Protein AF-A0A966TA23-F1 (afdb_monomer_lite)

Foldseek 3Di:
DVLVLLLLVLLLQLLLLLCCLQPQADDDPQFHDPLNVLSLVVNLVSLVVNLVSLVVVLLVVLCVVVVDDSVVCPPPVNLVCQCPPPQLNVLSVLLSVLSVVLNVVSVVDTGSVSSVVNSVSSLSSVLRNLQVDPQALPDLQLLLSLLVSLLSVLSSQQLSNLVSLVSGDPVSSVVSVVVSLVSNLVSLVSNLVSLVSSVCNQQPPHPCCVPPLVVLSVVLNVLSVVLNVCSVPVVVPDDSVVNSVVSNVSSVVSVVSVVVSSVDRPDDPDPSDDQPLCVFQVHHFDDDDDPCCVVPVDRDRSNLVVCVVPVDDDDLVCLDQVNLLCLQLVVLCVCQVDCNVLVLRRGDSSVSVVSNSNSNSVCSNCCSQLNPDDRPDDDALVVSLVSLVVSLVSLLVSLVVQLPDPDQSNNCPVVVNPRPNPPPRSVVSNVVSVVSSVVSVVVSVVSNVSSVVVNVVVVVVVVVVVVVVVVVVVVVVVVVVVVVVVVVVVVVVD

Structure (mmCIF, N/CA/C/O backbone):
data_AF-A0A966TA23-F1
#
_entry.id   AF-A0A966TA23-F1
#
loop_
_atom_site.group_PDB
_atom_site.id
_atom_site.type_symbol
_atom_site.label_atom_id
_atom_site.label_alt_id
_atom_site.label_comp_id
_atom_site.label_asym_id
_atom_site.label_entity_id
_atom_site.label_seq_id
_atom_site.pdbx_PDB_ins_code
_atom_site.Cartn_x
_atom_site.Cartn_y
_atom_site.Cartn_z
_atom_site.occupancy
_atom_site.B_iso_or_equiv
_atom_site.auth_seq_id
_atom_site.auth_comp_id
_atom_site.auth_asym_id
_atom_site.auth_atom_id
_atom_site.pdbx_PDB_model_num
ATOM 1 N N . MET A 1 1 ? 12.117 22.650 -0.748 1.00 64.94 1 MET A N 1
ATOM 2 C CA . MET A 1 1 ? 12.126 22.339 0.723 1.00 64.94 1 MET A CA 1
ATOM 3 C C . MET A 1 1 ? 10.784 22.528 1.448 1.00 64.94 1 MET A C 1
ATOM 5 O O . MET A 1 1 ? 10.297 21.555 2.006 1.00 64.94 1 MET A O 1
ATOM 9 N N . LEU A 1 2 ? 10.211 23.742 1.538 1.00 83.38 2 LEU A N 1
ATOM 10 C CA . LEU A 1 2 ? 9.033 23.996 2.397 1.00 83.38 2 LEU A CA 1
ATOM 11 C C . LEU A 1 2 ? 7.815 23.143 1.999 1.00 83.38 2 LEU A C 1
ATOM 13 O O . LEU A 1 2 ? 7.192 22.524 2.857 1.00 83.38 2 LEU A O 1
ATOM 17 N N . PHE A 1 3 ? 7.506 23.094 0.699 1.00 88.19 3 PHE A N 1
ATOM 18 C CA . PHE A 1 3 ? 6.351 22.356 0.187 1.00 88.19 3 PHE A CA 1
ATOM 19 C C . PHE A 1 3 ? 6.468 20.843 0.374 1.00 88.19 3 PHE A C 1
ATOM 21 O O . PHE A 1 3 ? 5.468 20.216 0.686 1.00 88.19 3 PHE A O 1
ATOM 28 N N . ASP A 1 4 ? 7.664 20.268 0.255 1.00 84.00 4 ASP A N 1
ATOM 29 C CA . ASP A 1 4 ? 7.902 18.835 0.472 1.00 84.00 4 ASP A CA 1
ATOM 30 C C . ASP A 1 4 ? 7.595 18.414 1.922 1.00 84.00 4 ASP A C 1
ATOM 32 O O . ASP A 1 4 ? 6.754 17.546 2.186 1.00 84.00 4 ASP A O 1
ATOM 36 N N . LEU A 1 5 ? 8.194 19.120 2.889 1.00 83.81 5 LEU A N 1
ATOM 37 C CA . LEU A 1 5 ? 7.967 18.851 4.309 1.00 83.81 5 LEU A CA 1
ATOM 38 C C . LEU A 1 5 ? 6.499 19.075 4.695 1.00 83.81 5 LEU A C 1
ATOM 40 O O . LEU A 1 5 ? 5.907 18.254 5.398 1.00 83.81 5 LEU A O 1
ATOM 44 N N . ALA A 1 6 ? 5.901 20.170 4.214 1.00 90.44 6 ALA A N 1
ATOM 45 C CA . ALA A 1 6 ? 4.499 20.475 4.464 1.00 90.44 6 ALA A CA 1
ATOM 46 C C . ALA A 1 6 ? 3.563 19.432 3.830 1.00 90.44 6 ALA A C 1
ATOM 48 O O . ALA A 1 6 ? 2.595 19.029 4.473 1.00 90.44 6 ALA A O 1
ATOM 49 N N . ASN A 1 7 ? 3.858 18.959 2.613 1.00 92.75 7 ASN A N 1
ATOM 50 C CA . ASN A 1 7 ? 3.075 17.939 1.913 1.00 92.75 7 ASN A CA 1
ATOM 51 C C . ASN A 1 7 ? 3.036 16.643 2.724 1.00 92.75 7 ASN A C 1
ATOM 53 O O . ASN A 1 7 ? 1.958 16.123 3.009 1.00 92.75 7 ASN A O 1
ATOM 57 N N . THR A 1 8 ? 4.203 16.174 3.167 1.00 87.56 8 THR A N 1
ATOM 58 C CA . THR A 1 8 ? 4.318 14.948 3.965 1.00 87.56 8 THR A CA 1
ATOM 59 C C . THR A 1 8 ? 3.624 15.092 5.320 1.00 87.56 8 THR A C 1
ATOM 61 O O . THR A 1 8 ? 2.842 14.224 5.712 1.00 87.56 8 THR A O 1
ATOM 64 N N . ALA A 1 9 ? 3.844 16.205 6.028 1.00 88.31 9 ALA A N 1
ATOM 65 C CA . ALA A 1 9 ? 3.225 16.446 7.330 1.00 88.31 9 ALA A CA 1
ATOM 66 C C . ALA A 1 9 ? 1.691 16.515 7.242 1.00 88.31 9 ALA A C 1
ATOM 68 O O . ALA A 1 9 ? 0.995 15.886 8.040 1.00 88.31 9 ALA A O 1
ATOM 69 N N . LEU A 1 10 ? 1.152 17.241 6.259 1.00 93.62 10 LEU A N 1
ATOM 70 C CA . LEU A 1 10 ? -0.293 17.357 6.058 1.00 93.62 10 LEU A CA 1
ATOM 71 C C . LEU A 1 10 ? -0.922 16.028 5.641 1.00 93.62 10 LEU A C 1
ATOM 73 O O . LEU A 1 10 ? -1.974 15.679 6.173 1.00 93.62 10 LEU A O 1
ATOM 77 N N . ALA A 1 11 ? -0.272 15.258 4.766 1.00 93.62 11 ALA A N 1
ATOM 78 C CA . ALA A 1 11 ? -0.740 13.928 4.384 1.00 93.62 11 ALA A CA 1
ATOM 79 C C . ALA A 1 11 ? -0.852 12.995 5.602 1.00 93.62 11 ALA A C 1
ATOM 81 O O . ALA A 1 11 ? -1.891 12.365 5.802 1.00 93.62 11 ALA A O 1
ATOM 82 N N . VAL A 1 12 ? 0.174 12.962 6.464 1.00 91.50 12 VAL A N 1
ATOM 83 C CA . VAL A 1 12 ? 0.182 12.180 7.716 1.00 91.50 12 VAL A CA 1
ATOM 84 C C . VAL A 1 12 ? -0.974 12.585 8.636 1.00 91.50 12 VAL A C 1
ATOM 86 O O . VAL A 1 12 ? -1.661 11.722 9.189 1.00 91.50 12 VAL A O 1
ATOM 89 N N . LEU A 1 13 ? -1.233 13.888 8.779 1.00 92.00 13 LEU A N 1
ATOM 90 C CA . LEU A 1 13 ? -2.345 14.396 9.587 1.00 92.00 13 LEU A CA 1
ATOM 91 C C . LEU A 1 13 ? -3.709 14.015 9.002 1.00 92.00 13 LEU A C 1
ATOM 93 O O . LEU A 1 13 ? -4.585 13.558 9.737 1.00 92.00 13 LEU A O 1
ATOM 97 N N . VAL A 1 14 ? -3.890 14.169 7.688 1.00 95.81 14 VAL A N 1
ATOM 98 C CA . VAL A 1 14 ? -5.119 13.781 6.977 1.00 95.81 14 VAL A CA 1
ATOM 99 C C . VAL A 1 14 ? -5.383 12.284 7.149 1.00 95.81 14 VAL A C 1
ATOM 101 O O . VAL A 1 14 ? -6.493 11.903 7.519 1.00 95.81 14 VAL A O 1
ATOM 104 N N . ILE A 1 15 ? -4.362 11.441 6.972 1.00 93.94 15 ILE A N 1
ATOM 105 C CA . ILE A 1 15 ? -4.443 9.991 7.193 1.00 93.94 15 ILE A CA 1
ATOM 106 C C . ILE A 1 15 ? -4.833 9.682 8.643 1.00 93.94 15 ILE A C 1
ATOM 108 O O . ILE A 1 15 ? -5.748 8.894 8.873 1.00 93.94 15 ILE A O 1
ATOM 112 N N . GLY A 1 16 ? -4.212 10.341 9.624 1.00 91.00 16 GLY A N 1
ATOM 113 C CA . GLY A 1 16 ? -4.552 10.185 11.040 1.00 91.00 16 GLY A CA 1
ATOM 114 C C . GLY A 1 16 ? -6.012 10.491 11.365 1.00 91.00 16 GLY A C 1
ATOM 115 O O . GLY A 1 16 ? -6.687 9.725 12.058 1.00 91.00 16 GLY A O 1
ATOM 116 N N . LEU A 1 17 ? -6.533 11.591 10.818 1.00 93.88 17 LEU A N 1
ATOM 117 C CA . LEU A 1 17 ? -7.937 11.970 10.984 1.00 93.88 17 LEU A CA 1
ATOM 118 C C . LEU A 1 17 ? -8.872 10.954 10.315 1.00 93.88 17 LEU A C 1
ATOM 120 O O . LEU A 1 17 ? -9.884 10.571 10.905 1.00 93.88 17 LEU A O 1
ATOM 124 N N . LEU A 1 18 ? -8.519 10.454 9.130 1.00 94.50 18 LEU A N 1
ATOM 125 C CA . LEU A 1 18 ? -9.284 9.411 8.442 1.00 94.50 18 LEU A CA 1
ATOM 126 C C . LEU A 1 18 ? -9.288 8.085 9.217 1.00 94.50 18 LEU A C 1
ATOM 128 O O . LEU A 1 18 ? -10.352 7.484 9.352 1.00 94.50 18 LEU A O 1
ATOM 132 N N . ILE A 1 19 ? -8.160 7.675 9.810 1.00 90.69 19 ILE A N 1
ATOM 133 C CA . ILE A 1 19 ? -8.086 6.515 10.720 1.00 90.69 19 ILE A CA 1
ATOM 134 C C . ILE A 1 19 ? -9.047 6.705 11.891 1.00 90.69 19 ILE A C 1
ATOM 136 O O . ILE A 1 19 ? -9.793 5.787 12.239 1.00 90.69 19 ILE A O 1
ATOM 140 N N . SER A 1 20 ? -9.074 7.902 12.484 1.00 90.50 20 SER A N 1
ATOM 141 C CA . SER A 1 20 ? -9.964 8.149 13.612 1.00 90.50 20 SER A CA 1
ATOM 142 C C . SER A 1 20 ? -11.442 8.052 13.260 1.00 90.50 20 SER A C 1
ATOM 144 O O . SER A 1 20 ? -12.201 7.441 14.010 1.00 90.50 20 SER A O 1
ATOM 146 N N . LEU A 1 21 ? -11.838 8.589 12.106 1.00 91.44 21 LEU A N 1
ATOM 147 C CA . LEU A 1 21 ? -13.214 8.532 11.614 1.00 91.44 21 LEU A CA 1
ATOM 148 C C . LEU A 1 21 ? -13.608 7.129 11.139 1.00 91.44 21 LEU A C 1
ATOM 150 O O . LEU A 1 21 ? -14.779 6.769 11.207 1.00 91.44 21 LEU A O 1
ATOM 154 N N . ALA A 1 22 ? -12.649 6.340 10.654 1.00 89.38 22 ALA A N 1
ATOM 155 C CA . ALA A 1 22 ? -12.901 4.983 10.190 1.00 89.38 22 ALA A CA 1
ATOM 156 C C . ALA A 1 22 ? -13.022 3.974 11.346 1.00 89.38 22 ALA A C 1
ATOM 158 O O . ALA A 1 22 ? -13.858 3.076 11.265 1.00 89.38 22 ALA A O 1
ATOM 159 N N . PHE A 1 23 ? -12.208 4.105 12.405 1.00 86.38 23 PHE A N 1
ATOM 160 C CA . PHE A 1 23 ? -12.016 3.020 13.384 1.00 86.38 23 PHE A CA 1
ATOM 161 C C . PHE A 1 23 ? -12.116 3.402 14.867 1.00 86.38 23 PHE A C 1
ATOM 163 O O . PHE A 1 23 ? -12.264 2.507 15.708 1.00 86.38 23 PHE A O 1
ATOM 170 N N . LEU A 1 24 ? -11.955 4.681 15.220 1.00 85.56 24 LEU A N 1
ATOM 171 C CA . LEU A 1 24 ? -11.750 5.093 16.617 1.00 85.56 24 LEU A CA 1
ATOM 172 C C . LEU A 1 24 ? -12.932 5.860 17.207 1.00 85.56 24 LEU A C 1
ATOM 174 O O . LEU A 1 24 ? -13.186 5.740 18.404 1.00 85.56 24 LEU A O 1
ATOM 178 N N . LEU A 1 25 ? -13.623 6.657 16.394 1.00 86.69 25 LEU A N 1
ATOM 179 C CA . LEU A 1 25 ? -14.763 7.450 16.833 1.00 86.69 25 LEU A CA 1
ATOM 180 C C . LEU A 1 25 ? -16.055 6.616 16.866 1.00 86.69 25 LEU A C 1
ATOM 182 O O . LEU A 1 25 ? -16.201 5.693 16.061 1.00 86.69 25 LEU A O 1
ATOM 186 N N . PRO A 1 26 ? -16.992 6.935 17.782 1.00 83.94 26 PRO A N 1
ATOM 187 C CA . PRO A 1 26 ? -18.289 6.272 17.851 1.00 83.94 26 PRO A CA 1
ATOM 188 C C . PRO A 1 26 ? -19.067 6.396 16.539 1.00 83.94 26 PRO A C 1
ATOM 190 O O . PRO A 1 26 ? -19.084 7.452 15.897 1.00 83.94 26 PRO A O 1
ATOM 193 N N . GLU A 1 27 ? -19.730 5.308 16.166 1.00 86.88 27 GLU A N 1
ATOM 194 C CA . GLU A 1 27 ? -20.576 5.211 14.984 1.00 86.88 27 GLU A CA 1
ATOM 195 C C . GLU A 1 27 ? -21.874 4.480 15.326 1.00 86.88 27 GLU A C 1
ATOM 197 O O . GLU A 1 27 ? -21.899 3.632 16.221 1.00 86.88 27 GLU A O 1
ATOM 202 N N . ASN A 1 28 ? -22.938 4.812 14.596 1.00 88.19 28 ASN A N 1
ATOM 203 C CA . ASN A 1 28 ? -24.220 4.126 14.678 1.00 88.19 28 ASN A CA 1
ATOM 204 C C . ASN A 1 28 ? -24.627 3.615 13.287 1.00 88.19 28 ASN A C 1
ATOM 206 O O . ASN A 1 28 ? -24.911 4.406 12.383 1.00 88.19 28 ASN A O 1
ATOM 210 N N . HIS A 1 29 ? -24.644 2.293 13.093 1.00 84.81 29 HIS A N 1
ATOM 211 C CA . HIS A 1 29 ? -24.945 1.637 11.809 1.00 84.81 29 HIS A CA 1
ATOM 212 C C . HIS A 1 29 ? -24.123 2.179 10.619 1.00 84.81 29 HIS A C 1
ATOM 214 O O . HIS A 1 29 ? -24.603 2.322 9.490 1.00 84.81 29 HIS A O 1
ATOM 220 N N . GLY A 1 30 ? -22.861 2.491 10.881 1.00 83.19 30 GLY A N 1
ATOM 221 C CA . GLY A 1 30 ? -21.889 3.056 9.961 1.00 83.19 30 GLY A CA 1
ATOM 222 C C . GLY A 1 30 ? -21.959 4.573 9.820 1.00 83.19 30 GLY A C 1
ATOM 223 O O . GLY A 1 30 ? -21.122 5.129 9.114 1.00 83.19 30 GLY A O 1
ATOM 224 N N . HIS A 1 31 ? -22.916 5.266 10.441 1.00 90.31 31 HIS A N 1
ATOM 225 C CA . HIS A 1 31 ? -23.009 6.726 10.406 1.00 90.31 31 HIS A CA 1
ATOM 226 C C . HIS A 1 31 ? -22.168 7.379 11.504 1.00 90.31 31 HIS A C 1
ATOM 228 O O . HIS A 1 31 ? -22.149 6.923 12.645 1.00 90.31 31 HIS A O 1
ATOM 234 N N . LEU A 1 32 ? -21.487 8.470 11.147 1.00 90.25 32 LEU A N 1
ATOM 235 C CA . LEU A 1 32 ? -20.670 9.245 12.080 1.00 90.25 32 LEU A CA 1
ATOM 236 C C . LEU A 1 32 ? -21.561 10.062 13.024 1.00 90.25 32 LEU A C 1
ATOM 238 O O . LEU A 1 32 ? -22.461 10.771 12.570 1.00 90.25 32 LEU A O 1
ATOM 242 N N . GLU A 1 33 ? -21.286 9.991 14.326 1.00 90.00 33 GLU A N 1
ATOM 243 C CA . GLU A 1 33 ? -22.028 10.740 15.345 1.00 90.00 33 GLU A CA 1
ATOM 244 C C . GLU A 1 33 ? -21.550 12.197 15.497 1.00 90.00 33 GLU A C 1
ATOM 246 O O . GLU A 1 33 ? -20.503 12.599 14.983 1.00 90.00 33 GLU A O 1
ATOM 251 N N . GLN A 1 34 ? -22.296 13.004 16.264 1.00 87.38 34 GLN A N 1
ATOM 252 C CA . GLN A 1 34 ? -21.971 14.412 16.540 1.00 87.38 34 GLN A CA 1
ATOM 253 C C . GLN A 1 34 ? -20.595 14.594 17.205 1.00 87.38 34 GLN A C 1
ATOM 255 O O . GLN A 1 34 ? -19.923 15.602 16.984 1.00 87.38 34 GLN A O 1
ATOM 260 N N . SER A 1 35 ? -20.131 13.590 17.950 1.00 86.19 35 SER A N 1
ATOM 261 C CA . SER A 1 35 ? -18.780 13.527 18.521 1.00 86.19 35 SER A CA 1
ATOM 262 C C . SER A 1 35 ? -17.657 13.631 17.477 1.00 86.19 35 SER A C 1
ATOM 264 O O . SER A 1 35 ? -16.562 14.099 17.790 1.00 86.19 35 SER A O 1
ATOM 266 N N . SER A 1 36 ? -17.937 13.262 16.223 1.00 89.81 36 SER A N 1
ATOM 267 C CA . SER A 1 36 ? -16.995 13.326 15.100 1.00 89.81 36 SER A CA 1
ATOM 268 C C . SER A 1 36 ? -16.921 14.706 14.435 1.00 89.81 36 SER A C 1
ATOM 270 O O . SER A 1 36 ? -16.079 14.917 13.559 1.00 89.81 36 SER A O 1
ATOM 272 N N . ALA A 1 37 ? -17.777 15.661 14.818 1.00 90.69 37 ALA A N 1
ATOM 273 C CA . ALA A 1 37 ? -17.909 16.949 14.133 1.00 90.69 37 ALA A CA 1
ATOM 274 C C . ALA A 1 37 ? -16.607 17.766 14.125 1.00 90.69 37 ALA A C 1
ATOM 276 O O . ALA A 1 37 ? -16.238 18.325 13.089 1.00 90.69 37 ALA A O 1
ATOM 277 N N . THR A 1 38 ? -15.880 17.800 15.247 1.00 91.44 38 THR A N 1
ATOM 278 C CA . THR A 1 38 ? -14.586 18.495 15.345 1.00 91.44 38 THR A CA 1
ATOM 279 C C . THR A 1 38 ? -13.561 17.871 14.405 1.00 91.44 38 THR A C 1
ATOM 281 O O . THR A 1 38 ? -12.956 18.573 13.597 1.00 91.44 38 THR A O 1
ATOM 284 N N . THR A 1 39 ? -13.421 16.546 14.442 1.00 92.06 39 THR A N 1
ATOM 285 C CA . THR A 1 39 ? -12.497 15.795 13.583 1.00 92.06 39 THR A CA 1
ATOM 286 C C . THR A 1 39 ? -12.824 15.980 12.102 1.00 92.06 39 THR A C 1
ATOM 288 O O . THR A 1 39 ? -11.922 16.233 11.307 1.00 92.06 39 THR A O 1
ATOM 291 N N . LEU A 1 40 ? -14.107 15.943 11.725 1.00 93.94 40 LEU A N 1
ATOM 292 C CA . LEU A 1 40 ? -14.559 16.218 10.356 1.00 93.94 40 LEU A CA 1
ATOM 293 C C . LEU A 1 40 ? -14.226 17.644 9.913 1.00 93.94 40 LEU A C 1
ATOM 295 O O . LEU A 1 40 ? -13.771 17.845 8.789 1.00 93.94 40 LEU A O 1
ATOM 299 N N . LYS A 1 41 ? -14.431 18.643 10.780 1.00 94.81 41 LYS A N 1
ATOM 300 C CA . LYS A 1 41 ? -14.094 20.039 10.471 1.00 94.81 41 LYS A CA 1
ATOM 301 C C . LYS A 1 41 ? -12.596 20.198 10.211 1.00 94.81 41 LYS A C 1
ATOM 303 O O . LYS A 1 41 ? -12.218 20.820 9.221 1.00 94.81 41 LYS A O 1
ATOM 308 N N . VAL A 1 42 ? -11.755 19.612 11.064 1.00 94.81 42 VAL A N 1
ATOM 309 C CA . VAL A 1 42 ? -10.294 19.655 10.900 1.00 94.81 42 VAL A CA 1
ATOM 310 C C . VAL A 1 42 ? -9.866 18.902 9.637 1.00 94.81 42 VAL A C 1
ATOM 312 O O . VAL A 1 42 ? -9.054 19.427 8.882 1.00 94.81 42 VAL A O 1
ATOM 315 N N . LEU A 1 43 ? -10.458 17.738 9.345 1.00 96.06 43 LEU A N 1
ATOM 316 C CA . LEU A 1 43 ? -10.169 16.971 8.127 1.00 96.06 43 LEU A CA 1
ATOM 317 C C . LEU A 1 43 ? -10.438 17.790 6.859 1.00 96.06 43 LEU A C 1
ATOM 319 O O . LEU A 1 43 ? -9.600 17.807 5.960 1.00 96.06 43 LEU A O 1
ATOM 323 N N . LYS A 1 44 ? -11.577 18.486 6.781 1.00 96.38 44 LYS A N 1
ATOM 324 C CA . LYS A 1 44 ? -11.936 19.315 5.615 1.00 96.38 44 LYS A CA 1
ATOM 325 C C . LYS A 1 44 ? -10.932 20.443 5.383 1.00 96.38 44 LYS A C 1
ATOM 327 O O . LYS A 1 44 ? -10.539 20.698 4.250 1.00 96.38 44 LYS A O 1
ATOM 332 N N . ILE A 1 45 ? -10.484 21.087 6.462 1.00 96.81 45 ILE A N 1
ATOM 333 C CA . ILE A 1 45 ? -9.481 22.154 6.389 1.00 96.81 45 ILE A CA 1
ATOM 334 C C . ILE A 1 45 ? -8.134 21.574 5.953 1.00 96.81 45 ILE A C 1
ATOM 336 O O . ILE A 1 45 ? -7.568 22.020 4.960 1.00 96.81 45 ILE A O 1
ATOM 340 N N . LEU A 1 46 ? -7.631 20.558 6.661 1.00 96.69 46 LEU A N 1
ATOM 341 C CA . LEU A 1 46 ? -6.302 20.010 6.393 1.00 96.69 46 LEU A CA 1
ATOM 342 C C . LEU A 1 46 ? -6.207 19.325 5.031 1.00 96.69 46 LEU A C 1
ATOM 344 O O . LEU A 1 46 ? -5.172 19.449 4.391 1.00 96.69 46 LEU A O 1
ATOM 348 N N . SER A 1 47 ? -7.261 18.660 4.553 1.00 97.69 47 SER A N 1
ATOM 349 C CA . SER A 1 47 ? -7.277 18.085 3.199 1.00 97.69 47 SER A CA 1
ATOM 350 C C . SER A 1 47 ? -7.260 19.158 2.107 1.00 97.69 47 SER A C 1
ATOM 352 O O . SER A 1 47 ? -6.571 18.984 1.105 1.00 97.69 47 SER A O 1
ATOM 354 N N . GLY A 1 48 ? -7.935 20.294 2.314 1.00 97.88 48 GLY A N 1
ATOM 355 C CA . GLY A 1 48 ? -7.864 21.436 1.399 1.00 97.88 48 GLY A CA 1
ATOM 356 C C . GLY A 1 48 ? -6.477 22.081 1.374 1.00 97.88 48 GLY A C 1
ATOM 357 O O . GLY A 1 48 ? -5.935 22.343 0.302 1.00 97.88 48 GLY A O 1
ATOM 358 N N . VAL A 1 49 ? -5.863 22.276 2.548 1.00 98.00 49 VAL A N 1
ATOM 359 C CA . VAL A 1 49 ? -4.482 22.782 2.642 1.00 98.00 49 VAL A CA 1
ATOM 360 C C . VAL A 1 49 ? -3.503 21.784 2.026 1.00 98.00 49 VAL A C 1
ATOM 362 O O . VAL A 1 49 ? -2.613 22.193 1.286 1.00 98.00 49 VAL A O 1
ATOM 365 N N . TRP A 1 50 ? -3.685 20.484 2.277 1.00 97.94 50 TRP A N 1
ATOM 366 C CA . TRP A 1 50 ? -2.865 19.429 1.689 1.00 97.94 50 TRP A CA 1
ATOM 367 C C . TRP A 1 50 ? -2.903 19.490 0.165 1.00 97.94 50 TRP A C 1
ATOM 369 O O . TRP A 1 50 ? -1.845 19.588 -0.438 1.00 97.94 50 TRP A O 1
ATOM 379 N N . PHE A 1 51 ? -4.090 19.563 -0.445 1.00 98.38 51 PHE A N 1
ATOM 380 C CA . PHE A 1 51 ? -4.243 19.702 -1.895 1.00 98.38 51 PHE A CA 1
ATOM 381 C C . PHE A 1 51 ? -3.446 20.885 -2.472 1.00 98.38 51 PHE A C 1
ATOM 383 O O . PHE A 1 51 ? -2.684 20.711 -3.425 1.00 98.38 51 PHE A O 1
ATOM 390 N N . VAL A 1 52 ? -3.555 22.071 -1.866 1.00 98.00 52 VAL A N 1
ATOM 391 C CA . VAL A 1 52 ? -2.805 23.263 -2.306 1.00 98.00 52 VAL A CA 1
ATOM 392 C C . VAL A 1 52 ? -1.296 23.062 -2.146 1.00 98.00 52 VAL A C 1
ATOM 394 O O . VAL A 1 52 ? -0.518 23.394 -3.042 1.00 98.00 52 VAL A O 1
ATOM 397 N N . VAL A 1 53 ? -0.868 22.489 -1.022 1.00 97.69 53 VAL A N 1
ATOM 398 C CA . VAL A 1 53 ? 0.547 22.219 -0.746 1.00 97.69 53 VAL A CA 1
ATOM 399 C C . VAL A 1 53 ? 1.113 21.158 -1.690 1.00 97.69 53 VAL A C 1
ATOM 401 O O . VAL A 1 53 ? 2.254 21.304 -2.117 1.00 97.69 53 VAL A O 1
ATOM 404 N N . THR A 1 54 ? 0.338 20.145 -2.083 1.00 97.19 54 THR A N 1
ATOM 405 C CA . THR A 1 54 ? 0.757 19.135 -3.066 1.00 97.19 54 THR A CA 1
ATOM 406 C C . THR A 1 54 ? 0.967 19.751 -4.452 1.00 97.19 54 THR A C 1
ATOM 408 O O . THR A 1 54 ? 1.938 19.405 -5.123 1.00 97.19 54 THR A O 1
ATOM 411 N N . ILE A 1 55 ? 0.136 20.716 -4.872 1.00 96.50 55 ILE A N 1
ATOM 412 C CA . ILE A 1 55 ? 0.385 21.486 -6.108 1.00 96.50 55 ILE A CA 1
ATOM 413 C C . ILE A 1 55 ? 1.704 22.255 -5.989 1.00 96.50 55 ILE A C 1
ATOM 415 O O . ILE A 1 55 ? 2.543 22.199 -6.888 1.00 96.50 55 ILE A O 1
ATOM 419 N N . GLY A 1 56 ? 1.915 22.937 -4.861 1.00 94.81 56 GLY A N 1
ATOM 420 C CA . GLY A 1 56 ? 3.172 23.630 -4.588 1.00 94.81 56 GLY A CA 1
ATOM 421 C C . GLY A 1 56 ? 4.378 22.687 -4.587 1.00 94.81 56 GLY A C 1
ATOM 422 O O . GLY A 1 56 ? 5.430 23.045 -5.108 1.00 94.81 56 GLY A O 1
ATOM 423 N N . TYR A 1 57 ? 4.219 21.463 -4.080 1.00 94.00 57 TYR A N 1
ATOM 424 C CA . TYR A 1 57 ? 5.259 20.437 -4.087 1.00 94.00 57 TYR A CA 1
ATOM 425 C C . TYR A 1 57 ? 5.614 20.000 -5.512 1.00 94.00 57 TYR A C 1
ATOM 427 O O . TYR A 1 57 ? 6.798 20.007 -5.856 1.00 94.00 57 TYR A O 1
ATOM 435 N N . LEU A 1 58 ? 4.614 19.735 -6.361 1.00 94.56 58 LEU A N 1
ATOM 436 C CA . LEU A 1 58 ? 4.805 19.422 -7.782 1.00 94.56 58 LEU A CA 1
ATOM 437 C C . LEU A 1 58 ? 5.585 20.530 -8.497 1.00 94.56 58 LEU A C 1
ATOM 439 O O . LEU A 1 58 ? 6.602 20.256 -9.134 1.00 94.56 58 LEU A O 1
ATOM 443 N N . LEU A 1 59 ? 5.150 21.783 -8.346 1.00 93.81 59 LEU A N 1
ATOM 444 C CA . LEU A 1 59 ? 5.801 22.928 -8.985 1.00 93.81 59 LEU A CA 1
ATOM 445 C C . LEU A 1 59 ? 7.210 23.174 -8.434 1.00 93.81 59 LEU A C 1
ATOM 447 O O . LEU A 1 59 ? 8.122 23.469 -9.199 1.00 93.81 59 LEU A O 1
ATOM 451 N N . SER A 1 60 ? 7.414 23.021 -7.122 1.00 91.88 60 SER A N 1
ATOM 452 C CA . SER A 1 60 ? 8.740 23.181 -6.517 1.00 91.88 60 SER A CA 1
ATOM 453 C C . SER A 1 60 ? 9.717 22.098 -6.966 1.00 91.88 60 SER A C 1
ATOM 455 O O . SER A 1 60 ? 10.871 22.410 -7.231 1.00 91.88 60 SER A O 1
ATOM 457 N N . SER A 1 61 ? 9.245 20.860 -7.137 1.00 90.44 61 SER A N 1
ATOM 458 C CA . SER A 1 61 ? 10.063 19.757 -7.651 1.00 90.44 61 SER A CA 1
ATOM 459 C C . SER A 1 61 ? 10.474 20.022 -9.099 1.00 90.44 61 SER A C 1
ATOM 461 O O . SER A 1 61 ? 11.630 19.837 -9.462 1.00 90.44 61 SER A O 1
ATOM 463 N N . LEU A 1 62 ? 9.547 20.529 -9.920 1.00 91.75 62 LEU A N 1
ATOM 464 C CA . LEU A 1 62 ? 9.839 20.929 -11.295 1.00 91.75 62 LEU A CA 1
ATOM 465 C C . LEU A 1 62 ? 10.863 22.078 -11.358 1.00 91.75 62 LEU A C 1
ATOM 467 O O . LEU A 1 62 ? 11.800 22.016 -12.151 1.00 91.75 62 LEU A O 1
ATOM 471 N N . ALA A 1 63 ? 10.721 23.096 -10.504 1.00 91.06 63 ALA A N 1
ATOM 472 C CA . ALA A 1 63 ? 11.675 24.203 -10.407 1.00 91.06 63 ALA A CA 1
ATOM 473 C C . ALA A 1 63 ? 13.079 23.728 -10.000 1.00 91.06 63 ALA A C 1
ATOM 475 O O . ALA A 1 63 ? 14.064 24.161 -10.594 1.00 91.06 63 ALA A O 1
ATOM 476 N N . GLU A 1 64 ? 13.168 22.825 -9.017 1.00 88.31 64 GLU A N 1
ATOM 477 C CA . GLU A 1 64 ? 14.436 22.253 -8.549 1.00 88.31 64 GLU A CA 1
ATOM 478 C C . GLU A 1 64 ? 15.126 21.439 -9.663 1.00 88.31 64 GLU A C 1
ATOM 480 O O . GLU A 1 64 ? 16.329 21.590 -9.858 1.00 88.31 64 GLU A O 1
ATOM 485 N N . ILE A 1 65 ? 14.377 20.658 -10.454 1.00 86.06 65 ILE A N 1
ATOM 486 C CA . ILE A 1 65 ? 14.926 19.860 -11.569 1.00 86.06 65 ILE A CA 1
ATOM 487 C C . ILE A 1 65 ? 15.473 20.744 -12.699 1.00 86.06 65 ILE A C 1
ATOM 489 O O . ILE A 1 65 ? 16.528 20.451 -13.255 1.00 86.06 65 ILE A O 1
ATOM 493 N N . PHE A 1 66 ? 14.763 21.817 -13.056 1.00 85.56 66 PHE A N 1
ATOM 494 C CA . PHE A 1 66 ? 15.154 22.694 -14.168 1.00 85.56 66 PHE A CA 1
ATOM 495 C C . PHE A 1 66 ? 16.088 23.838 -13.755 1.00 85.56 66 PHE A C 1
ATOM 497 O O . PHE A 1 66 ? 16.568 24.564 -14.624 1.00 85.56 66 PHE A O 1
ATOM 504 N N . GLY A 1 67 ? 16.311 24.054 -12.454 1.00 87.31 67 GLY A N 1
ATOM 505 C CA . GLY A 1 67 ? 17.106 25.176 -11.947 1.00 87.31 67 GLY A CA 1
ATOM 506 C C . GLY A 1 67 ? 16.556 26.555 -12.337 1.00 87.31 67 GLY A C 1
ATOM 507 O O . GLY A 1 67 ? 17.319 27.514 -12.427 1.00 87.31 67 GLY A O 1
ATOM 508 N N . SER A 1 68 ? 15.249 26.663 -12.601 1.00 87.44 68 SER A N 1
ATOM 509 C CA . SER A 1 68 ? 14.594 27.873 -13.122 1.00 87.44 68 SER A CA 1
ATOM 510 C C . SER A 1 68 ? 13.499 28.397 -12.186 1.00 87.44 68 SER A C 1
ATOM 512 O O . SER A 1 68 ? 13.043 27.720 -11.263 1.00 87.44 68 SER A O 1
ATOM 514 N N . GLY A 1 69 ? 13.089 29.653 -12.392 1.00 87.31 69 GLY A N 1
ATOM 515 C CA . GLY A 1 69 ? 12.049 30.298 -11.587 1.00 87.31 69 GLY A CA 1
ATOM 516 C C . GLY A 1 69 ? 10.629 29.808 -11.907 1.00 87.31 69 GLY A C 1
ATOM 517 O O . GLY A 1 69 ? 10.358 29.298 -12.993 1.00 87.31 69 GLY A O 1
ATOM 518 N N . ILE A 1 70 ? 9.682 30.052 -10.988 1.00 80.25 70 ILE A N 1
ATOM 519 C CA . ILE A 1 70 ? 8.274 29.608 -11.106 1.00 80.25 70 ILE A CA 1
ATOM 520 C C . ILE A 1 70 ? 7.615 30.081 -12.416 1.00 80.25 70 ILE A C 1
ATOM 522 O O . ILE A 1 70 ? 6.857 29.340 -13.030 1.00 80.25 70 ILE A O 1
ATOM 526 N N . GLY A 1 71 ? 7.915 31.298 -12.882 1.00 83.31 71 GLY A N 1
ATOM 527 C CA . GLY A 1 71 ? 7.330 31.826 -14.121 1.00 83.31 71 GLY A CA 1
ATOM 528 C C . GLY A 1 71 ? 7.746 31.058 -15.381 1.00 83.31 71 GLY A C 1
ATOM 529 O O . GLY A 1 71 ? 6.970 30.973 -16.329 1.00 83.31 71 GLY A O 1
ATOM 530 N N . GLU A 1 72 ? 8.943 30.471 -15.392 1.00 86.62 72 GLU A N 1
ATOM 531 C CA . GLU A 1 72 ? 9.440 29.709 -16.535 1.00 86.62 72 GLU A CA 1
ATOM 532 C C . GLU A 1 72 ? 8.842 28.305 -16.584 1.00 86.62 72 GLU A C 1
ATOM 534 O O . GLU A 1 72 ? 8.367 27.880 -17.635 1.00 86.62 72 GLU A O 1
ATOM 539 N N . ILE A 1 73 ? 8.773 27.618 -15.445 1.00 89.25 73 ILE A N 1
ATOM 540 C CA . ILE A 1 73 ? 8.205 26.265 -15.371 1.00 89.25 73 ILE A CA 1
ATOM 541 C C . ILE A 1 73 ? 6.690 26.218 -15.623 1.00 89.25 73 ILE A C 1
ATOM 543 O O . ILE A 1 73 ? 6.163 25.165 -15.973 1.00 89.25 73 ILE A O 1
ATOM 547 N N . LEU A 1 74 ? 5.983 27.346 -15.471 1.00 90.38 74 LEU A N 1
ATOM 548 C CA . LEU A 1 74 ? 4.550 27.458 -15.766 1.00 90.38 74 LEU A CA 1
ATOM 549 C C . LEU A 1 74 ? 4.246 27.563 -17.267 1.00 90.38 74 LEU A C 1
ATOM 551 O O . LEU A 1 74 ? 3.074 27.545 -17.653 1.00 90.38 74 LEU A O 1
ATOM 555 N N . LYS A 1 75 ? 5.267 27.648 -18.131 1.00 92.06 75 LYS A N 1
ATOM 556 C CA . LYS A 1 75 ? 5.070 27.529 -19.579 1.00 92.06 75 LYS A CA 1
ATOM 557 C C . LYS A 1 75 ? 4.421 26.174 -19.886 1.00 92.06 75 LYS A C 1
ATOM 559 O O . LYS A 1 75 ? 4.888 25.128 -19.434 1.00 92.06 75 LYS A O 1
ATOM 564 N N . VAL A 1 76 ? 3.347 26.202 -20.681 1.00 91.69 76 VAL A N 1
ATOM 565 C CA . VAL A 1 76 ? 2.477 25.037 -20.939 1.00 91.69 76 VAL A CA 1
ATOM 566 C C . VAL A 1 76 ? 3.265 23.826 -21.434 1.00 91.69 76 VAL A C 1
ATOM 568 O O . VAL A 1 76 ? 3.037 22.720 -20.964 1.00 91.69 76 VAL A O 1
ATOM 571 N N . ASN A 1 77 ? 4.230 24.029 -22.330 1.00 92.25 77 ASN A N 1
ATOM 572 C CA . ASN A 1 77 ? 5.058 22.959 -22.886 1.00 92.25 77 ASN A CA 1
ATOM 573 C C . ASN A 1 77 ? 5.928 22.258 -21.827 1.00 92.25 77 ASN A C 1
ATOM 575 O O . ASN A 1 77 ? 6.045 21.034 -21.860 1.00 92.25 77 ASN A O 1
ATOM 579 N N . ILE A 1 78 ? 6.514 23.010 -20.888 1.00 91.56 78 ILE A N 1
ATOM 580 C CA . ILE A 1 78 ? 7.370 22.453 -19.830 1.00 91.56 78 ILE A CA 1
ATOM 581 C C . ILE A 1 78 ? 6.510 21.662 -18.849 1.00 91.56 78 ILE A C 1
ATOM 583 O O . ILE A 1 78 ? 6.784 20.490 -18.588 1.00 91.56 78 ILE A O 1
ATOM 587 N N . LEU A 1 79 ? 5.429 22.277 -18.362 1.00 91.69 79 LEU A N 1
ATOM 588 C CA . LEU A 1 79 ? 4.535 21.635 -17.406 1.00 91.69 79 LEU A CA 1
ATOM 589 C C . LEU A 1 79 ? 3.872 20.389 -18.006 1.00 91.69 79 LEU A C 1
ATOM 591 O O . LEU A 1 79 ? 3.855 19.340 -17.366 1.00 91.69 79 LEU A O 1
ATOM 595 N N . GLN A 1 80 ? 3.377 20.475 -19.245 1.00 94.25 80 GLN A N 1
ATOM 596 C CA . GLN A 1 80 ? 2.764 19.344 -19.941 1.00 94.25 80 GLN A CA 1
ATOM 597 C C . GLN A 1 80 ? 3.768 18.209 -20.148 1.00 94.25 80 GLN A C 1
ATOM 599 O O . GLN A 1 80 ? 3.435 17.056 -19.877 1.00 94.25 80 GLN A O 1
ATOM 604 N N . SER A 1 81 ? 4.992 18.515 -20.587 1.00 93.50 81 SER A N 1
ATOM 605 C CA . SER A 1 81 ? 6.042 17.503 -20.740 1.00 93.50 81 SER A CA 1
ATOM 606 C C . SER A 1 81 ? 6.338 16.809 -19.408 1.00 93.50 81 SER A C 1
ATOM 608 O O . SER A 1 81 ? 6.308 15.581 -19.328 1.00 93.50 81 SER A O 1
ATOM 610 N N . PHE A 1 82 ? 6.488 17.572 -18.323 1.00 92.81 82 PHE A N 1
ATOM 611 C CA . PHE A 1 82 ? 6.751 17.003 -17.005 1.00 92.81 82 PHE A CA 1
ATOM 612 C C . PHE A 1 82 ? 5.637 16.061 -16.532 1.00 92.81 82 PHE A C 1
ATOM 614 O O . PHE A 1 82 ? 5.914 14.922 -16.165 1.00 92.81 82 PHE A O 1
ATOM 621 N N . ILE A 1 83 ? 4.371 16.486 -16.580 1.00 94.44 83 ILE A N 1
ATOM 622 C CA . ILE A 1 83 ? 3.262 15.675 -16.049 1.00 94.44 83 ILE A CA 1
ATOM 623 C C . ILE A 1 83 ? 2.890 14.483 -16.945 1.00 94.44 83 ILE A C 1
ATOM 625 O O . ILE A 1 83 ? 2.273 13.537 -16.460 1.00 94.44 83 ILE A O 1
ATOM 629 N N . THR A 1 84 ? 3.241 14.506 -18.239 1.00 92.38 84 THR A N 1
ATOM 630 C CA . THR A 1 84 ? 2.856 13.450 -19.200 1.00 92.38 84 THR A CA 1
ATOM 631 C C . THR A 1 84 ? 3.993 12.527 -19.621 1.00 92.38 84 THR A C 1
ATOM 633 O O . THR A 1 84 ? 3.725 11.390 -20.009 1.00 92.38 84 THR A O 1
ATOM 636 N N . GLN A 1 85 ? 5.249 12.963 -19.535 1.00 88.50 85 GLN A N 1
ATOM 637 C CA . GLN A 1 85 ? 6.402 12.191 -20.008 1.00 88.50 85 GLN A CA 1
ATOM 638 C C . GLN A 1 85 ? 7.311 11.758 -18.861 1.00 88.50 85 GLN A C 1
ATOM 640 O O . GLN A 1 85 ? 7.776 10.621 -18.862 1.00 88.50 85 GLN A O 1
ATOM 645 N N . VAL A 1 86 ? 7.500 12.601 -17.842 1.00 88.38 86 VAL A N 1
ATOM 646 C CA . VAL A 1 86 ? 8.393 12.299 -16.714 1.00 88.38 86 VAL A CA 1
ATOM 647 C C . VAL A 1 86 ? 7.661 11.471 -15.656 1.00 88.38 86 VAL A C 1
ATOM 649 O O . VAL A 1 86 ? 6.620 11.880 -15.145 1.00 88.38 86 VAL A O 1
ATOM 652 N N . THR A 1 87 ? 8.214 10.312 -15.284 1.00 86.00 87 THR A N 1
ATOM 653 C CA . THR A 1 87 ? 7.613 9.395 -14.292 1.00 86.00 87 THR A CA 1
ATOM 654 C C . THR A 1 87 ? 7.334 10.084 -12.959 1.00 86.00 87 THR A C 1
ATOM 656 O O . THR A 1 87 ? 6.222 9.987 -12.442 1.00 86.00 87 THR A O 1
ATOM 659 N N . LEU A 1 88 ? 8.296 10.859 -12.442 1.00 88.81 88 LEU A N 1
ATOM 660 C CA . LEU A 1 88 ? 8.098 11.652 -11.228 1.00 88.81 88 LEU A CA 1
ATOM 661 C C . LEU A 1 88 ? 6.915 12.620 -11.371 1.00 88.81 88 LEU A C 1
ATOM 663 O O . LEU A 1 88 ? 6.060 12.684 -10.492 1.00 88.81 88 LEU A O 1
ATOM 667 N N . GLY A 1 89 ? 6.827 13.333 -12.498 1.00 92.31 89 GLY A N 1
ATOM 668 C CA . GLY A 1 89 ? 5.739 14.269 -12.773 1.00 92.31 89 GLY A CA 1
ATOM 669 C C . GLY A 1 89 ? 4.373 13.584 -12.835 1.00 92.31 89 GLY A C 1
ATOM 670 O O . GLY A 1 89 ? 3.414 14.097 -12.255 1.00 92.31 89 GLY A O 1
ATOM 671 N N . LYS A 1 90 ? 4.281 12.388 -13.433 1.00 92.12 90 LYS A N 1
ATOM 672 C CA . LYS A 1 90 ? 3.060 11.561 -13.428 1.00 92.12 90 LYS A CA 1
ATOM 673 C C . LYS A 1 90 ? 2.637 11.174 -12.008 1.00 92.12 90 LYS A C 1
ATOM 675 O O . LYS A 1 90 ? 1.467 11.325 -11.662 1.00 92.12 90 LYS A O 1
ATOM 680 N N . LEU A 1 91 ? 3.574 10.709 -11.178 1.00 91.94 91 LEU A N 1
ATOM 681 C CA . LEU A 1 91 ? 3.297 10.273 -9.801 1.00 91.94 91 LEU A CA 1
ATOM 682 C C . LEU A 1 91 ? 2.906 11.446 -8.888 1.00 91.94 91 LEU A C 1
ATOM 684 O O . LEU A 1 91 ? 1.972 11.328 -8.095 1.00 91.94 91 LEU A O 1
ATOM 688 N N . LEU A 1 92 ? 3.558 12.603 -9.036 1.00 94.50 92 LEU A N 1
ATOM 689 C CA . LEU A 1 92 ? 3.176 13.829 -8.327 1.00 94.50 92 LEU A CA 1
ATOM 690 C C . LEU A 1 92 ? 1.805 14.337 -8.785 1.00 94.50 92 LEU A C 1
ATOM 692 O O . LEU A 1 92 ? 0.990 14.746 -7.960 1.00 94.50 92 LEU A O 1
ATOM 696 N N . THR A 1 93 ? 1.504 14.251 -10.082 1.00 96.19 93 THR A N 1
ATOM 697 C CA . THR A 1 93 ? 0.177 14.595 -10.619 1.00 96.19 93 THR A CA 1
ATOM 698 C C . THR A 1 93 ? -0.900 13.665 -10.065 1.00 96.19 93 THR A C 1
ATOM 700 O O . THR A 1 93 ? -1.961 14.129 -9.649 1.00 96.19 93 THR A O 1
ATOM 703 N N . TYR A 1 94 ? -0.618 12.362 -9.978 1.00 95.12 94 TYR A N 1
ATOM 704 C CA . TYR A 1 94 ? -1.497 11.402 -9.313 1.00 95.12 94 TYR A CA 1
ATOM 705 C C . TYR A 1 94 ? -1.754 11.789 -7.849 1.00 95.12 94 TYR A C 1
ATOM 707 O O . TYR A 1 94 ? -2.908 11.800 -7.416 1.00 95.12 94 TYR A O 1
ATOM 715 N N . GLN A 1 95 ? -0.719 12.190 -7.100 1.00 96.56 95 GLN A N 1
ATOM 716 C CA . GLN A 1 95 ? -0.881 12.669 -5.723 1.00 96.56 95 GLN A CA 1
ATOM 717 C C . GLN A 1 95 ? -1.777 13.917 -5.647 1.00 96.56 95 GLN A C 1
ATOM 719 O O . GLN A 1 95 ? -2.633 13.985 -4.766 1.00 96.56 95 GLN A O 1
ATOM 724 N N . VAL A 1 96 ? -1.638 14.873 -6.576 1.00 98.06 96 VAL A N 1
ATOM 725 C CA . VAL A 1 96 ? -2.511 16.062 -6.658 1.00 98.06 96 VAL A CA 1
ATOM 726 C C . VAL A 1 96 ? -3.969 15.660 -6.890 1.00 98.06 96 VAL A C 1
ATOM 728 O O . VAL A 1 96 ? -4.856 16.149 -6.187 1.00 98.06 96 VAL A O 1
ATOM 731 N N . ILE A 1 97 ? -4.227 14.745 -7.832 1.00 98.12 97 ILE A N 1
ATOM 732 C CA . ILE A 1 97 ? -5.577 14.235 -8.120 1.00 98.12 97 ILE A CA 1
ATOM 733 C C . ILE A 1 97 ? -6.159 13.552 -6.879 1.00 98.12 97 ILE A C 1
ATOM 735 O O . ILE A 1 97 ? -7.291 13.831 -6.490 1.00 98.12 97 ILE A O 1
ATOM 739 N N . VAL A 1 98 ? -5.383 12.699 -6.214 1.00 97.94 98 VAL A N 1
ATOM 740 C CA . VAL A 1 98 ? -5.794 12.038 -4.971 1.00 97.94 98 VAL A CA 1
ATOM 741 C C . VAL A 1 98 ? -6.122 13.054 -3.877 1.00 97.94 98 VAL A C 1
ATOM 743 O O . VAL A 1 98 ? -7.185 12.957 -3.264 1.00 97.94 98 VAL A O 1
ATOM 746 N N . ALA A 1 99 ? -5.254 14.039 -3.639 1.00 98.19 99 ALA A N 1
ATOM 747 C CA . ALA A 1 99 ? -5.475 15.061 -2.620 1.00 98.19 99 ALA A CA 1
ATOM 748 C C . ALA A 1 99 ? -6.744 15.879 -2.910 1.00 98.19 99 ALA A C 1
ATOM 750 O O . ALA A 1 99 ? -7.532 16.143 -1.998 1.00 98.19 99 ALA A O 1
ATOM 751 N N . PHE A 1 100 ? -6.998 16.194 -4.184 1.00 98.38 100 PHE A N 1
ATOM 752 C CA . PHE A 1 100 ? -8.234 16.835 -4.629 1.00 98.38 100 PHE A CA 1
ATOM 753 C C . PHE A 1 100 ? -9.471 15.978 -4.335 1.00 98.38 100 PHE A C 1
ATOM 755 O O . PHE A 1 100 ? -10.434 16.463 -3.741 1.00 98.38 100 PHE A O 1
ATOM 762 N N . LEU A 1 101 ? -9.447 14.691 -4.696 1.00 98.19 101 LEU A N 1
ATOM 763 C CA . LEU A 1 101 ? -10.560 13.774 -4.437 1.00 98.19 101 LEU A CA 1
ATOM 764 C C . LEU A 1 101 ? -10.815 13.619 -2.932 1.00 98.19 101 LEU A C 1
ATOM 766 O O . LEU A 1 101 ? -11.964 13.690 -2.497 1.00 98.19 101 LEU A O 1
ATOM 770 N N . VAL A 1 102 ? -9.762 13.473 -2.121 1.00 98.12 102 VAL A N 1
ATOM 771 C CA . VAL A 1 102 ? -9.878 13.413 -0.655 1.00 98.12 102 VAL A CA 1
ATOM 772 C C . VAL A 1 102 ? -10.506 14.692 -0.110 1.00 98.12 102 VAL A C 1
ATOM 774 O O . VAL A 1 102 ? -11.426 14.608 0.703 1.00 98.12 102 VAL A O 1
ATOM 777 N N . PHE A 1 103 ? -10.088 15.865 -0.589 1.00 98.19 103 PHE A N 1
ATOM 778 C CA . PHE A 1 103 ? -10.694 17.137 -0.205 1.00 98.19 103 PHE A CA 1
ATOM 779 C C . PHE A 1 103 ? -12.188 17.189 -0.557 1.00 98.19 103 PHE A C 1
ATOM 781 O O . PHE A 1 103 ? -13.016 17.407 0.331 1.00 98.19 103 PHE A O 1
ATOM 788 N N . ILE A 1 104 ? -12.563 16.917 -1.810 1.00 97.88 104 ILE A N 1
ATOM 789 C CA . ILE A 1 104 ? -13.961 16.960 -2.265 1.00 97.88 104 ILE A CA 1
ATOM 790 C C . ILE A 1 104 ? -14.831 15.979 -1.477 1.00 97.88 104 ILE A C 1
ATOM 792 O O . ILE A 1 104 ? -15.855 16.368 -0.911 1.00 97.88 104 ILE A O 1
ATOM 796 N N . PHE A 1 105 ? -14.419 14.718 -1.372 1.00 97.38 105 PHE A N 1
ATOM 797 C CA . PHE A 1 105 ? -15.225 13.694 -0.715 1.00 97.38 105 PHE A CA 1
ATOM 798 C C . PHE A 1 105 ? -15.204 13.791 0.814 1.00 97.38 105 PHE A C 1
ATOM 800 O O . PHE A 1 105 ? -16.172 13.364 1.448 1.00 97.38 105 PHE A O 1
ATOM 807 N N . SER A 1 106 ? -14.195 14.425 1.427 1.00 96.06 106 SER A N 1
ATOM 808 C CA . SER A 1 106 ? -14.234 14.743 2.864 1.00 96.06 106 SER A CA 1
ATOM 809 C C . SER A 1 106 ? -15.406 15.669 3.212 1.00 96.06 106 SER A C 1
ATOM 811 O O . SER A 1 106 ? -15.978 15.573 4.301 1.00 96.06 106 SER A O 1
ATOM 813 N N . ASN A 1 107 ? -15.839 16.519 2.270 1.00 93.00 107 ASN A N 1
ATOM 814 C CA . ASN A 1 107 ? -17.004 17.385 2.450 1.00 93.00 107 ASN A CA 1
ATOM 815 C C . ASN A 1 107 ? -18.329 16.614 2.442 1.00 93.00 107 ASN A C 1
ATOM 817 O O . ASN A 1 107 ? -19.288 17.059 3.077 1.00 93.00 107 ASN A O 1
ATOM 821 N N . LEU A 1 108 ? -18.360 15.451 1.789 1.00 93.88 108 LEU A N 1
ATOM 822 C CA . LEU A 1 108 ? -19.535 14.588 1.625 1.00 93.88 108 LEU A CA 1
ATOM 823 C C . LEU A 1 108 ? -19.573 13.430 2.635 1.00 93.88 108 LEU A C 1
ATOM 825 O O . LEU A 1 108 ? -20.479 12.593 2.604 1.00 93.88 108 LEU A O 1
ATOM 829 N N . LEU A 1 109 ? -18.593 13.371 3.536 1.00 94.06 109 LEU A N 1
ATOM 830 C CA . LEU A 1 109 ? -18.389 12.245 4.428 1.00 94.06 109 LEU A CA 1
ATOM 831 C C . LEU A 1 109 ? -19.464 12.177 5.525 1.00 94.06 109 LEU A C 1
ATOM 833 O O . LEU A 1 109 ? -19.550 13.048 6.388 1.00 94.06 109 LEU A O 1
ATOM 837 N N . LYS A 1 110 ? -20.273 11.109 5.495 1.00 92.31 110 LYS A N 1
ATOM 838 C CA . LYS A 1 110 ? -21.325 10.824 6.495 1.00 92.31 110 LYS A CA 1
ATOM 839 C C . LYS A 1 110 ? -21.179 9.465 7.182 1.00 92.31 110 LYS A C 1
ATOM 841 O O . LYS A 1 110 ? -21.788 9.247 8.226 1.00 92.31 110 LYS A O 1
ATOM 846 N N . LYS A 1 111 ? -20.421 8.545 6.578 1.00 91.75 111 LYS A N 1
ATOM 847 C CA . LYS A 1 111 ? -20.274 7.158 7.033 1.00 91.75 111 LYS A CA 1
ATOM 848 C C . LYS A 1 111 ? -18.812 6.792 7.264 1.00 91.75 111 LYS A C 1
ATOM 850 O O . LYS A 1 111 ? -17.957 7.234 6.497 1.00 91.75 111 LYS A O 1
ATOM 855 N N . ASN A 1 112 ? -18.543 5.918 8.230 1.00 88.88 112 ASN A N 1
ATOM 856 C CA . ASN A 1 112 ? -17.209 5.371 8.501 1.00 88.88 112 ASN A CA 1
ATOM 857 C C . ASN A 1 112 ? -16.622 4.626 7.285 1.00 88.88 112 ASN A C 1
ATOM 859 O O . ASN A 1 112 ? -15.443 4.777 6.979 1.00 88.88 112 ASN A O 1
ATOM 863 N N . GLY A 1 113 ? -17.450 3.913 6.514 1.00 84.50 113 GLY A N 1
ATOM 864 C CA . GLY A 1 113 ? -17.029 3.249 5.278 1.00 84.50 113 GLY A CA 1
ATOM 865 C C . GLY A 1 113 ? -16.511 4.233 4.226 1.00 84.50 113 GLY A C 1
ATOM 866 O O . GLY A 1 113 ? -15.549 3.934 3.527 1.00 84.50 113 GLY A O 1
ATOM 867 N N . GLY A 1 114 ? -17.075 5.445 4.165 1.00 88.88 114 GLY A N 1
ATOM 868 C CA . GLY A 1 114 ? -16.530 6.515 3.328 1.00 88.88 114 GLY A CA 1
ATOM 869 C C . GLY A 1 114 ? -15.153 6.975 3.812 1.00 88.88 114 GLY A C 1
ATOM 870 O O . GLY A 1 114 ? -14.267 7.210 2.998 1.00 88.88 114 GLY A O 1
ATOM 871 N N . ALA A 1 115 ? -14.938 7.036 5.131 1.00 92.00 115 ALA A N 1
ATOM 872 C CA . ALA A 1 115 ? -13.657 7.429 5.716 1.00 92.00 115 ALA A CA 1
ATOM 873 C C . ALA A 1 115 ? -12.574 6.388 5.408 1.00 92.00 115 ALA A C 1
ATOM 875 O O . ALA A 1 115 ? -11.447 6.755 5.094 1.00 92.00 115 ALA A O 1
ATOM 876 N N . LEU A 1 116 ? -12.939 5.102 5.415 1.00 89.31 116 LEU A N 1
ATOM 877 C CA . LEU A 1 116 ? -12.070 4.002 5.004 1.00 89.31 116 LEU A CA 1
ATOM 878 C C . LEU A 1 116 ? -11.659 4.107 3.525 1.00 89.31 116 LEU A C 1
ATOM 880 O O . LEU A 1 116 ? -10.484 3.955 3.204 1.00 89.31 116 LEU A O 1
ATOM 884 N N . VAL A 1 117 ? -12.600 4.407 2.623 1.00 87.50 117 VAL A N 1
ATOM 885 C CA . VAL A 1 117 ? -12.285 4.595 1.194 1.00 87.50 117 VAL A CA 1
ATOM 886 C C . VAL A 1 117 ? -11.322 5.768 1.001 1.00 87.50 117 VAL A C 1
ATOM 888 O O . VAL A 1 117 ? -10.328 5.640 0.287 1.00 87.50 117 VAL A O 1
ATOM 891 N N . LEU A 1 118 ? -11.564 6.892 1.680 1.00 95.06 118 LEU A N 1
ATOM 892 C CA . LEU A 1 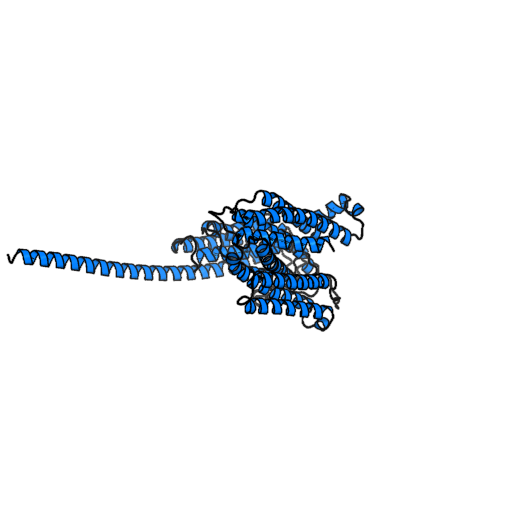118 ? -10.667 8.048 1.619 1.00 95.06 118 LEU A CA 1
ATOM 893 C C . LEU A 1 118 ? -9.310 7.780 2.265 1.00 95.06 118 LEU A C 1
ATOM 895 O O . LEU A 1 118 ? -8.315 8.312 1.784 1.00 95.06 118 LEU A O 1
ATOM 899 N N . LEU A 1 119 ? -9.247 6.952 3.311 1.00 93.19 119 LEU A N 1
ATOM 900 C CA . LEU A 1 119 ? -7.993 6.516 3.923 1.00 93.19 119 LEU A CA 1
ATOM 901 C C . LEU A 1 119 ? -7.127 5.761 2.910 1.00 93.19 119 LEU A C 1
ATOM 903 O O . LEU A 1 119 ? -5.960 6.102 2.734 1.00 93.19 119 LEU A O 1
ATOM 907 N N . VAL A 1 120 ? -7.703 4.773 2.219 1.00 88.62 120 VAL A N 1
ATOM 908 C CA . VAL A 1 120 ? -7.000 4.005 1.176 1.00 88.62 120 VAL A CA 1
ATOM 909 C C . VAL A 1 120 ? -6.551 4.925 0.042 1.00 88.62 120 VAL A C 1
ATOM 911 O O . VAL A 1 120 ? -5.405 4.846 -0.402 1.00 88.62 120 VAL A O 1
ATOM 914 N N . LEU A 1 121 ? -7.423 5.844 -0.383 1.00 91.88 121 LEU A N 1
ATOM 915 C CA . LEU A 1 121 ? -7.100 6.812 -1.424 1.00 91.88 121 LEU A CA 1
ATOM 916 C C . LEU A 1 121 ? -5.935 7.720 -0.996 1.00 91.88 121 LEU A C 1
ATOM 918 O O . LEU A 1 121 ? -4.944 7.802 -1.717 1.00 91.88 121 LEU A O 1
ATOM 922 N N . ALA A 1 122 ? -5.991 8.320 0.197 1.00 95.56 122 ALA A N 1
ATOM 923 C CA . ALA A 1 122 ? -4.936 9.180 0.736 1.00 95.56 122 ALA A CA 1
ATOM 924 C C . ALA A 1 122 ? -3.593 8.444 0.880 1.00 95.56 122 ALA A C 1
ATOM 926 O O . ALA A 1 122 ? -2.554 8.990 0.503 1.00 95.56 122 ALA A O 1
ATOM 927 N N . LEU A 1 123 ? -3.617 7.192 1.358 1.00 92.56 123 LEU A N 1
ATOM 928 C CA . LEU A 1 123 ? -2.430 6.337 1.430 1.00 92.56 123 LEU A CA 1
ATOM 929 C C . LEU A 1 123 ? -1.824 6.107 0.046 1.00 92.56 123 LEU A C 1
ATOM 931 O O . LEU A 1 123 ? -0.622 6.277 -0.125 1.00 92.56 123 LEU A O 1
ATOM 935 N N . SER A 1 124 ? -2.642 5.793 -0.961 1.00 90.00 124 SER A N 1
ATOM 936 C CA . SER A 1 124 ? -2.137 5.609 -2.326 1.00 90.00 124 SER A CA 1
ATOM 937 C C . SER A 1 124 ? -1.447 6.870 -2.864 1.00 90.00 124 SER A C 1
ATOM 939 O O . SER A 1 124 ? -0.401 6.770 -3.501 1.00 90.00 124 SER A O 1
ATOM 941 N N . GLY A 1 125 ? -1.983 8.058 -2.551 1.00 92.50 125 GLY A N 1
ATOM 942 C CA . GLY A 1 125 ? -1.421 9.337 -2.982 1.00 92.50 125 GLY A CA 1
ATOM 943 C C . GLY A 1 125 ? -0.055 9.632 -2.374 1.00 92.50 125 GLY A C 1
ATOM 944 O O . GLY A 1 125 ? 0.840 10.055 -3.095 1.00 92.50 125 GLY A O 1
ATOM 945 N N . ILE A 1 126 ? 0.131 9.402 -1.067 1.00 91.12 126 ILE A N 1
ATOM 946 C CA . ILE A 1 126 ? 1.442 9.615 -0.427 1.00 91.12 126 ILE A CA 1
ATOM 947 C C . ILE A 1 126 ? 2.463 8.539 -0.816 1.00 91.12 126 ILE A C 1
ATOM 949 O O . ILE A 1 126 ? 3.653 8.826 -0.869 1.00 91.12 126 ILE A O 1
ATOM 953 N N . ILE A 1 127 ? 2.009 7.319 -1.111 1.00 88.75 127 ILE A N 1
ATOM 954 C CA . ILE A 1 127 ? 2.876 6.196 -1.485 1.00 88.75 127 ILE A CA 1
ATOM 955 C C . ILE A 1 127 ? 3.416 6.345 -2.911 1.00 88.75 127 ILE A C 1
ATOM 957 O O . ILE A 1 127 ? 4.576 6.018 -3.151 1.00 88.75 127 ILE A O 1
ATOM 961 N N . ALA A 1 128 ? 2.607 6.831 -3.857 1.00 88.25 128 ALA A N 1
ATOM 962 C CA . ALA A 1 128 ? 2.959 6.830 -5.277 1.00 88.25 128 ALA A CA 1
ATOM 963 C C . ALA A 1 128 ? 4.303 7.528 -5.593 1.00 88.25 128 ALA A C 1
ATOM 965 O O . ALA A 1 128 ? 5.143 6.886 -6.224 1.00 88.25 128 ALA A O 1
ATOM 966 N N . PRO A 1 129 ? 4.596 8.758 -5.121 1.00 88.06 129 PRO A N 1
ATOM 967 C CA . PRO A 1 129 ? 5.883 9.407 -5.397 1.00 88.06 129 PRO A CA 1
ATOM 968 C C . PRO A 1 129 ? 7.098 8.713 -4.760 1.00 88.06 129 PRO A C 1
ATOM 970 O O . PRO A 1 129 ? 8.215 8.886 -5.243 1.00 88.06 129 PRO A O 1
ATOM 973 N N . LEU A 1 130 ? 6.910 7.900 -3.709 1.00 83.94 130 LEU A N 1
ATOM 974 C CA . LEU A 1 130 ? 8.015 7.210 -3.019 1.00 83.94 130 LEU A CA 1
ATOM 975 C C . LEU A 1 130 ? 8.724 6.188 -3.914 1.00 83.94 130 LEU A C 1
ATOM 977 O O . LEU A 1 130 ? 9.894 5.877 -3.682 1.00 83.94 130 LEU A O 1
ATOM 981 N N . PHE A 1 131 ? 8.037 5.689 -4.944 1.00 77.88 131 PHE A N 1
ATOM 982 C CA . PHE A 1 131 ? 8.597 4.756 -5.922 1.00 77.88 131 PHE A CA 1
ATOM 983 C C . PHE A 1 131 ? 9.701 5.356 -6.787 1.00 77.88 131 PHE A C 1
ATOM 985 O O . PHE A 1 131 ? 10.476 4.605 -7.361 1.00 77.88 131 PHE A O 1
ATOM 992 N N . GLN A 1 132 ? 9.801 6.685 -6.845 1.00 78.81 132 GLN A N 1
ATOM 993 C CA . GLN A 1 132 ? 10.871 7.379 -7.559 1.00 78.81 132 GLN A CA 1
ATOM 994 C C . GLN A 1 132 ? 12.009 7.818 -6.622 1.00 78.81 132 GLN A C 1
ATOM 996 O O . GLN A 1 132 ? 12.852 8.630 -6.994 1.00 78.81 132 GLN A O 1
ATOM 1001 N N . SER A 1 133 ? 12.041 7.330 -5.378 1.00 68.19 133 SER A N 1
ATOM 1002 C CA . SER A 1 133 ? 13.112 7.685 -4.447 1.00 68.19 133 SER A CA 1
ATOM 1003 C C . SER A 1 133 ? 14.439 7.031 -4.859 1.00 68.19 133 SER A C 1
ATOM 1005 O O . SER A 1 133 ? 14.554 5.810 -4.927 1.00 68.19 133 SER A O 1
ATOM 1007 N N . HIS A 1 134 ? 15.469 7.848 -5.096 1.00 59.47 134 HIS A N 1
ATOM 1008 C CA . HIS A 1 134 ? 16.803 7.456 -5.587 1.00 59.47 134 HIS A CA 1
ATOM 1009 C C . HIS A 1 134 ? 17.670 6.699 -4.558 1.00 59.47 134 HIS A C 1
ATOM 1011 O O . HIS A 1 134 ? 18.865 6.936 -4.434 1.00 59.47 134 HIS A O 1
ATOM 1017 N N . SER A 1 135 ? 17.080 5.832 -3.738 1.00 54.81 135 SER A N 1
ATOM 1018 C CA . SER A 1 135 ? 17.711 5.385 -2.493 1.00 54.81 135 SER A CA 1
ATOM 1019 C C . SER A 1 135 ? 18.581 4.124 -2.576 1.00 54.81 135 SER A C 1
ATOM 1021 O O . SER A 1 135 ? 19.047 3.679 -1.527 1.00 54.81 135 SER A O 1
ATOM 1023 N N . SER A 1 136 ? 18.846 3.555 -3.762 1.00 53.03 136 SER A N 1
ATOM 1024 C CA . SER A 1 136 ? 19.784 2.424 -3.864 1.00 53.03 136 SER A CA 1
ATOM 1025 C C . SER A 1 136 ? 20.455 2.256 -5.240 1.00 53.03 136 SER A C 1
ATOM 1027 O O . SER A 1 136 ? 19.898 1.610 -6.131 1.00 53.03 136 SER A O 1
ATOM 1029 N N . SER A 1 137 ? 21.695 2.714 -5.389 1.00 53.97 137 SER A N 1
ATOM 1030 C CA . SER A 1 137 ? 22.555 2.374 -6.541 1.00 53.97 137 SER A CA 1
ATOM 1031 C C . SER A 1 137 ? 23.404 1.114 -6.303 1.00 53.97 137 SER A C 1
ATOM 1033 O O . SER A 1 137 ? 23.896 0.509 -7.251 1.00 53.97 137 SER A O 1
ATOM 1035 N N . LEU A 1 138 ? 23.494 0.630 -5.056 1.00 51.88 138 LEU A N 1
ATOM 1036 C CA . LEU A 1 138 ? 24.344 -0.504 -4.644 1.00 51.88 138 LEU A CA 1
ATOM 1037 C C . LEU A 1 138 ? 23.623 -1.877 -4.571 1.00 51.88 138 LEU A C 1
ATOM 1039 O O . LEU A 1 138 ? 24.186 -2.855 -4.073 1.00 51.88 138 LEU A O 1
ATOM 1043 N N . GLY A 1 139 ? 22.383 -1.982 -5.068 1.00 53.97 139 GLY A N 1
ATOM 1044 C CA . GLY A 1 139 ? 21.560 -3.207 -5.058 1.00 53.97 139 GLY A CA 1
ATOM 1045 C C . GLY A 1 139 ? 20.636 -3.343 -3.833 1.00 53.97 139 GLY A C 1
ATOM 1046 O O . GLY A 1 139 ? 20.912 -2.786 -2.769 1.00 53.97 139 GLY A O 1
ATOM 1047 N N . GLY A 1 140 ? 19.529 -4.086 -3.980 1.00 66.12 140 GLY A N 1
ATOM 1048 C CA . GLY A 1 140 ? 18.454 -4.192 -2.975 1.00 66.12 140 GLY A CA 1
ATOM 1049 C C . GLY A 1 140 ? 17.332 -3.155 -3.136 1.00 66.12 140 GLY A C 1
ATOM 1050 O O . GLY A 1 140 ? 16.708 -2.756 -2.152 1.00 66.12 140 GLY A O 1
ATOM 1051 N N . HIS A 1 141 ? 17.082 -2.707 -4.368 1.00 73.38 141 HIS A N 1
ATOM 1052 C CA . HIS A 1 141 ? 16.129 -1.643 -4.698 1.00 73.38 141 HIS A CA 1
ATOM 1053 C C . HIS A 1 141 ? 14.692 -1.954 -4.260 1.00 73.38 141 HIS A C 1
ATOM 1055 O O . HIS A 1 141 ? 14.008 -1.102 -3.688 1.00 73.38 141 HIS A O 1
ATOM 1061 N N . SER A 1 142 ? 14.269 -3.211 -4.409 1.00 74.25 142 SER A N 1
ATOM 1062 C CA . SER A 1 142 ? 12.973 -3.713 -3.941 1.00 74.25 142 SER A CA 1
ATOM 1063 C C . SER A 1 142 ? 12.813 -3.615 -2.413 1.00 74.25 142 SER A C 1
ATOM 1065 O O . SER A 1 142 ? 11.759 -3.200 -1.919 1.00 74.25 142 SER A O 1
ATOM 1067 N N . LEU A 1 143 ? 13.865 -3.925 -1.647 1.00 77.12 143 LEU A N 1
ATOM 1068 C CA . LEU A 1 143 ? 13.880 -3.794 -0.188 1.00 77.12 143 LEU A CA 1
ATOM 1069 C C . LEU A 1 143 ? 13.929 -2.326 0.254 1.00 77.12 143 LEU A C 1
ATOM 1071 O O . LEU A 1 143 ? 13.239 -1.956 1.205 1.00 77.12 143 LEU A O 1
ATOM 1075 N N . ALA A 1 144 ? 14.707 -1.481 -0.426 1.00 77.44 144 ALA A N 1
ATOM 1076 C CA . ALA A 1 144 ? 14.814 -0.056 -0.118 1.00 77.44 144 ALA A CA 1
ATOM 1077 C C . ALA A 1 144 ? 13.469 0.663 -0.320 1.00 77.44 144 ALA A C 1
ATOM 1079 O O . ALA A 1 144 ? 12.966 1.298 0.610 1.00 77.44 144 ALA A O 1
ATOM 1080 N N . ILE A 1 145 ? 12.832 0.481 -1.481 1.00 78.19 145 ILE A N 1
ATOM 1081 C CA . ILE A 1 145 ? 11.509 1.051 -1.770 1.00 78.19 145 ILE A CA 1
ATOM 1082 C C . ILE A 1 145 ? 10.446 0.424 -0.862 1.00 78.19 145 ILE A C 1
ATOM 1084 O O . ILE A 1 145 ? 9.668 1.141 -0.234 1.00 78.19 145 ILE A O 1
ATOM 1088 N N . GLY A 1 146 ? 10.420 -0.907 -0.735 1.00 80.06 146 GLY A N 1
ATOM 1089 C CA . GLY A 1 146 ? 9.426 -1.604 0.083 1.00 80.06 146 GLY A CA 1
ATOM 1090 C C . GLY A 1 146 ? 9.494 -1.219 1.564 1.00 80.06 146 GLY A C 1
ATOM 1091 O O . GLY A 1 146 ? 8.463 -0.959 2.186 1.00 80.06 146 GLY A O 1
ATOM 1092 N N . SER A 1 147 ? 10.705 -1.110 2.122 1.00 82.56 147 SER A N 1
ATOM 1093 C CA . SER A 1 147 ? 10.911 -0.617 3.487 1.00 82.56 147 SER A CA 1
ATOM 1094 C C . SER A 1 147 ? 10.496 0.846 3.623 1.00 82.56 147 SER A C 1
ATOM 1096 O O . SER A 1 147 ? 9.819 1.174 4.590 1.00 82.56 147 SER A O 1
ATOM 1098 N N . LEU A 1 148 ? 10.800 1.714 2.652 1.00 84.12 148 LEU A N 1
ATOM 1099 C CA . LEU A 1 148 ? 10.365 3.113 2.678 1.00 84.12 148 LEU A CA 1
ATOM 1100 C C . LEU A 1 148 ? 8.835 3.246 2.661 1.00 84.12 148 LEU A C 1
ATOM 1102 O O . LEU A 1 148 ? 8.285 4.031 3.433 1.00 84.12 148 LEU A O 1
ATOM 1106 N N . VAL A 1 149 ? 8.136 2.457 1.841 1.00 84.94 149 VAL A N 1
ATOM 1107 C CA . VAL A 1 149 ? 6.665 2.448 1.806 1.00 84.94 149 VAL A CA 1
ATOM 1108 C C . VAL A 1 149 ? 6.098 2.043 3.167 1.00 84.94 149 VAL A C 1
ATOM 1110 O O . VAL A 1 149 ? 5.254 2.756 3.713 1.00 84.94 149 VAL A O 1
ATOM 1113 N N . ILE A 1 150 ? 6.605 0.960 3.770 1.00 85.00 150 ILE A N 1
ATOM 1114 C CA . ILE A 1 150 ? 6.211 0.558 5.132 1.00 85.00 150 ILE A CA 1
ATOM 1115 C C . ILE A 1 150 ? 6.525 1.663 6.139 1.00 85.00 150 ILE A C 1
ATOM 1117 O O . ILE A 1 150 ? 5.707 1.941 7.015 1.00 85.00 150 ILE A O 1
ATOM 1121 N N . HIS A 1 151 ? 7.687 2.303 6.017 1.00 86.75 151 HIS A N 1
ATOM 1122 C CA . HIS A 1 151 ? 8.115 3.371 6.909 1.00 86.75 151 HIS A CA 1
ATOM 1123 C C . HIS A 1 151 ? 7.124 4.535 6.882 1.00 86.75 151 HIS A C 1
ATOM 1125 O O . HIS A 1 151 ? 6.680 4.988 7.934 1.00 86.75 151 HIS A O 1
ATOM 1131 N N . VAL A 1 152 ? 6.723 4.991 5.693 1.00 87.44 152 VAL A N 1
ATOM 1132 C CA . VAL A 1 152 ? 5.786 6.112 5.534 1.00 87.44 152 VAL A CA 1
ATOM 1133 C C . VAL A 1 152 ? 4.371 5.741 5.982 1.00 87.44 152 VAL A C 1
ATOM 1135 O O . VAL A 1 152 ? 3.728 6.543 6.663 1.00 87.44 152 VAL A O 1
ATOM 1138 N N . ILE A 1 153 ? 3.893 4.526 5.688 1.00 87.94 153 ILE A N 1
ATOM 1139 C CA . ILE A 1 153 ? 2.603 4.033 6.205 1.00 87.94 153 ILE A CA 1
ATOM 1140 C C . ILE A 1 153 ? 2.633 3.987 7.737 1.00 87.94 153 ILE A C 1
ATOM 1142 O O . ILE A 1 153 ? 1.741 4.528 8.391 1.00 87.94 153 ILE A O 1
ATOM 1146 N N . GLY A 1 154 ? 3.681 3.396 8.313 1.00 88.06 154 GLY A N 1
ATOM 1147 C CA . GLY A 1 154 ? 3.863 3.285 9.755 1.00 88.06 154 GLY A CA 1
ATOM 1148 C C . GLY A 1 154 ? 3.949 4.652 10.435 1.00 88.06 154 GLY A C 1
ATOM 1149 O O . GLY A 1 154 ? 3.282 4.874 11.441 1.00 88.06 154 GLY A O 1
ATOM 1150 N N . LEU A 1 155 ? 4.685 5.610 9.863 1.00 87.31 155 LEU A N 1
ATOM 1151 C CA . LEU A 1 155 ? 4.724 6.989 10.363 1.00 87.31 155 LEU A CA 1
ATOM 1152 C C . LEU A 1 155 ? 3.340 7.639 10.301 1.00 87.31 155 LEU A C 1
ATOM 1154 O O . LEU A 1 155 ? 2.916 8.260 11.275 1.00 87.31 155 LEU A O 1
ATOM 1158 N N . SER A 1 156 ? 2.618 7.450 9.195 1.00 89.12 156 SER A N 1
ATOM 1159 C CA . SER A 1 156 ? 1.271 7.995 9.013 1.00 89.12 156 SER A CA 1
ATOM 1160 C C . SER A 1 156 ? 0.295 7.449 10.053 1.00 89.12 156 SER A C 1
ATOM 1162 O O . SER A 1 156 ? -0.475 8.203 10.642 1.00 89.12 156 SER A O 1
ATOM 1164 N N . PHE A 1 157 ? 0.358 6.147 10.333 1.00 89.75 157 PHE A N 1
ATOM 1165 C CA . PHE A 1 157 ? -0.519 5.496 11.302 1.00 89.75 157 PHE A CA 1
ATOM 1166 C C . PHE A 1 157 ? -0.132 5.860 12.731 1.00 89.75 157 PHE A C 1
ATOM 1168 O O . PHE A 1 157 ? -1.008 6.131 13.552 1.00 89.75 157 PHE A O 1
ATOM 1175 N N . TRP A 1 158 ? 1.163 5.915 13.034 1.00 87.38 158 TRP A N 1
ATOM 1176 C CA . TRP A 1 158 ? 1.656 6.233 14.367 1.00 87.38 158 TRP A CA 1
ATOM 1177 C C . TRP A 1 158 ? 1.394 7.693 14.740 1.00 87.38 158 TRP A C 1
ATOM 1179 O O . TRP A 1 158 ? 0.655 7.966 15.687 1.00 87.38 158 TRP A O 1
ATOM 1189 N N . ILE A 1 159 ? 1.957 8.630 13.975 1.00 86.38 159 ILE A N 1
ATOM 1190 C CA . ILE A 1 159 ? 1.862 10.070 14.241 1.00 86.38 159 ILE A CA 1
ATOM 1191 C C . ILE A 1 159 ? 0.421 10.533 14.038 1.00 86.38 159 ILE A C 1
ATOM 1193 O O . ILE A 1 159 ? -0.137 11.234 14.884 1.00 86.38 159 ILE A O 1
ATOM 1197 N N . GLY A 1 160 ? -0.208 10.089 12.947 1.00 83.62 160 GLY A N 1
ATOM 1198 C CA . GLY A 1 160 ? -1.579 10.448 12.624 1.00 83.62 160 GLY A CA 1
ATOM 1199 C C . GLY A 1 160 ? -2.567 10.025 13.710 1.00 83.62 160 GLY A C 1
ATOM 1200 O O . GLY A 1 160 ? -3.397 10.838 14.108 1.00 83.62 160 GLY A O 1
ATOM 1201 N N . SER A 1 161 ? -2.461 8.805 14.253 1.00 84.06 161 SER A N 1
ATOM 1202 C CA . SER A 1 161 ? -3.387 8.339 15.301 1.00 84.06 161 SER A CA 1
ATOM 1203 C C . SER A 1 161 ? -3.182 9.057 16.638 1.00 84.06 161 SER A C 1
ATOM 1205 O O . SER A 1 161 ? -4.159 9.363 17.324 1.00 84.06 161 SER A O 1
ATOM 1207 N N . VAL A 1 162 ? -1.932 9.361 17.007 1.00 86.69 162 VAL A N 1
ATOM 1208 C CA . VAL A 1 162 ? -1.593 10.095 18.241 1.00 86.69 162 VAL A CA 1
ATOM 1209 C C . VAL A 1 162 ? -2.105 11.535 18.181 1.00 86.69 162 VAL A C 1
ATOM 1211 O O . VAL A 1 162 ? -2.752 12.005 19.120 1.00 86.69 162 VAL A O 1
ATOM 1214 N N . ILE A 1 163 ? -1.891 12.226 17.058 1.00 84.31 163 ILE A N 1
ATOM 1215 C CA . ILE A 1 163 ? -2.388 13.596 16.874 1.00 84.31 163 ILE A CA 1
ATOM 1216 C C . ILE A 1 163 ? -3.913 13.608 16.747 1.00 84.31 163 ILE A C 1
ATOM 1218 O O . ILE A 1 163 ? -4.566 14.448 17.366 1.00 84.31 163 ILE A O 1
ATOM 1222 N N . ALA A 1 164 ? -4.504 12.655 16.021 1.00 82.31 164 ALA A N 1
ATOM 1223 C CA . ALA A 1 164 ? -5.956 12.546 15.919 1.00 82.31 164 ALA A CA 1
ATOM 1224 C C . ALA A 1 164 ? -6.605 12.361 17.296 1.00 82.31 164 ALA A C 1
ATOM 1226 O O . ALA A 1 164 ? -7.610 13.009 17.576 1.00 82.31 164 ALA A O 1
ATOM 1227 N N . LEU A 1 165 ? -6.002 11.567 18.192 1.00 85.69 165 LEU A N 1
ATOM 1228 C CA . LEU A 1 165 ? -6.482 11.418 19.567 1.00 85.69 165 LEU A CA 1
ATOM 1229 C C . LEU A 1 165 ? -6.499 12.756 20.322 1.00 85.69 165 LEU A C 1
ATOM 1231 O O . LEU A 1 165 ? -7.445 13.026 21.058 1.00 85.69 165 LEU A O 1
ATOM 1235 N N . LYS A 1 166 ? -5.506 13.626 20.102 1.00 85.88 166 LYS A N 1
ATOM 1236 C CA . LYS A 1 166 ? -5.455 14.964 20.715 1.00 85.88 166 LYS A CA 1
ATOM 1237 C C . LYS A 1 166 ? -6.571 15.892 20.218 1.00 85.88 166 LYS A C 1
ATOM 1239 O O . LYS A 1 166 ? -7.017 16.751 20.973 1.00 85.88 166 LYS A O 1
ATOM 1244 N N . VAL A 1 167 ? -7.021 15.713 18.974 1.00 86.38 167 VAL A N 1
ATOM 1245 C CA . VAL A 1 167 ? -8.118 16.484 18.356 1.00 86.38 167 VAL A CA 1
ATOM 1246 C C . VAL A 1 167 ? -9.498 16.033 18.862 1.00 86.38 167 VAL A C 1
ATOM 1248 O O . VAL A 1 167 ? -10.451 16.813 18.823 1.00 86.38 167 VAL A O 1
ATOM 1251 N N . MET A 1 168 ? -9.626 14.797 19.360 1.00 86.25 168 MET A N 1
ATOM 1252 C CA . MET A 1 168 ? -10.899 14.268 19.865 1.00 86.25 168 MET A CA 1
ATOM 1253 C C . MET A 1 168 ? -11.346 14.948 21.168 1.00 86.25 168 MET A C 1
ATOM 1255 O O . MET A 1 168 ? -10.503 15.352 21.972 1.00 86.25 168 MET A O 1
ATOM 1259 N N . PRO A 1 169 ? -12.663 14.996 21.450 1.00 83.38 169 PRO A N 1
ATOM 1260 C CA . PRO A 1 169 ? -13.177 15.413 22.754 1.00 83.38 169 PRO A CA 1
ATOM 1261 C C . PRO A 1 169 ? -12.613 14.558 23.901 1.00 83.38 169 PRO A C 1
ATOM 1263 O O . PRO A 1 169 ? -12.553 13.332 23.795 1.00 83.38 169 PRO A O 1
ATOM 1266 N N . SER A 1 170 ? -12.261 15.189 25.028 1.00 82.38 170 SER A N 1
ATOM 1267 C CA . SER A 1 170 ? -11.621 14.540 26.191 1.00 82.38 170 SER A CA 1
ATOM 1268 C C . SER A 1 170 ? -12.393 13.338 26.747 1.00 82.38 170 SER A C 1
ATOM 1270 O O . SER A 1 170 ? -11.787 12.378 27.214 1.00 82.38 170 SER A O 1
ATOM 1272 N N . GLN A 1 171 ? -13.722 13.361 26.641 1.00 81.81 171 GLN A N 1
ATOM 1273 C CA . GLN A 1 171 ? -14.622 12.290 27.081 1.00 81.81 171 GLN A CA 1
ATOM 1274 C C . GLN A 1 171 ? -14.416 10.978 26.304 1.00 81.81 171 GLN A C 1
ATOM 1276 O O . GLN A 1 171 ? -14.614 9.903 26.858 1.00 81.81 171 GLN A O 1
ATOM 1281 N N . ILE A 1 172 ? -14.012 11.061 25.030 1.00 82.75 172 ILE A N 1
ATOM 1282 C CA . ILE A 1 172 ? -13.851 9.908 24.125 1.00 82.75 172 ILE A CA 1
ATOM 1283 C C . ILE A 1 172 ? -12.392 9.440 24.076 1.00 82.75 172 ILE A C 1
ATOM 1285 O O . ILE A 1 172 ? -12.119 8.272 23.792 1.00 82.75 172 ILE A O 1
ATOM 1289 N N . GLN A 1 173 ? -11.448 10.328 24.406 1.00 83.25 173 GLN A N 1
ATOM 1290 C CA . GLN A 1 173 ? -10.017 10.026 24.391 1.00 83.25 173 GLN A CA 1
ATOM 1291 C C . GLN A 1 173 ? -9.671 8.786 25.223 1.00 83.25 173 GLN A C 1
ATOM 1293 O O . GLN A 1 173 ? -8.887 7.960 24.766 1.00 83.25 173 GLN A O 1
ATOM 1298 N N . SER A 1 174 ? -10.271 8.614 26.404 1.00 78.62 174 SER A N 1
ATOM 1299 C CA . SER A 1 174 ? -10.017 7.457 27.277 1.00 78.62 174 SER A CA 1
ATOM 1300 C C . SER A 1 174 ? -10.426 6.126 26.636 1.00 78.62 174 SER A C 1
ATOM 1302 O O . SER A 1 174 ? -9.692 5.144 26.746 1.00 78.62 174 SER A O 1
ATOM 1304 N N . PHE A 1 175 ? -11.548 6.097 25.911 1.00 79.44 175 PHE A N 1
ATOM 1305 C CA . PHE A 1 175 ? -12.037 4.906 25.211 1.00 79.44 175 PHE A CA 1
ATOM 1306 C C . PHE A 1 175 ? -11.196 4.582 23.970 1.00 79.44 175 PHE A C 1
ATOM 1308 O O . PHE A 1 175 ? -10.849 3.423 23.731 1.00 79.44 175 PHE A O 1
ATOM 1315 N N . ALA A 1 176 ? -10.825 5.602 23.192 1.00 84.38 176 ALA A N 1
ATOM 1316 C CA . ALA A 1 176 ? -10.016 5.435 21.985 1.00 84.38 176 ALA A CA 1
ATOM 1317 C C . ALA A 1 176 ? -8.534 5.145 22.295 1.00 84.38 176 ALA A C 1
ATOM 1319 O O . ALA A 1 176 ? -7.853 4.510 21.484 1.00 84.38 176 ALA A O 1
ATOM 1320 N N . PHE A 1 177 ? -8.038 5.550 23.471 1.00 83.38 177 PHE A N 1
ATOM 1321 C CA . PHE A 1 177 ? -6.630 5.437 23.859 1.00 83.38 177 PHE A CA 1
ATOM 1322 C C . PHE A 1 177 ? -6.090 4.010 23.757 1.00 83.38 177 PHE A C 1
ATOM 1324 O O . PHE A 1 177 ? -4.985 3.825 23.255 1.00 83.38 177 PHE A O 1
ATOM 1331 N N . SER A 1 178 ? -6.854 2.996 24.181 1.00 81.50 178 SER A N 1
ATOM 1332 C CA . SER A 1 178 ? -6.413 1.594 24.107 1.00 81.50 178 SER A CA 1
ATOM 1333 C C . SER A 1 178 ? -6.183 1.142 22.657 1.00 81.50 178 SER A C 1
ATOM 1335 O O . SER A 1 178 ? -5.151 0.550 22.345 1.00 81.50 178 SER A O 1
ATOM 1337 N N . ARG A 1 179 ? -7.089 1.502 21.739 1.00 83.94 179 ARG A N 1
ATOM 1338 C CA . ARG A 1 179 ? -6.978 1.156 20.311 1.00 83.94 179 ARG A CA 1
ATOM 1339 C C . ARG A 1 179 ? -5.843 1.918 19.633 1.00 83.94 179 ARG A C 1
ATOM 1341 O O . ARG A 1 179 ? -5.015 1.309 18.961 1.00 83.94 179 ARG A O 1
ATOM 1348 N N . VAL A 1 180 ? -5.758 3.230 19.871 1.00 83.62 180 VAL A N 1
ATOM 1349 C CA . VAL A 1 180 ? -4.654 4.077 19.382 1.00 83.62 180 VAL A CA 1
ATOM 1350 C C . VAL A 1 180 ? -3.316 3.564 19.895 1.00 83.62 180 VAL A C 1
ATOM 1352 O O . VAL A 1 180 ? -2.352 3.510 19.143 1.00 83.62 180 VAL A O 1
ATOM 1355 N N . SER A 1 181 ? -3.265 3.127 21.150 1.00 81.25 181 SER A N 1
ATOM 1356 C CA . SER A 1 181 ? -2.068 2.570 21.770 1.00 81.25 181 SER A CA 1
ATOM 1357 C C . SER A 1 181 ? -1.556 1.324 21.053 1.00 81.25 181 SER A C 1
ATOM 1359 O O . SER A 1 181 ? -0.343 1.204 20.881 1.00 81.25 181 SER A O 1
ATOM 1361 N N . VAL A 1 182 ? -2.455 0.429 20.625 1.00 81.25 182 VAL A N 1
ATOM 1362 C CA . VAL A 1 182 ? -2.119 -0.779 19.851 1.00 81.25 182 VAL A CA 1
ATOM 1363 C C . VAL A 1 182 ? -1.661 -0.412 18.440 1.00 81.25 182 VAL A C 1
ATOM 1365 O O . VAL A 1 182 ? -0.621 -0.901 18.000 1.00 81.25 182 VAL A O 1
ATOM 1368 N N . ILE A 1 183 ? -2.379 0.488 17.756 1.00 83.12 183 ILE A N 1
ATOM 1369 C CA . ILE A 1 183 ? -1.992 0.975 16.420 1.00 83.12 183 ILE A CA 1
ATOM 1370 C C . ILE A 1 183 ? -0.603 1.617 16.480 1.00 83.12 183 ILE A C 1
ATOM 1372 O O . ILE A 1 183 ? 0.267 1.271 15.687 1.00 83.12 183 ILE A O 1
ATOM 1376 N N . ALA A 1 184 ? -0.371 2.504 17.449 1.00 81.38 184 ALA A N 1
ATOM 1377 C CA . ALA A 1 184 ? 0.902 3.181 17.659 1.00 81.38 184 ALA A CA 1
ATOM 1378 C C . ALA A 1 184 ? 2.040 2.195 17.956 1.00 81.38 184 ALA A C 1
ATOM 1380 O O . ALA A 1 184 ? 3.127 2.354 17.412 1.00 81.38 184 ALA A O 1
ATOM 1381 N N . LEU A 1 185 ? 1.796 1.158 18.765 1.00 79.69 185 LEU A N 1
ATOM 1382 C CA . LEU A 1 185 ? 2.804 0.144 19.082 1.00 79.69 185 LEU A CA 1
ATOM 1383 C C . LEU A 1 185 ? 3.268 -0.591 17.817 1.00 79.69 185 LEU A C 1
ATOM 1385 O O . LEU A 1 185 ? 4.456 -0.568 17.503 1.00 79.69 185 LEU A O 1
ATOM 1389 N N . TRP A 1 186 ? 2.339 -1.175 17.055 1.00 82.38 186 TRP A N 1
ATOM 1390 C CA . TRP A 1 186 ? 2.667 -1.907 15.826 1.00 82.38 186 TRP A CA 1
ATOM 1391 C C . TRP A 1 186 ? 3.252 -1.004 14.742 1.00 82.38 186 TRP A C 1
ATOM 1393 O O . TRP A 1 186 ? 4.216 -1.378 14.076 1.00 82.38 186 TRP A O 1
ATOM 1403 N N . SER A 1 187 ? 2.716 0.208 14.605 1.00 85.69 187 SER A N 1
ATOM 1404 C CA . SER A 1 187 ? 3.211 1.182 13.633 1.00 85.69 187 SER A CA 1
ATOM 1405 C C . SER A 1 187 ? 4.626 1.644 13.982 1.00 85.69 187 SER A C 1
ATOM 1407 O O . SER A 1 187 ? 5.482 1.678 13.107 1.00 85.69 187 SER A O 1
ATOM 1409 N N . SER A 1 188 ? 4.917 1.923 15.257 1.00 80.50 188 SER A N 1
ATOM 1410 C CA . SER A 1 188 ? 6.269 2.287 15.702 1.00 80.50 188 SER A CA 1
ATOM 1411 C C . SER A 1 188 ? 7.271 1.146 15.504 1.00 80.50 188 SER A C 1
ATOM 1413 O O . SER A 1 188 ? 8.376 1.391 15.025 1.00 80.50 188 SER A O 1
ATOM 1415 N N . LEU A 1 189 ? 6.874 -0.105 15.768 1.00 82.38 189 LEU A N 1
ATOM 1416 C CA . LEU A 1 189 ? 7.706 -1.275 15.489 1.00 82.38 189 LEU A CA 1
ATOM 1417 C C . LEU A 1 189 ? 8.015 -1.390 13.990 1.00 82.38 189 LEU A C 1
ATOM 1419 O O . LEU A 1 189 ? 9.173 -1.556 13.613 1.00 82.38 189 LEU A O 1
ATOM 1423 N N . ALA A 1 190 ? 7.007 -1.237 13.129 1.00 84.00 190 ALA A N 1
ATOM 1424 C CA . ALA A 1 190 ? 7.201 -1.251 11.683 1.00 84.00 190 ALA A CA 1
ATOM 1425 C C . ALA A 1 190 ? 8.096 -0.104 11.199 1.00 84.00 190 ALA A C 1
ATOM 1427 O O . ALA A 1 190 ? 8.951 -0.331 10.347 1.00 84.00 190 ALA A O 1
ATOM 1428 N N . VAL A 1 191 ? 7.969 1.100 11.766 1.00 85.25 191 VAL A N 1
ATOM 1429 C CA . VAL A 1 191 ? 8.852 2.249 11.490 1.00 85.25 191 VAL A CA 1
ATOM 1430 C C . VAL A 1 191 ? 10.299 1.950 11.886 1.00 85.25 191 VAL A C 1
ATOM 1432 O O . VAL A 1 191 ? 11.208 2.269 11.119 1.00 85.25 191 VAL A O 1
ATOM 1435 N N . VAL A 1 192 ? 10.531 1.312 13.039 1.00 82.12 192 VAL A N 1
ATOM 1436 C CA . VAL A 1 192 ? 11.878 0.906 13.479 1.00 82.12 192 VAL A CA 1
ATOM 1437 C C . VAL A 1 192 ? 12.460 -0.136 12.530 1.00 82.12 192 VAL A C 1
ATOM 1439 O O . VAL A 1 192 ? 13.543 0.081 11.995 1.00 82.12 192 VAL A O 1
ATOM 1442 N N . LEU A 1 193 ? 11.742 -1.234 12.278 1.00 83.44 193 LEU A N 1
ATOM 1443 C CA . LEU A 1 193 ? 12.225 -2.329 11.429 1.00 83.44 193 LEU A CA 1
ATOM 1444 C C . LEU A 1 193 ? 12.490 -1.863 9.994 1.00 83.44 193 LEU A C 1
ATOM 1446 O O . LEU A 1 193 ? 13.549 -2.144 9.438 1.00 83.44 193 LEU A O 1
ATOM 1450 N N . SER A 1 194 ? 11.566 -1.094 9.414 1.00 84.94 194 SER A N 1
ATOM 1451 C CA . SER A 1 194 ? 11.752 -0.500 8.087 1.00 84.94 194 SER A CA 1
ATOM 1452 C C . SER A 1 194 ? 12.881 0.528 8.055 1.00 84.94 194 SER A C 1
ATOM 1454 O O . SER A 1 194 ? 13.631 0.568 7.087 1.00 84.94 194 SER A O 1
ATOM 1456 N N . GLY A 1 195 ? 13.044 1.332 9.109 1.00 83.62 195 GLY A N 1
ATOM 1457 C CA . GLY A 1 195 ? 14.136 2.298 9.221 1.00 83.62 195 GLY A CA 1
ATOM 1458 C C . GLY A 1 195 ? 15.504 1.624 9.305 1.00 83.62 195 GLY A C 1
ATOM 1459 O O . GLY A 1 195 ? 16.439 2.069 8.644 1.00 83.62 195 GLY A O 1
ATOM 1460 N N . VAL A 1 196 ? 15.610 0.526 10.060 1.00 82.81 196 VAL A N 1
ATOM 1461 C CA . VAL A 1 196 ? 16.818 -0.312 10.127 1.00 82.81 196 VAL A CA 1
ATOM 1462 C C . VAL A 1 196 ? 17.095 -0.960 8.773 1.00 82.81 196 VAL A C 1
ATOM 1464 O O . VAL A 1 196 ? 18.228 -0.896 8.308 1.00 82.81 196 VAL A O 1
ATOM 1467 N N . ALA A 1 197 ? 16.079 -1.516 8.106 1.00 82.88 197 ALA A N 1
ATOM 1468 C CA . ALA A 1 197 ? 16.232 -2.080 6.765 1.00 82.88 197 ALA A CA 1
ATOM 1469 C C . ALA A 1 197 ? 16.724 -1.026 5.757 1.00 82.88 197 ALA A C 1
ATOM 1471 O O . ALA A 1 197 ? 17.656 -1.292 5.006 1.00 82.88 197 ALA A O 1
ATOM 1472 N N . ASN A 1 198 ? 16.169 0.189 5.793 1.00 80.00 198 ASN A N 1
ATOM 1473 C CA . ASN A 1 198 ? 16.567 1.279 4.900 1.00 80.00 198 ASN A CA 1
ATOM 1474 C C . ASN A 1 198 ? 17.991 1.792 5.198 1.00 80.00 198 ASN A C 1
ATOM 1476 O O . ASN A 1 198 ? 18.769 2.075 4.286 1.00 80.00 198 ASN A O 1
ATOM 1480 N N . ALA A 1 199 ? 18.368 1.866 6.479 1.00 80.00 199 ALA A N 1
ATOM 1481 C CA . ALA A 1 199 ? 19.738 2.174 6.885 1.00 80.00 199 ALA A CA 1
ATOM 1482 C C . ALA A 1 199 ? 20.720 1.089 6.418 1.00 80.00 199 ALA A C 1
ATOM 1484 O O . ALA A 1 199 ? 21.786 1.405 5.895 1.00 80.00 199 ALA A O 1
ATOM 1485 N N . TRP A 1 200 ? 20.336 -0.183 6.543 1.00 81.62 200 TRP A N 1
ATOM 1486 C CA . TRP A 1 200 ? 21.134 -1.319 6.093 1.00 81.62 200 TRP A CA 1
ATOM 1487 C C . TRP A 1 200 ? 21.347 -1.319 4.581 1.00 81.62 200 TRP A C 1
ATOM 1489 O O . TRP A 1 200 ? 22.472 -1.520 4.131 1.00 81.62 200 TRP A O 1
ATOM 1499 N N . THR A 1 201 ? 20.302 -1.048 3.789 1.00 77.94 201 THR A N 1
ATOM 1500 C CA . THR A 1 201 ? 20.423 -0.975 2.323 1.00 77.94 201 THR A CA 1
ATOM 1501 C C . THR A 1 201 ? 21.387 0.118 1.869 1.00 77.94 201 THR A C 1
ATOM 1503 O O . THR A 1 201 ? 21.992 -0.032 0.813 1.00 77.94 201 THR A O 1
ATOM 1506 N N . ARG A 1 202 ? 21.558 1.179 2.673 1.00 75.56 202 ARG A N 1
ATOM 1507 C CA . ARG A 1 202 ? 22.435 2.319 2.371 1.00 75.56 202 ARG A CA 1
ATOM 1508 C C . ARG A 1 202 ? 23.865 2.150 2.882 1.00 75.56 202 ARG A C 1
ATOM 1510 O O . ARG A 1 202 ? 24.794 2.448 2.151 1.00 75.56 202 ARG A O 1
ATOM 1517 N N . LEU A 1 203 ? 24.045 1.700 4.126 1.00 77.44 203 LEU A N 1
ATOM 1518 C CA . LEU A 1 203 ? 25.360 1.672 4.788 1.00 77.44 203 LEU A CA 1
ATOM 1519 C C . LEU A 1 203 ? 26.009 0.279 4.822 1.00 77.44 203 LEU A C 1
ATOM 1521 O O . LEU A 1 203 ? 27.229 0.178 4.902 1.00 77.44 203 LEU A O 1
ATOM 1525 N N . ARG A 1 204 ? 25.227 -0.811 4.768 1.00 80.38 204 ARG A N 1
ATOM 1526 C CA . ARG A 1 204 ? 25.711 -2.207 4.862 1.00 80.38 204 ARG A CA 1
ATOM 1527 C C . ARG A 1 204 ? 26.795 -2.376 5.946 1.00 80.38 204 ARG A C 1
ATOM 1529 O O . ARG A 1 204 ? 26.633 -1.869 7.050 1.00 80.38 204 ARG A O 1
ATOM 1536 N N . PHE A 1 205 ? 27.891 -3.074 5.651 1.00 79.06 205 PHE A N 1
ATOM 1537 C CA . PHE A 1 205 ? 29.064 -3.197 6.520 1.00 79.06 205 PHE A CA 1
ATOM 1538 C C . PHE A 1 205 ? 30.167 -2.194 6.123 1.00 79.06 205 PHE A C 1
ATOM 1540 O O . PHE A 1 205 ? 31.301 -2.599 5.876 1.00 79.06 205 PHE A O 1
ATOM 1547 N N . SER A 1 206 ? 29.843 -0.901 5.999 1.00 78.62 206 SER A N 1
ATOM 1548 C CA . SER A 1 206 ? 30.824 0.140 5.648 1.00 78.62 206 SER A CA 1
ATOM 1549 C C . SER A 1 206 ? 31.338 0.925 6.871 1.00 78.62 206 SER A C 1
ATOM 1551 O O . SER A 1 206 ? 30.705 0.932 7.929 1.00 78.62 206 SER A O 1
ATOM 1553 N N . PRO A 1 207 ? 32.471 1.643 6.754 1.00 81.12 207 PRO A N 1
ATOM 1554 C CA . PRO A 1 207 ? 32.918 2.595 7.774 1.00 81.12 207 PRO A CA 1
ATOM 1555 C C . PRO A 1 207 ? 31.970 3.794 7.968 1.00 81.12 207 PRO A C 1
ATOM 1557 O O . PRO A 1 207 ? 32.101 4.522 8.954 1.00 81.12 207 PRO A O 1
ATOM 1560 N N . ASP A 1 208 ? 30.998 4.004 7.070 1.00 80.88 208 ASP A N 1
ATOM 1561 C CA . ASP A 1 208 ? 30.132 5.191 7.060 1.00 80.88 208 ASP A CA 1
ATOM 1562 C C . ASP A 1 208 ? 29.210 5.283 8.280 1.00 80.88 208 ASP A C 1
ATOM 1564 O O . ASP A 1 208 ? 28.731 6.372 8.611 1.00 80.88 208 ASP A O 1
ATOM 1568 N N . TRP A 1 209 ? 29.011 4.177 9.007 1.00 81.94 209 TRP A N 1
ATOM 1569 C CA . TRP A 1 209 ? 28.329 4.168 10.307 1.00 81.94 209 TRP A CA 1
ATOM 1570 C C . TRP A 1 209 ? 28.967 5.120 11.327 1.00 81.94 209 TRP A C 1
ATOM 1572 O O . TRP A 1 209 ? 28.265 5.639 12.195 1.00 81.94 209 TRP A O 1
ATOM 1582 N N . PHE A 1 210 ? 30.269 5.392 11.199 1.00 83.19 210 PHE A N 1
ATOM 1583 C CA . PHE A 1 210 ? 31.027 6.270 12.095 1.00 83.19 210 PHE A CA 1
ATOM 1584 C C . PHE A 1 210 ? 31.153 7.714 11.588 1.00 83.19 210 PHE A C 1
ATOM 1586 O O . PHE A 1 210 ? 31.834 8.533 12.203 1.00 83.19 210 PHE A O 1
ATOM 1593 N N . THR A 1 211 ? 30.490 8.054 10.481 1.00 85.94 211 THR A N 1
ATOM 1594 C CA . THR A 1 211 ? 30.417 9.432 9.973 1.00 85.94 211 THR A CA 1
ATOM 1595 C C . THR A 1 211 ? 29.288 10.215 10.649 1.00 85.94 211 THR A C 1
ATOM 1597 O O . THR A 1 211 ? 28.426 9.645 11.320 1.00 85.94 211 THR A O 1
ATOM 1600 N N . GLY A 1 212 ? 29.224 11.534 10.423 1.00 83.44 212 GLY A N 1
ATOM 1601 C CA . GLY A 1 212 ? 28.095 12.353 10.885 1.00 83.44 212 GLY A CA 1
ATOM 1602 C C . GLY A 1 212 ? 26.732 11.844 10.386 1.00 83.44 212 GLY A C 1
ATOM 1603 O O . GLY A 1 212 ? 25.743 11.922 11.113 1.00 83.44 212 GLY A O 1
ATOM 1604 N N . TYR A 1 213 ? 26.684 11.249 9.189 1.00 82.38 213 TYR A N 1
ATOM 1605 C CA . TYR A 1 213 ? 25.472 10.634 8.643 1.00 82.38 213 TYR A CA 1
ATOM 1606 C C . TYR A 1 213 ? 25.073 9.363 9.406 1.00 82.38 213 TYR A C 1
ATOM 1608 O O . TYR A 1 213 ? 23.932 9.239 9.861 1.00 82.38 213 TYR A O 1
ATOM 1616 N N . GLY A 1 214 ? 26.024 8.443 9.604 1.00 83.25 214 GLY A N 1
ATOM 1617 C CA . GLY A 1 214 ? 25.813 7.212 10.369 1.00 83.25 214 GLY A CA 1
ATOM 1618 C C . GLY A 1 214 ? 25.439 7.472 11.832 1.00 83.25 214 GLY A C 1
ATOM 1619 O O . GLY A 1 214 ? 24.556 6.804 12.381 1.00 83.25 214 GLY A O 1
ATOM 1620 N N . ALA A 1 215 ? 26.013 8.514 12.441 1.00 84.50 215 ALA A N 1
ATOM 1621 C CA . ALA A 1 215 ? 25.663 8.964 13.785 1.00 84.50 215 ALA A CA 1
ATOM 1622 C C . ALA A 1 215 ? 24.212 9.468 13.875 1.00 84.50 215 ALA A C 1
ATOM 1624 O O . ALA A 1 215 ? 23.495 9.103 14.807 1.00 84.50 215 ALA A O 1
ATOM 1625 N N . LEU A 1 216 ? 23.742 10.251 12.896 1.00 85.44 216 LEU A N 1
ATOM 1626 C CA . LEU A 1 216 ? 22.350 10.717 12.843 1.00 85.44 216 LEU A CA 1
ATOM 1627 C C . LEU A 1 216 ? 21.355 9.561 12.649 1.00 85.44 216 LEU A C 1
ATOM 1629 O O . LEU A 1 216 ? 20.295 9.557 13.280 1.00 85.44 216 LEU A O 1
ATOM 1633 N N . ILE A 1 217 ? 21.695 8.558 11.832 1.00 84.00 217 ILE A N 1
ATOM 1634 C CA . ILE A 1 217 ? 20.894 7.330 11.696 1.00 84.00 217 ILE A CA 1
ATOM 1635 C C . ILE A 1 217 ? 20.840 6.572 13.024 1.00 84.00 217 ILE A C 1
ATOM 1637 O O . ILE A 1 217 ? 19.754 6.218 13.487 1.00 84.00 217 ILE A O 1
ATOM 1641 N N . SER A 1 218 ? 21.992 6.369 13.663 1.00 83.56 218 SER A N 1
ATOM 1642 C CA . SER A 1 218 ? 22.094 5.666 14.947 1.00 83.56 218 SER A CA 1
ATOM 1643 C C . SER A 1 218 ? 21.301 6.381 16.042 1.00 83.56 218 SER A C 1
ATOM 1645 O O . SER A 1 218 ? 20.548 5.747 16.782 1.00 83.56 218 S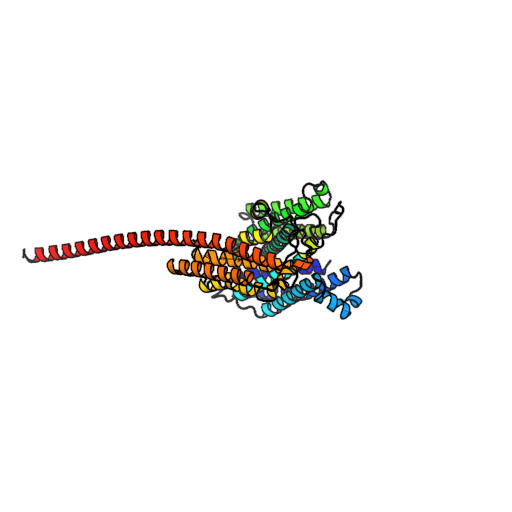ER A O 1
ATOM 1647 N N . LEU A 1 219 ? 21.379 7.715 16.089 1.00 85.44 219 LEU A N 1
ATOM 1648 C CA . LEU A 1 219 ? 20.584 8.549 16.987 1.00 85.44 219 LEU A CA 1
ATOM 1649 C C . LEU A 1 219 ? 19.083 8.403 16.709 1.00 85.44 219 LEU A C 1
ATOM 1651 O O . LEU A 1 219 ? 18.305 8.249 17.648 1.00 85.44 219 LEU A O 1
ATOM 1655 N N . LYS A 1 220 ? 18.659 8.400 15.438 1.00 86.31 220 LYS A N 1
ATOM 1656 C CA . LYS A 1 220 ? 17.251 8.201 15.057 1.00 86.31 220 LYS A CA 1
ATOM 1657 C C . LYS A 1 220 ? 16.735 6.836 15.526 1.00 86.31 220 LYS A C 1
ATOM 1659 O O . LYS A 1 220 ? 15.641 6.760 16.089 1.00 86.31 220 LYS A O 1
ATOM 1664 N N . ILE A 1 221 ? 17.521 5.772 15.343 1.00 83.00 221 ILE A N 1
ATOM 1665 C CA . ILE A 1 221 ? 17.186 4.419 15.814 1.00 83.00 221 ILE A CA 1
ATOM 1666 C C . ILE A 1 221 ? 17.074 4.406 17.346 1.00 83.00 221 ILE A C 1
ATOM 1668 O O . ILE A 1 221 ? 16.060 3.952 17.879 1.00 83.00 221 ILE A O 1
ATOM 1672 N N . ALA A 1 222 ? 18.059 4.970 18.053 1.00 83.88 222 ALA A N 1
ATOM 1673 C CA . ALA A 1 222 ? 18.076 5.030 19.513 1.00 83.88 222 ALA A CA 1
ATOM 1674 C C . ALA A 1 222 ? 16.885 5.817 20.084 1.00 83.88 222 ALA A C 1
ATOM 1676 O O . ALA A 1 222 ? 16.186 5.314 20.962 1.00 83.88 222 ALA A O 1
ATOM 1677 N N . LEU A 1 223 ? 16.595 7.013 19.557 1.00 83.94 223 LEU A N 1
ATOM 1678 C CA . LEU A 1 223 ? 15.444 7.823 19.975 1.00 83.94 223 LEU A CA 1
ATOM 1679 C C . LEU A 1 223 ? 14.121 7.083 19.751 1.00 83.94 223 LEU A C 1
ATOM 1681 O O . LEU A 1 223 ? 13.253 7.104 20.622 1.00 83.94 223 LEU A O 1
ATOM 1685 N N . THR A 1 224 ? 13.975 6.383 18.624 1.00 79.69 224 THR A N 1
ATOM 1686 C CA . THR A 1 224 ? 12.747 5.629 18.330 1.00 79.69 224 THR A CA 1
ATOM 1687 C C . THR A 1 224 ? 12.578 4.436 19.282 1.00 79.69 224 THR A C 1
ATOM 1689 O O . THR A 1 224 ? 11.477 4.206 19.785 1.00 79.69 224 THR A O 1
ATOM 1692 N N . LEU A 1 225 ? 13.664 3.727 19.615 1.00 79.06 225 LEU A N 1
ATOM 1693 C CA . LEU A 1 225 ? 13.660 2.663 20.628 1.00 79.06 225 LEU A CA 1
ATOM 1694 C C . LEU A 1 225 ? 13.338 3.197 22.029 1.00 79.06 225 LEU A C 1
ATOM 1696 O O . LEU A 1 225 ? 12.572 2.573 22.764 1.00 79.06 225 LEU A O 1
ATOM 1700 N N . ILE A 1 226 ? 13.872 4.364 22.396 1.00 77.94 226 ILE A N 1
ATOM 1701 C CA . ILE A 1 226 ? 13.575 5.020 23.675 1.00 77.94 226 ILE A CA 1
ATOM 1702 C C . ILE A 1 226 ? 12.082 5.337 23.772 1.00 77.94 226 ILE A C 1
ATOM 1704 O O . ILE A 1 226 ? 11.461 4.992 24.778 1.00 77.94 226 ILE A O 1
ATOM 1708 N N . VAL A 1 227 ? 11.480 5.923 22.730 1.00 77.81 227 VAL A N 1
ATOM 1709 C CA . VAL A 1 227 ? 10.030 6.184 22.712 1.00 77.81 227 VAL A CA 1
ATOM 1710 C C . VAL A 1 227 ? 9.247 4.885 22.838 1.00 77.81 227 VAL A C 1
ATOM 1712 O O . VAL A 1 227 ? 8.331 4.822 23.651 1.00 77.81 227 VAL A O 1
ATOM 1715 N N . PHE A 1 228 ? 9.627 3.835 22.110 1.00 74.06 228 PHE A N 1
ATOM 1716 C CA . PHE A 1 228 ? 8.972 2.529 22.195 1.00 74.06 228 PHE A CA 1
ATOM 1717 C C . PHE A 1 228 ? 9.010 1.943 23.619 1.00 74.06 228 PHE A C 1
ATOM 1719 O O . PHE A 1 228 ? 7.985 1.491 24.141 1.00 74.06 228 PHE A O 1
ATOM 1726 N N . ILE A 1 229 ? 10.167 1.996 24.290 1.00 76.19 229 ILE A N 1
ATOM 1727 C CA . ILE A 1 229 ? 10.351 1.476 25.654 1.00 76.19 229 ILE A CA 1
ATOM 1728 C C . ILE A 1 229 ? 9.591 2.328 26.677 1.00 76.19 229 ILE A C 1
ATOM 1730 O O . ILE A 1 229 ? 8.896 1.779 27.538 1.00 76.19 229 ILE A O 1
ATOM 1734 N N . ILE A 1 230 ? 9.696 3.657 26.587 1.00 73.38 230 ILE A N 1
ATOM 1735 C CA . ILE A 1 230 ? 9.009 4.591 27.489 1.00 73.38 230 ILE A CA 1
ATOM 1736 C C . ILE A 1 230 ? 7.497 4.470 27.312 1.00 73.38 230 ILE A C 1
ATOM 1738 O O . ILE A 1 230 ? 6.793 4.279 28.302 1.00 73.38 230 ILE A O 1
ATOM 1742 N N . ALA A 1 231 ? 6.993 4.491 26.078 1.00 67.56 231 ALA A N 1
ATOM 1743 C CA . ALA A 1 231 ? 5.573 4.313 25.794 1.00 67.56 231 ALA A CA 1
ATOM 1744 C C . ALA A 1 231 ? 5.060 2.970 26.336 1.00 67.56 231 ALA A C 1
ATOM 1746 O O . ALA A 1 231 ? 3.974 2.912 26.907 1.00 67.56 231 ALA A O 1
ATOM 1747 N N . SER A 1 232 ? 5.853 1.899 26.255 1.00 69.75 232 SER A N 1
ATOM 1748 C CA . SER A 1 232 ? 5.453 0.581 26.767 1.00 69.75 232 SER A CA 1
ATOM 1749 C C . SER A 1 232 ? 5.460 0.483 28.301 1.00 69.75 232 SER A C 1
ATOM 1751 O O . SER A 1 232 ? 4.622 -0.215 28.874 1.00 69.75 232 SER A O 1
ATOM 1753 N N . ARG A 1 233 ? 6.381 1.171 28.991 1.00 71.12 233 ARG A N 1
ATOM 1754 C CA . ARG A 1 233 ? 6.561 1.064 30.456 1.00 71.12 233 ARG A CA 1
ATOM 1755 C C . ARG A 1 233 ? 5.819 2.137 31.256 1.00 71.12 233 ARG A C 1
ATOM 1757 O O . ARG A 1 233 ? 5.290 1.842 32.324 1.00 71.12 233 ARG A O 1
ATOM 1764 N N . VAL A 1 234 ? 5.767 3.369 30.753 1.00 66.62 234 VAL A N 1
ATOM 1765 C CA . VAL A 1 234 ? 5.275 4.557 31.478 1.00 66.62 234 VAL A CA 1
ATOM 1766 C C . VAL A 1 234 ? 3.763 4.766 31.311 1.00 66.62 234 VAL A C 1
ATOM 1768 O O . VAL A 1 234 ? 3.140 5.428 32.141 1.00 66.62 234 VAL A O 1
ATOM 1771 N N . ARG A 1 235 ? 3.131 4.118 30.316 1.00 67.69 235 ARG A N 1
ATOM 1772 C CA . ARG A 1 235 ? 1.683 4.218 30.027 1.00 67.69 235 ARG A CA 1
ATOM 1773 C C . ARG A 1 235 ? 0.750 3.904 31.198 1.00 67.69 235 ARG A C 1
ATOM 1775 O O . ARG A 1 235 ? -0.413 4.285 31.142 1.00 67.69 235 ARG A O 1
ATOM 1782 N N . LYS A 1 236 ? 1.229 3.221 32.241 1.00 65.94 236 LYS A N 1
ATOM 1783 C CA . LYS A 1 236 ? 0.408 2.841 33.400 1.00 65.94 236 LYS A CA 1
ATOM 1784 C C . LYS A 1 236 ? 0.270 3.941 34.460 1.00 65.94 236 LYS A C 1
ATOM 1786 O O . LYS A 1 236 ? -0.712 3.921 35.190 1.00 65.94 236 LYS A O 1
ATOM 1791 N N . ASN A 1 237 ? 1.208 4.893 34.532 1.00 70.81 237 ASN A N 1
ATOM 1792 C CA . ASN A 1 237 ? 1.343 5.787 35.695 1.00 70.81 237 ASN A CA 1
ATOM 1793 C C . ASN A 1 237 ? 1.287 7.289 35.360 1.00 70.81 237 ASN A C 1
ATOM 1795 O O . ASN A 1 237 ? 1.467 8.117 36.249 1.00 70.81 237 ASN A O 1
ATOM 1799 N N . VAL A 1 238 ? 1.070 7.662 34.096 1.00 75.00 238 VAL A N 1
ATOM 1800 C CA . VAL A 1 238 ? 1.105 9.062 33.638 1.00 75.00 238 VAL A CA 1
ATOM 1801 C C . VAL A 1 238 ? -0.205 9.428 32.951 1.00 75.00 238 VAL A C 1
ATOM 1803 O O . VAL A 1 238 ? -0.821 8.601 32.281 1.00 75.00 238 VAL A O 1
ATOM 1806 N N . SER A 1 239 ? -0.634 10.683 33.111 1.00 79.69 239 SER A N 1
ATOM 1807 C CA . SER A 1 239 ? -1.829 11.185 32.432 1.00 79.69 239 SER A CA 1
ATOM 1808 C C . SER A 1 239 ? -1.685 11.081 30.907 1.00 79.69 239 SER A C 1
ATOM 1810 O O . SER A 1 239 ? -0.615 11.349 30.349 1.00 79.69 239 SER A O 1
ATOM 1812 N N . VAL A 1 240 ? -2.780 10.744 30.217 1.00 74.69 240 VAL A N 1
ATOM 1813 C CA . VAL A 1 240 ? -2.808 10.605 28.749 1.00 74.69 240 VAL A CA 1
ATOM 1814 C C . VAL A 1 240 ? -2.292 11.875 28.065 1.00 74.69 240 VAL A C 1
ATOM 1816 O O . VAL A 1 240 ? -1.505 11.801 27.129 1.00 74.69 240 VAL A O 1
ATOM 1819 N N . ASN A 1 241 ? -2.660 13.054 28.570 1.00 79.00 241 ASN A N 1
ATOM 1820 C CA . ASN A 1 241 ? -2.255 14.325 27.973 1.00 79.00 241 ASN A CA 1
ATOM 1821 C C . ASN A 1 241 ? -0.749 14.593 28.063 1.00 79.00 241 ASN A C 1
ATOM 1823 O O . ASN A 1 241 ? -0.173 15.063 27.083 1.00 79.00 241 ASN A O 1
ATOM 1827 N N . THR A 1 242 ? -0.119 14.300 29.202 1.00 81.25 242 THR A N 1
ATOM 1828 C CA . THR A 1 242 ? 1.332 14.471 29.374 1.00 81.25 242 THR A CA 1
ATOM 1829 C C . THR A 1 242 ? 2.096 13.514 28.466 1.00 81.25 242 THR A C 1
ATOM 1831 O O . THR A 1 242 ? 3.052 13.921 27.807 1.00 81.25 242 THR A O 1
ATOM 1834 N N . LEU A 1 243 ? 1.639 12.261 28.383 1.00 79.62 243 LEU A N 1
ATOM 1835 C CA . LEU A 1 243 ? 2.245 11.255 27.520 1.00 79.62 243 LEU A CA 1
ATOM 1836 C C . LEU A 1 243 ? 2.140 11.638 26.038 1.00 79.62 243 LEU A C 1
ATOM 1838 O O . LEU A 1 243 ? 3.136 11.564 25.326 1.00 79.62 243 LEU A O 1
ATOM 1842 N N . LEU A 1 244 ? 0.966 12.095 25.586 1.00 79.81 244 LEU A N 1
ATOM 1843 C CA . LEU A 1 244 ? 0.760 12.520 24.197 1.00 79.81 244 LEU A CA 1
ATOM 1844 C C . LEU A 1 244 ? 1.656 13.705 23.825 1.00 79.81 244 LEU A C 1
ATOM 1846 O O . LEU A 1 244 ? 2.267 13.695 22.761 1.00 79.81 244 LEU A O 1
ATOM 1850 N N . SER A 1 245 ? 1.765 14.713 24.695 1.00 82.75 245 SER A N 1
ATOM 1851 C CA . SER A 1 245 ? 2.647 15.859 24.442 1.00 82.75 245 SER A CA 1
ATOM 1852 C C . SER A 1 245 ? 4.117 15.437 24.347 1.00 82.75 245 SER A C 1
ATOM 1854 O O . SER A 1 245 ? 4.839 15.932 23.484 1.00 82.75 245 SER A O 1
ATOM 1856 N N . PHE A 1 246 ? 4.550 14.499 25.195 1.00 82.25 246 PHE A N 1
ATOM 1857 C CA . PHE A 1 246 ? 5.895 13.929 25.130 1.00 82.25 246 PHE A CA 1
ATOM 1858 C C . PHE A 1 246 ? 6.125 13.139 23.831 1.00 82.25 246 PHE A C 1
ATOM 1860 O O . PHE A 1 246 ? 7.107 13.399 23.137 1.00 82.25 246 PHE A O 1
ATOM 1867 N N . GLU A 1 247 ? 5.213 12.227 23.464 1.00 81.94 247 GLU A N 1
ATOM 1868 C CA . GLU A 1 247 ? 5.308 11.438 22.224 1.00 81.94 247 GLU A CA 1
ATOM 1869 C C . GLU A 1 247 ? 5.392 12.357 20.990 1.00 81.94 247 GLU A C 1
ATOM 1871 O O . GLU A 1 247 ? 6.304 12.201 20.179 1.00 81.94 247 GLU A O 1
ATOM 1876 N N . ILE A 1 248 ? 4.523 13.371 20.888 1.00 84.00 248 ILE A N 1
ATOM 1877 C CA . ILE A 1 248 ? 4.529 14.346 19.780 1.00 84.00 248 ILE A CA 1
ATOM 1878 C C . ILE A 1 248 ? 5.847 15.135 19.731 1.00 84.00 248 ILE A C 1
ATOM 1880 O O . ILE A 1 248 ? 6.400 15.353 18.649 1.00 84.00 248 ILE A O 1
ATOM 1884 N N . GLY A 1 249 ? 6.371 15.553 20.888 1.00 83.88 249 GLY A N 1
ATOM 1885 C CA . GLY A 1 249 ? 7.641 16.274 20.971 1.00 83.88 249 GLY A CA 1
ATOM 1886 C C . GLY A 1 249 ? 8.804 15.450 20.419 1.00 83.88 249 GLY A C 1
ATOM 1887 O O . GLY A 1 249 ? 9.535 15.915 19.544 1.00 83.88 249 GLY A O 1
ATOM 1888 N N . VAL A 1 250 ? 8.936 14.194 20.857 1.00 81.38 250 VAL A N 1
ATOM 1889 C CA . VAL A 1 250 ? 10.018 13.319 20.378 1.00 81.38 250 VAL A CA 1
ATOM 1890 C C . VAL A 1 250 ? 9.831 12.946 18.904 1.00 81.38 250 VAL A C 1
ATOM 1892 O O . VAL A 1 250 ? 10.804 12.954 18.151 1.00 81.38 250 VAL A O 1
ATOM 1895 N N . MET A 1 251 ? 8.598 12.694 18.451 1.00 83.56 251 MET A N 1
ATOM 1896 C CA . MET A 1 251 ? 8.302 12.467 17.028 1.00 83.56 251 MET A CA 1
ATOM 1897 C C . MET A 1 251 ? 8.747 13.643 16.158 1.00 83.56 251 MET A C 1
ATOM 1899 O O . MET A 1 251 ? 9.338 13.431 15.104 1.00 83.56 251 MET A O 1
ATOM 1903 N N . THR A 1 252 ? 8.508 14.877 16.607 1.00 82.12 252 THR A N 1
ATOM 1904 C CA . THR A 1 252 ? 8.921 16.089 15.884 1.00 82.12 252 THR A CA 1
ATOM 1905 C C . THR A 1 252 ? 10.443 16.141 15.724 1.00 82.12 252 THR A C 1
ATOM 1907 O O . THR A 1 252 ? 10.937 16.437 14.637 1.00 82.12 252 THR A O 1
ATOM 1910 N N . VAL A 1 253 ? 11.195 15.771 16.767 1.00 82.94 253 VAL A N 1
ATOM 1911 C CA . VAL A 1 253 ? 12.664 15.672 16.709 1.00 82.94 253 VAL A CA 1
ATOM 1912 C C . VAL A 1 253 ? 13.111 14.571 15.743 1.00 82.94 253 VAL A C 1
ATOM 1914 O O . VAL A 1 253 ? 13.960 14.816 14.887 1.00 82.94 253 VAL A O 1
ATOM 1917 N N . ILE A 1 254 ? 12.520 13.374 15.829 1.00 82.94 254 ILE A N 1
ATOM 1918 C CA . ILE A 1 254 ? 12.833 12.235 14.946 1.00 82.94 254 ILE A CA 1
ATOM 1919 C C . ILE A 1 254 ? 12.571 12.591 13.474 1.00 82.94 254 ILE A C 1
ATOM 1921 O O . ILE A 1 254 ? 13.389 12.273 12.605 1.00 82.94 254 ILE A O 1
ATOM 1925 N N . LEU A 1 255 ? 11.454 13.265 13.187 1.00 81.38 255 LEU A N 1
ATOM 1926 C CA . LEU A 1 255 ? 11.117 13.752 11.849 1.00 81.38 255 LEU A CA 1
ATOM 1927 C C . LEU A 1 255 ? 12.092 14.834 11.375 1.00 81.38 255 LEU A C 1
ATOM 1929 O O . LEU A 1 255 ? 12.524 14.788 10.226 1.00 81.38 255 LEU A O 1
ATOM 1933 N N . GLY A 1 256 ? 12.488 15.757 12.256 1.00 80.38 256 GLY A N 1
ATOM 1934 C CA . GLY A 1 256 ? 13.499 16.774 11.961 1.00 80.38 256 GLY A CA 1
ATOM 1935 C C . GLY A 1 256 ? 14.848 16.161 11.573 1.00 80.38 256 GLY A C 1
ATOM 1936 O O . GLY A 1 256 ? 15.416 16.529 10.546 1.00 80.38 256 GLY A O 1
ATOM 1937 N N . ILE A 1 257 ? 15.319 15.158 12.324 1.00 81.69 257 ILE A N 1
ATOM 1938 C CA . ILE A 1 257 ? 16.529 14.391 11.980 1.00 81.69 257 ILE A CA 1
ATOM 1939 C C . ILE A 1 257 ? 16.352 13.691 10.626 1.00 81.69 257 ILE A C 1
ATOM 1941 O O . ILE A 1 257 ? 17.253 13.730 9.792 1.00 81.69 257 ILE A O 1
ATOM 1945 N N . GLY A 1 258 ? 15.186 13.088 10.374 1.00 77.88 258 GLY A N 1
ATOM 1946 C CA . GLY A 1 258 ? 14.864 12.470 9.085 1.00 77.88 258 GLY A CA 1
ATOM 1947 C C . GLY A 1 258 ? 14.932 13.449 7.907 1.00 77.88 258 GLY A C 1
ATOM 1948 O O . GLY A 1 258 ? 15.505 13.114 6.873 1.00 77.88 258 GLY A O 1
ATOM 1949 N N . ALA A 1 259 ? 14.409 14.665 8.076 1.00 76.06 259 ALA A N 1
ATOM 1950 C CA . ALA A 1 259 ? 14.451 15.715 7.060 1.00 76.06 259 ALA A CA 1
ATOM 1951 C C . ALA A 1 259 ? 15.885 16.193 6.771 1.00 76.06 259 ALA A C 1
ATOM 1953 O O . ALA A 1 259 ? 16.218 16.476 5.621 1.00 76.06 259 ALA A O 1
ATOM 1954 N N . ILE A 1 260 ? 16.746 16.239 7.794 1.00 78.81 260 ILE A N 1
ATOM 1955 C CA . ILE A 1 260 ? 18.179 16.531 7.638 1.00 78.81 260 ILE A CA 1
ATOM 1956 C C . ILE A 1 260 ? 18.873 15.388 6.886 1.00 78.81 260 ILE A C 1
ATOM 1958 O O . ILE A 1 260 ? 19.569 15.636 5.906 1.00 78.81 260 ILE A O 1
ATOM 1962 N N . LEU A 1 261 ? 18.643 14.134 7.289 1.00 77.00 261 LEU A N 1
ATOM 1963 C CA . LEU A 1 261 ? 19.223 12.950 6.642 1.00 77.00 261 LEU A CA 1
ATOM 1964 C C . LEU A 1 261 ? 18.861 12.843 5.155 1.00 77.00 261 LEU A C 1
ATOM 1966 O O . LEU A 1 261 ? 19.667 12.351 4.373 1.00 77.00 261 LEU A O 1
ATOM 1970 N N . ASN A 1 262 ? 17.679 13.313 4.749 1.00 71.38 262 ASN A N 1
ATOM 1971 C CA . ASN A 1 262 ? 17.268 13.302 3.343 1.00 71.38 262 ASN A CA 1
ATOM 1972 C C . ASN A 1 262 ? 18.082 14.268 2.458 1.00 71.38 262 ASN A C 1
ATOM 1974 O O . ASN A 1 262 ? 18.025 14.175 1.239 1.00 71.38 262 ASN A O 1
ATOM 1978 N N . ARG A 1 263 ? 18.825 15.207 3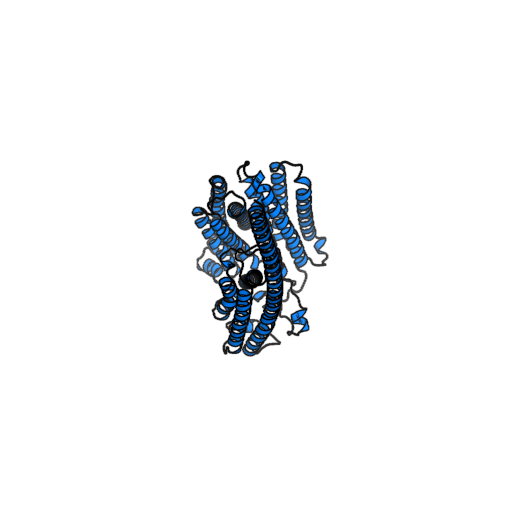.057 1.00 68.81 263 ARG A N 1
ATOM 1979 C CA . ARG A 1 263 ? 19.643 16.198 2.336 1.00 68.81 263 ARG A CA 1
ATOM 1980 C C . ARG A 1 263 ? 21.090 15.779 2.162 1.00 68.81 263 ARG A C 1
ATOM 1982 O O . ARG A 1 263 ? 21.748 16.231 1.235 1.00 68.81 263 ARG A O 1
ATOM 1989 N N . PHE A 1 264 ? 21.589 14.975 3.090 1.00 68.94 264 PHE A N 1
ATOM 1990 C CA . PHE A 1 264 ? 22.990 14.600 3.157 1.00 68.94 264 PHE A CA 1
ATOM 1991 C C . PHE A 1 264 ? 23.093 13.109 2.892 1.00 68.94 264 PHE A C 1
ATOM 1993 O O . PHE A 1 264 ? 23.179 12.332 3.828 1.00 68.94 264 PHE A O 1
ATOM 2000 N N . THR A 1 265 ? 23.030 12.681 1.637 1.00 63.62 265 THR A N 1
ATOM 2001 C CA . THR A 1 265 ? 23.363 11.295 1.290 1.00 63.62 265 THR A CA 1
ATOM 2002 C C . THR A 1 265 ? 24.885 11.140 1.274 1.00 63.62 265 THR A C 1
ATOM 2004 O O . THR A 1 265 ? 25.556 11.993 0.688 1.00 63.62 265 THR A O 1
ATOM 2007 N N . PRO A 1 266 ? 25.455 10.096 1.905 1.00 63.12 266 PRO A N 1
ATOM 2008 C CA . PRO A 1 266 ? 26.866 9.771 1.731 1.00 63.12 266 PRO A CA 1
ATOM 2009 C C . PRO A 1 266 ? 27.184 9.655 0.240 1.00 63.12 266 PRO A C 1
ATOM 2011 O O . PRO A 1 266 ? 26.378 9.119 -0.520 1.00 63.12 266 PRO A O 1
ATOM 2014 N N . VAL A 1 267 ? 28.337 10.180 -0.177 1.00 59.47 267 VAL A N 1
ATOM 2015 C CA . VAL A 1 267 ? 28.814 9.991 -1.549 1.00 59.47 267 VAL A CA 1
ATOM 2016 C C . VAL A 1 267 ? 29.141 8.512 -1.706 1.00 59.47 267 VAL A C 1
ATOM 2018 O O . VAL A 1 267 ? 30.018 7.998 -1.011 1.00 59.47 267 VAL A O 1
ATOM 2021 N N . GLU A 1 268 ? 28.417 7.823 -2.583 1.00 61.06 268 GLU A N 1
ATOM 2022 C CA . GLU A 1 268 ? 28.702 6.426 -2.884 1.00 61.06 268 GLU A CA 1
ATOM 2023 C C . GLU A 1 268 ? 30.079 6.334 -3.547 1.00 61.06 268 GLU A C 1
ATOM 2025 O O . GLU A 1 268 ? 30.319 6.891 -4.617 1.00 61.06 268 GLU A O 1
ATOM 2030 N N . SER A 1 269 ? 31.014 5.673 -2.870 1.00 51.53 269 SER A N 1
ATOM 2031 C CA . SER A 1 269 ? 32.369 5.450 -3.367 1.00 51.53 269 SER A CA 1
ATOM 2032 C C . SER A 1 269 ? 32.405 4.134 -4.145 1.00 51.53 269 SER A C 1
ATOM 2034 O O . SER A 1 269 ? 32.722 3.077 -3.609 1.00 51.53 269 SER A O 1
ATOM 2036 N N . GLY A 1 270 ? 32.035 4.198 -5.423 1.00 58.03 270 GLY A N 1
ATOM 2037 C CA . GLY A 1 270 ? 32.132 3.089 -6.373 1.00 58.03 270 GLY A CA 1
ATOM 2038 C C . GLY A 1 270 ? 31.883 3.563 -7.804 1.00 58.03 270 GLY A C 1
ATOM 2039 O O . GLY A 1 270 ? 31.206 4.569 -8.009 1.00 58.03 270 GLY A O 1
ATOM 2040 N N . GLU A 1 271 ? 32.432 2.863 -8.799 1.00 55.62 271 GLU A N 1
ATOM 2041 C CA . GLU A 1 271 ? 32.016 3.049 -10.193 1.00 55.62 271 GLU A CA 1
ATOM 2042 C C . GLU A 1 271 ? 30.554 2.599 -10.312 1.00 55.62 271 GLU A C 1
ATOM 2044 O O . GLU A 1 271 ? 30.250 1.407 -10.289 1.00 55.62 271 GLU A O 1
ATOM 2049 N N . ILE A 1 272 ? 29.627 3.558 -10.359 1.00 60.38 272 ILE A N 1
ATOM 2050 C CA . ILE A 1 272 ? 28.216 3.272 -10.618 1.00 60.38 272 ILE A CA 1
ATOM 2051 C C . ILE A 1 272 ? 28.099 2.997 -12.115 1.00 60.38 272 ILE A C 1
ATOM 2053 O O . ILE A 1 272 ? 27.920 3.912 -12.919 1.00 60.38 272 ILE A O 1
ATOM 2057 N N . GLU A 1 273 ? 28.247 1.734 -12.499 1.00 66.81 273 GLU A N 1
ATOM 2058 C CA . GLU A 1 273 ? 27.932 1.306 -13.855 1.00 66.81 273 GLU A CA 1
ATOM 2059 C C . GLU A 1 273 ? 26.418 1.453 -14.065 1.00 66.81 273 GLU A C 1
ATOM 2061 O O . GLU A 1 273 ? 25.608 0.940 -13.285 1.00 66.81 273 GLU A O 1
ATOM 2066 N N . PHE A 1 274 ? 26.025 2.228 -15.077 1.00 74.56 274 PHE A N 1
ATOM 2067 C CA . PHE A 1 274 ? 24.618 2.461 -15.379 1.00 74.56 274 PHE A CA 1
ATOM 2068 C C . PHE A 1 274 ? 23.962 1.157 -15.847 1.00 74.56 274 PHE A C 1
ATOM 2070 O O . PHE A 1 274 ? 24.161 0.714 -16.978 1.00 74.56 274 PHE A O 1
ATOM 2077 N N . ASP A 1 275 ? 23.144 0.564 -14.982 1.00 78.75 275 ASP A N 1
ATOM 2078 C CA . ASP A 1 275 ? 22.357 -0.624 -15.293 1.00 78.75 275 ASP A CA 1
ATOM 2079 C C . ASP A 1 275 ? 20.947 -0.218 -15.741 1.00 78.75 275 ASP A C 1
ATOM 2081 O O . ASP A 1 275 ? 20.039 -0.003 -14.933 1.00 78.75 275 ASP A O 1
ATOM 2085 N N . ARG A 1 276 ? 20.758 -0.139 -17.064 1.00 79.12 276 ARG A N 1
ATOM 2086 C CA . ARG A 1 276 ? 19.466 0.184 -17.689 1.00 79.12 276 ARG A CA 1
ATOM 2087 C C . ARG A 1 276 ? 18.341 -0.747 -17.229 1.00 79.12 276 ARG A C 1
ATOM 2089 O O . ARG A 1 276 ? 17.193 -0.315 -17.143 1.00 79.12 276 ARG A O 1
ATOM 2096 N N . ILE A 1 277 ? 18.644 -2.020 -16.987 1.00 80.31 277 ILE A N 1
ATOM 2097 C CA . ILE A 1 277 ? 17.637 -3.030 -16.651 1.00 80.31 277 ILE A CA 1
ATOM 2098 C C . ILE A 1 277 ? 17.187 -2.820 -15.210 1.00 80.31 277 ILE A C 1
ATOM 2100 O O . ILE A 1 277 ? 15.985 -2.766 -14.950 1.00 80.31 277 ILE A O 1
ATOM 2104 N N . ARG A 1 278 ? 18.131 -2.568 -14.299 1.00 77.88 278 ARG A N 1
ATOM 2105 C CA . ARG A 1 278 ? 17.811 -2.187 -12.919 1.00 77.88 278 ARG A CA 1
ATOM 2106 C C . ARG A 1 278 ? 16.955 -0.927 -12.851 1.00 77.88 278 ARG A C 1
ATOM 2108 O O . ARG A 1 278 ? 16.010 -0.905 -12.072 1.00 77.88 278 ARG A O 1
ATOM 2115 N N . GLU A 1 279 ? 17.228 0.075 -13.678 1.00 74.69 279 GLU A N 1
ATOM 2116 C CA . GLU A 1 279 ? 16.400 1.290 -13.753 1.00 74.69 279 GLU A CA 1
ATOM 2117 C C . GLU A 1 279 ? 14.987 1.028 -14.304 1.00 74.69 279 GLU A C 1
ATOM 2119 O O . GLU A 1 279 ? 14.045 1.726 -13.937 1.00 74.69 279 GLU A O 1
ATOM 2124 N N . LEU A 1 280 ? 14.808 0.026 -15.174 1.00 73.75 280 LEU A N 1
ATOM 2125 C CA . LEU A 1 280 ? 13.503 -0.265 -15.774 1.00 73.75 280 LEU A CA 1
ATOM 2126 C C . LEU A 1 280 ? 12.620 -1.163 -14.893 1.00 73.75 280 LEU A C 1
ATOM 2128 O O . LEU A 1 280 ? 11.424 -0.905 -14.772 1.00 73.75 280 LEU A O 1
ATOM 2132 N N . ILE A 1 281 ? 13.191 -2.221 -14.303 1.00 73.06 281 ILE A N 1
ATOM 2133 C CA . ILE A 1 281 ? 12.434 -3.258 -13.569 1.00 73.06 281 ILE A CA 1
ATOM 2134 C C . ILE A 1 281 ? 12.814 -3.375 -12.085 1.00 73.06 281 ILE A C 1
ATOM 2136 O O . ILE A 1 281 ? 12.171 -4.101 -11.328 1.00 73.06 281 ILE A O 1
ATOM 2140 N N . GLY A 1 282 ? 13.833 -2.644 -11.631 1.00 71.38 282 GLY A N 1
ATOM 2141 C CA . GLY A 1 282 ? 14.249 -2.580 -10.225 1.00 71.38 282 GLY A CA 1
ATOM 2142 C C . GLY A 1 282 ? 15.233 -3.646 -9.778 1.00 71.38 282 GLY A C 1
ATOM 2143 O O . GLY A 1 282 ? 15.665 -3.620 -8.628 1.00 71.38 282 GLY A O 1
ATOM 2144 N N . ILE A 1 283 ? 15.610 -4.559 -10.663 1.00 76.00 283 ILE A N 1
ATOM 2145 C CA . ILE A 1 283 ? 16.616 -5.588 -10.410 1.00 76.00 283 ILE A CA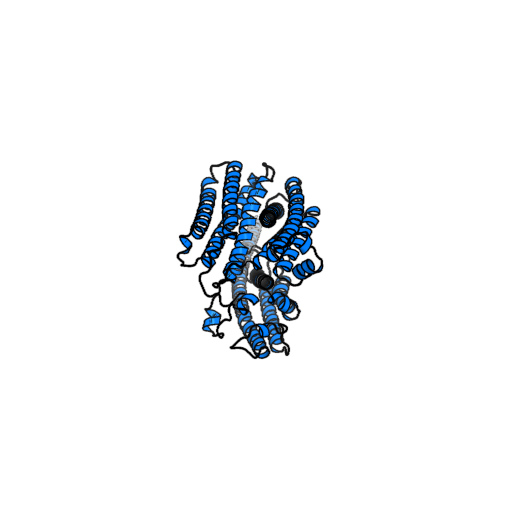 1
ATOM 2146 C C . ILE A 1 283 ? 17.587 -5.624 -11.580 1.00 76.00 283 ILE A C 1
ATOM 2148 O O . ILE A 1 283 ? 17.195 -5.393 -12.723 1.00 76.00 283 ILE A O 1
ATOM 2152 N N . SER A 1 284 ? 18.856 -5.902 -11.295 1.00 80.94 284 SER A N 1
ATOM 2153 C CA . SER A 1 284 ? 19.814 -6.208 -12.358 1.00 80.94 284 SER A CA 1
ATOM 2154 C C . SER A 1 284 ? 19.415 -7.484 -13.078 1.00 80.94 284 SER A C 1
ATOM 2156 O O . SER A 1 284 ? 18.704 -8.314 -12.509 1.00 80.94 284 SER A O 1
ATOM 2158 N N . MET A 1 285 ? 19.901 -7.661 -14.309 1.00 85.69 285 MET A N 1
ATOM 2159 C CA . MET A 1 285 ? 19.641 -8.898 -15.037 1.00 85.69 285 MET A CA 1
ATOM 2160 C C . MET A 1 285 ? 20.064 -10.118 -14.229 1.00 85.69 285 MET A C 1
ATOM 2162 O O . MET A 1 285 ? 21.261 -10.274 -13.963 1.00 85.69 285 MET A O 1
ATOM 2166 N N . PRO A 1 286 ? 19.120 -11.000 -13.855 1.00 83.75 286 PRO A N 1
ATOM 2167 C CA . PRO A 1 286 ? 19.489 -12.222 -13.184 1.00 83.75 286 PRO A CA 1
ATOM 2168 C C . PRO A 1 286 ? 20.252 -13.121 -14.154 1.00 83.75 286 PRO A C 1
ATOM 2170 O O . PRO A 1 286 ? 20.094 -13.076 -15.382 1.00 83.75 286 PRO A O 1
ATOM 2173 N N . SER A 1 287 ? 21.082 -13.977 -13.572 1.00 87.25 287 SER A N 1
ATOM 2174 C CA . SER A 1 287 ? 21.706 -15.060 -14.324 1.00 87.25 287 SER A CA 1
ATOM 2175 C C . SER A 1 287 ? 20.646 -16.048 -14.829 1.00 87.25 287 SER A C 1
ATOM 2177 O O . SER A 1 287 ? 19.516 -16.056 -14.346 1.00 87.25 287 SER A O 1
ATOM 2179 N N . GLU A 1 288 ? 21.022 -16.915 -15.773 1.00 86.88 288 GLU A N 1
ATOM 2180 C CA . GLU A 1 288 ? 20.107 -17.907 -16.356 1.00 86.88 288 GLU A CA 1
ATOM 2181 C C . GLU A 1 288 ? 19.336 -18.694 -15.272 1.00 86.88 288 GLU A C 1
ATOM 2183 O O . GLU A 1 288 ? 19.947 -19.148 -14.288 1.00 86.88 288 GLU A O 1
ATOM 2188 N N . PRO A 1 289 ? 18.008 -18.860 -15.417 1.00 85.38 289 PRO A N 1
ATOM 2189 C CA . PRO A 1 289 ? 17.205 -19.579 -14.444 1.00 85.38 289 PRO A CA 1
ATOM 2190 C C . PRO A 1 289 ? 17.639 -21.046 -14.365 1.00 85.38 289 PRO A C 1
ATOM 2192 O O . PRO A 1 289 ? 17.670 -21.775 -15.351 1.00 85.38 289 PRO A O 1
ATOM 2195 N N . THR A 1 290 ? 17.930 -21.504 -13.151 1.00 88.69 290 THR A N 1
ATOM 2196 C CA . THR A 1 290 ? 18.134 -22.923 -12.829 1.00 88.69 290 THR A CA 1
ATOM 2197 C C . THR A 1 290 ? 17.159 -23.312 -11.727 1.00 88.69 290 THR A C 1
ATOM 2199 O O . THR A 1 290 ? 16.711 -22.442 -10.984 1.00 88.69 290 THR A O 1
ATOM 2202 N N . LEU A 1 291 ? 16.856 -24.604 -11.554 1.00 84.06 291 LEU A N 1
ATOM 2203 C CA . LEU A 1 291 ? 15.990 -25.044 -10.448 1.00 84.06 291 LEU A CA 1
ATOM 2204 C C . LEU A 1 291 ? 16.506 -24.545 -9.090 1.00 84.06 291 LEU A C 1
ATOM 2206 O O . LEU A 1 291 ? 15.725 -24.076 -8.272 1.00 84.06 291 LEU A O 1
ATOM 2210 N N . SER A 1 292 ? 17.825 -24.571 -8.880 1.00 88.50 292 SER A N 1
ATOM 2211 C CA . SER A 1 292 ? 18.440 -24.030 -7.664 1.00 88.50 292 SER A CA 1
ATOM 2212 C C . SER A 1 292 ? 18.110 -22.546 -7.471 1.00 88.50 292 SER A C 1
ATOM 2214 O O . SER A 1 292 ? 17.606 -22.157 -6.422 1.00 88.50 292 SER A O 1
ATOM 2216 N N . ARG A 1 293 ? 18.316 -21.722 -8.504 1.00 85.50 293 ARG A N 1
ATOM 2217 C CA . ARG A 1 293 ? 18.035 -20.281 -8.434 1.00 85.50 293 ARG A CA 1
ATOM 2218 C C . ARG A 1 293 ? 16.549 -19.992 -8.239 1.00 85.50 293 ARG A C 1
ATOM 2220 O O . ARG A 1 293 ? 16.198 -19.212 -7.370 1.00 85.50 293 ARG A O 1
ATOM 2227 N N . VAL A 1 294 ? 15.670 -20.693 -8.951 1.00 80.56 294 VAL A N 1
ATOM 2228 C CA . VAL A 1 294 ? 14.212 -20.514 -8.826 1.00 80.56 294 VAL A CA 1
ATOM 2229 C C . VAL A 1 294 ? 13.713 -20.776 -7.398 1.00 80.56 294 VAL A C 1
ATOM 2231 O O . VAL A 1 294 ? 12.810 -20.082 -6.940 1.00 80.56 294 VAL A O 1
ATOM 2234 N N . PHE A 1 295 ? 14.287 -21.751 -6.684 1.00 81.00 295 PHE A 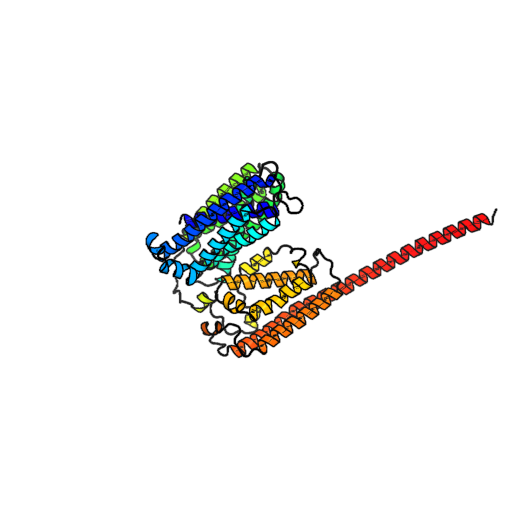N 1
ATOM 2235 C CA . PHE A 1 295 ? 13.849 -22.093 -5.324 1.00 81.00 295 PHE A CA 1
ATOM 2236 C C . PHE A 1 295 ? 14.623 -21.386 -4.204 1.00 81.00 295 PHE A C 1
ATOM 2238 O O . PHE A 1 295 ? 14.063 -21.196 -3.124 1.00 81.00 295 PHE A O 1
ATOM 2245 N N . PHE A 1 296 ? 15.891 -21.027 -4.422 1.00 84.06 296 PHE A N 1
ATOM 2246 C CA . PHE A 1 296 ? 16.781 -20.557 -3.353 1.00 84.06 296 PHE A CA 1
ATOM 2247 C C . PHE A 1 296 ? 17.335 -19.146 -3.559 1.00 84.06 296 PHE A C 1
ATOM 2249 O O . PHE A 1 296 ? 17.818 -18.549 -2.596 1.00 84.06 296 PHE A O 1
ATOM 2256 N N . GLU A 1 297 ? 17.272 -18.590 -4.770 1.00 82.31 297 GLU A N 1
ATOM 2257 C CA . GLU A 1 297 ? 17.640 -17.196 -5.005 1.00 82.31 297 GLU A CA 1
ATOM 2258 C C . GLU A 1 297 ? 16.467 -16.308 -4.590 1.00 82.31 297 GLU A C 1
ATOM 2260 O O . GLU A 1 297 ? 15.420 -16.266 -5.233 1.00 82.31 297 GLU A O 1
ATOM 2265 N N . TYR A 1 298 ? 16.626 -15.641 -3.449 1.00 74.19 298 TYR A N 1
ATOM 2266 C CA . TYR A 1 298 ? 15.578 -14.826 -2.853 1.00 74.19 298 TYR A CA 1
ATOM 2267 C C . TYR A 1 298 ? 15.998 -13.362 -2.779 1.00 74.19 298 TYR A C 1
ATOM 2269 O O . TYR A 1 298 ? 16.952 -13.011 -2.081 1.00 74.19 298 TYR A O 1
ATOM 2277 N N . GLU A 1 299 ? 15.218 -12.495 -3.422 1.00 72.69 299 GLU A N 1
ATOM 2278 C CA . GLU A 1 299 ? 15.244 -11.062 -3.157 1.00 72.69 299 GLU A CA 1
ATOM 2279 C C . GLU A 1 299 ? 14.126 -10.670 -2.189 1.00 72.69 299 GLU A C 1
ATOM 2281 O O . GLU A 1 299 ? 12.936 -10.873 -2.441 1.00 72.69 299 GLU A O 1
ATOM 2286 N N . ALA A 1 300 ? 14.509 -10.055 -1.070 1.00 70.00 300 ALA A N 1
ATOM 2287 C CA . ALA A 1 300 ? 13.557 -9.599 -0.072 1.00 70.00 300 ALA A CA 1
ATOM 2288 C C . ALA A 1 300 ? 12.703 -8.438 -0.602 1.00 70.00 300 ALA A C 1
ATOM 2290 O O . ALA A 1 300 ? 13.129 -7.284 -0.623 1.00 70.00 300 ALA A O 1
ATOM 2291 N N . ASN A 1 301 ? 11.447 -8.726 -0.940 1.00 72.06 301 ASN A N 1
ATOM 2292 C CA . ASN A 1 301 ? 10.470 -7.695 -1.261 1.00 72.06 301 ASN A CA 1
ATOM 2293 C C . ASN A 1 301 ? 9.890 -7.111 0.034 1.00 72.06 301 ASN A C 1
ATOM 2295 O O . ASN A 1 301 ? 9.014 -7.705 0.672 1.00 72.06 301 ASN A O 1
ATOM 2299 N N . GLY A 1 302 ? 10.382 -5.929 0.419 1.00 68.06 302 GLY A N 1
ATOM 2300 C CA . GLY A 1 302 ? 9.970 -5.255 1.651 1.00 68.06 302 GLY A CA 1
ATOM 2301 C C . GLY A 1 302 ? 8.455 -5.085 1.746 1.00 68.06 302 GLY A C 1
ATOM 2302 O O . GLY A 1 302 ? 7.886 -5.294 2.809 1.00 68.06 302 GLY A O 1
ATOM 2303 N N . LEU A 1 303 ? 7.776 -4.802 0.633 1.00 66.00 303 LEU A N 1
ATOM 2304 C CA . LEU A 1 303 ? 6.338 -4.575 0.635 1.00 66.00 303 LEU A CA 1
ATOM 2305 C C . LEU A 1 303 ? 5.523 -5.861 0.778 1.00 66.00 303 LEU A C 1
ATOM 2307 O O . LEU A 1 303 ? 4.549 -5.867 1.527 1.00 66.00 303 LEU A O 1
ATOM 2311 N N . ALA A 1 304 ? 5.921 -6.944 0.110 1.00 64.81 304 ALA A N 1
ATOM 2312 C CA . ALA A 1 304 ? 5.274 -8.243 0.291 1.00 64.81 304 ALA A CA 1
ATOM 2313 C C . ALA A 1 304 ? 5.349 -8.685 1.762 1.00 64.81 304 ALA A C 1
ATOM 2315 O O . ALA A 1 304 ? 4.342 -9.093 2.338 1.00 64.81 304 ALA A O 1
ATOM 2316 N N . LEU A 1 305 ? 6.509 -8.492 2.401 1.00 62.84 305 LEU A N 1
ATOM 2317 C CA . LEU A 1 305 ? 6.688 -8.735 3.834 1.00 62.84 305 LEU A CA 1
ATOM 2318 C C . LEU A 1 305 ? 5.758 -7.850 4.680 1.00 62.84 305 LEU A C 1
ATOM 2320 O O . LEU A 1 305 ? 5.106 -8.349 5.592 1.00 62.84 305 LEU A O 1
ATOM 2324 N N . GLY A 1 306 ? 5.628 -6.562 4.352 1.00 61.84 306 GLY A N 1
ATOM 2325 C CA . GLY A 1 306 ? 4.700 -5.652 5.034 1.00 61.84 306 GLY A CA 1
ATOM 2326 C C . GLY A 1 306 ? 3.236 -6.062 4.900 1.00 61.84 306 GLY A C 1
ATOM 2327 O O . GLY A 1 306 ? 2.518 -6.111 5.893 1.00 61.84 306 GLY A O 1
ATOM 2328 N N . VAL A 1 307 ? 2.786 -6.398 3.692 1.00 65.06 307 VAL A N 1
ATOM 2329 C CA . VAL A 1 307 ? 1.404 -6.839 3.440 1.00 65.06 307 VAL A CA 1
ATOM 2330 C C . VAL A 1 307 ? 1.099 -8.125 4.205 1.00 65.06 307 VAL A C 1
ATOM 2332 O O . VAL A 1 307 ? 0.046 -8.212 4.829 1.00 65.06 307 VAL A O 1
ATOM 2335 N N . LEU A 1 308 ? 2.028 -9.085 4.231 1.00 60.12 308 LEU A N 1
ATOM 2336 C CA . LEU A 1 308 ? 1.882 -10.316 5.014 1.00 60.12 308 LEU A CA 1
ATOM 2337 C C . LEU A 1 308 ? 1.799 -10.043 6.525 1.00 60.12 308 LEU A C 1
ATOM 2339 O O . LEU A 1 308 ? 1.042 -10.713 7.221 1.00 60.12 308 LEU A O 1
ATOM 2343 N N . ILE A 1 309 ? 2.527 -9.041 7.027 1.00 54.38 309 ILE A N 1
ATOM 2344 C CA . ILE A 1 309 ? 2.490 -8.627 8.440 1.00 54.38 309 ILE A CA 1
ATOM 2345 C C . ILE A 1 309 ? 1.176 -7.898 8.790 1.00 54.38 309 ILE A C 1
ATOM 2347 O O . ILE A 1 309 ? 0.700 -8.010 9.919 1.00 54.38 309 ILE A O 1
ATOM 2351 N N . PHE A 1 310 ? 0.579 -7.162 7.844 1.00 51.69 310 PHE A N 1
ATOM 2352 C CA . PHE A 1 310 ? -0.567 -6.272 8.091 1.00 51.69 310 PHE A CA 1
ATOM 2353 C C . PHE A 1 310 ? -1.917 -6.750 7.537 1.00 51.69 310 PHE A C 1
ATOM 2355 O O . PHE A 1 310 ? -2.929 -6.067 7.734 1.00 51.69 310 PHE A O 1
ATOM 2362 N N . ALA A 1 311 ? -1.971 -7.899 6.860 1.00 57.53 311 ALA A N 1
ATOM 2363 C CA . ALA A 1 311 ? -3.213 -8.446 6.324 1.00 57.53 311 ALA A CA 1
ATOM 2364 C C . ALA A 1 311 ? -4.253 -8.636 7.446 1.00 57.53 311 ALA A C 1
ATOM 2366 O O . ALA A 1 311 ? -4.091 -9.462 8.342 1.00 57.53 311 ALA A O 1
ATOM 2367 N N . THR A 1 312 ? -5.335 -7.852 7.405 1.00 52.88 312 THR A N 1
ATOM 2368 C CA . THR A 1 312 ? -6.440 -7.907 8.374 1.00 52.88 312 THR A CA 1
ATOM 2369 C C . THR A 1 312 ? -7.796 -8.025 7.676 1.00 52.88 312 THR A C 1
ATOM 2371 O O . THR A 1 312 ? -7.955 -7.681 6.506 1.00 52.88 312 THR A O 1
ATOM 2374 N N . ALA A 1 313 ? -8.745 -8.612 8.411 1.00 52.09 313 ALA A N 1
ATOM 2375 C CA . ALA A 1 313 ? -9.886 -9.386 7.925 1.00 52.09 313 ALA A CA 1
ATOM 2376 C C . ALA A 1 313 ? -10.775 -8.716 6.842 1.00 52.09 313 ALA A C 1
ATOM 2378 O O . ALA A 1 313 ? -11.245 -7.591 7.032 1.00 52.09 313 ALA A O 1
ATOM 2379 N N . PRO A 1 314 ? -11.089 -9.432 5.741 1.00 56.28 314 PRO A N 1
ATOM 2380 C CA . PRO A 1 314 ? -11.914 -8.925 4.642 1.00 56.28 314 PRO A CA 1
ATOM 2381 C C . PRO A 1 314 ? -13.412 -8.784 4.981 1.00 56.28 314 PRO A C 1
ATOM 2383 O O . PRO A 1 314 ? -13.957 -9.421 5.883 1.00 56.28 314 PRO A O 1
ATOM 2386 N N . SER A 1 315 ? -14.103 -7.933 4.213 1.00 54.59 315 SER A N 1
ATOM 2387 C CA . SER A 1 315 ? -15.538 -7.645 4.358 1.00 54.59 315 SER A CA 1
ATOM 2388 C C . SER A 1 315 ? -16.446 -8.803 3.904 1.00 54.59 315 SER A C 1
ATOM 2390 O O . SER A 1 315 ? -16.069 -9.611 3.059 1.00 54.59 315 SER A O 1
ATOM 2392 N N . ARG A 1 316 ? -17.701 -8.835 4.391 1.00 56.00 316 ARG A N 1
ATOM 2393 C CA . ARG A 1 316 ? -18.694 -9.904 4.112 1.00 56.00 316 ARG A CA 1
ATOM 2394 C C . ARG A 1 316 ? -19.001 -10.167 2.631 1.00 56.00 316 ARG A C 1
ATOM 2396 O O . ARG A 1 316 ? -19.508 -11.238 2.309 1.00 56.00 316 ARG A O 1
ATOM 2403 N N . VAL A 1 317 ? -18.811 -9.173 1.763 1.00 57.00 317 VAL A N 1
ATOM 2404 C CA . VAL A 1 317 ? -19.089 -9.285 0.319 1.00 57.00 317 VAL A CA 1
ATOM 2405 C C . VAL A 1 317 ? -17.910 -9.941 -0.389 1.00 57.00 317 VAL A C 1
ATOM 2407 O O . VAL A 1 317 ? -18.089 -10.856 -1.184 1.00 57.00 317 VAL A O 1
ATOM 2410 N N . ILE A 1 318 ? -16.701 -9.511 -0.038 1.00 68.62 318 ILE A N 1
ATOM 2411 C CA . ILE A 1 318 ? -15.456 -9.996 -0.630 1.00 68.62 318 ILE A CA 1
ATOM 2412 C C . ILE A 1 318 ? -15.169 -11.437 -0.167 1.00 68.62 318 ILE A C 1
ATOM 2414 O O . ILE A 1 318 ? -14.602 -12.223 -0.917 1.00 68.62 318 ILE A O 1
ATOM 2418 N N . THR A 1 319 ? -15.653 -11.832 1.018 1.00 77.81 319 THR A N 1
ATOM 2419 C CA . THR A 1 319 ? -15.546 -13.211 1.526 1.00 77.81 319 THR A CA 1
ATOM 2420 C C . THR A 1 319 ? -16.543 -14.204 0.923 1.00 77.81 319 THR A C 1
ATOM 2422 O O . THR A 1 319 ? -16.591 -15.360 1.357 1.00 77.81 319 THR A O 1
ATOM 2425 N N . HIS A 1 320 ? -17.352 -13.803 -0.066 1.00 84.00 320 HIS A N 1
ATOM 2426 C CA . HIS A 1 320 ? -18.187 -14.754 -0.793 1.00 84.00 320 HIS A CA 1
ATOM 2427 C C . HIS A 1 320 ? -17.309 -15.676 -1.654 1.00 84.00 320 HIS A C 1
ATOM 2429 O O . HIS A 1 320 ? -16.490 -15.165 -2.413 1.00 84.00 320 HIS A O 1
ATOM 2435 N N . PRO A 1 321 ? -17.500 -17.008 -1.627 1.00 87.12 321 PRO A N 1
ATOM 2436 C CA . PRO A 1 321 ? -16.652 -17.945 -2.367 1.00 87.12 321 PRO A CA 1
ATOM 2437 C C . PRO A 1 321 ? -16.526 -17.640 -3.864 1.00 87.12 321 PRO A C 1
ATOM 2439 O O . PRO A 1 321 ? -15.430 -17.655 -4.406 1.00 87.12 321 PRO A O 1
ATOM 2442 N N . ILE A 1 322 ? -17.644 -17.316 -4.520 1.00 90.06 322 ILE A N 1
ATOM 2443 C CA . ILE A 1 322 ? -17.653 -16.966 -5.949 1.00 90.06 322 ILE A CA 1
ATOM 2444 C C . ILE A 1 322 ? -16.918 -15.644 -6.197 1.00 90.06 322 ILE A C 1
ATOM 2446 O O . ILE A 1 322 ? -16.202 -15.519 -7.180 1.00 90.06 322 ILE A O 1
ATOM 2450 N N . SER A 1 323 ? -17.062 -14.662 -5.303 1.00 88.00 323 SER A N 1
ATOM 2451 C CA . SER A 1 323 ? -16.356 -13.384 -5.427 1.00 88.00 323 SER A CA 1
ATOM 2452 C C . SER A 1 323 ? -14.856 -13.563 -5.213 1.00 88.00 323 SER A C 1
ATOM 2454 O O . SER A 1 323 ? -14.073 -13.000 -5.965 1.00 88.00 323 SER A O 1
ATOM 2456 N N . ALA A 1 324 ? -14.458 -14.388 -4.242 1.00 88.62 324 ALA A N 1
ATOM 2457 C CA . ALA A 1 324 ? -13.065 -14.738 -4.011 1.00 88.62 324 ALA A CA 1
ATOM 2458 C C . ALA A 1 324 ? -12.463 -15.476 -5.217 1.00 88.62 324 ALA A C 1
ATOM 2460 O O . ALA A 1 324 ? -11.380 -15.106 -5.650 1.00 88.62 324 ALA A O 1
ATOM 2461 N N . LEU A 1 325 ? -13.184 -16.441 -5.803 1.00 91.81 325 LEU A N 1
ATOM 2462 C CA . LEU A 1 325 ? -12.780 -17.129 -7.034 1.00 91.81 325 LEU A CA 1
ATOM 2463 C C . LEU A 1 325 ? -12.647 -16.155 -8.216 1.00 91.81 325 LEU A C 1
ATOM 2465 O O . LEU A 1 325 ? -11.642 -16.165 -8.915 1.00 91.81 325 LEU A O 1
ATOM 2469 N N . ALA A 1 326 ? -13.628 -15.270 -8.413 1.00 93.25 326 ALA A N 1
ATOM 2470 C CA . ALA A 1 326 ? -13.602 -14.279 -9.487 1.00 93.25 326 ALA A CA 1
ATOM 2471 C C . ALA A 1 326 ? -12.455 -13.265 -9.327 1.00 93.25 326 ALA A C 1
ATOM 2473 O O . ALA A 1 326 ? -11.863 -12.854 -10.319 1.00 93.25 326 ALA A O 1
ATOM 2474 N N . ILE A 1 327 ? -12.122 -12.868 -8.095 1.00 91.75 327 ILE A N 1
ATOM 2475 C CA . ILE A 1 327 ? -10.959 -12.015 -7.815 1.00 91.75 327 ILE A CA 1
ATOM 2476 C C . ILE A 1 327 ? -9.661 -12.793 -8.048 1.00 91.75 327 ILE A C 1
ATOM 2478 O O . ILE A 1 327 ? -8.736 -12.239 -8.631 1.00 91.75 327 ILE A O 1
ATOM 2482 N N . PHE A 1 328 ? -9.588 -14.051 -7.614 1.00 91.50 328 PHE A N 1
ATOM 2483 C CA . PHE A 1 328 ? -8.397 -14.889 -7.738 1.00 91.50 328 PHE A CA 1
ATOM 2484 C C . PHE A 1 328 ? -8.069 -15.187 -9.207 1.00 91.50 328 PHE A C 1
ATOM 2486 O O . PHE A 1 328 ? -7.037 -14.735 -9.695 1.00 91.50 328 PHE A O 1
ATOM 2493 N N . ASP A 1 329 ? -8.987 -15.818 -9.940 1.00 92.62 329 ASP A N 1
ATOM 2494 C CA . ASP A 1 329 ? -8.746 -16.238 -11.324 1.00 92.62 329 ASP A CA 1
ATOM 2495 C C . ASP A 1 329 ? -9.095 -15.146 -12.335 1.00 92.62 329 ASP A C 1
ATOM 2497 O O . ASP A 1 329 ? -8.347 -14.877 -13.272 1.00 92.62 329 ASP A O 1
ATOM 2501 N N . GLY A 1 330 ? -10.237 -14.477 -12.160 1.00 93.75 330 GLY A N 1
ATOM 2502 C CA . GLY A 1 330 ? -10.719 -13.483 -13.124 1.00 93.75 330 GLY A CA 1
ATOM 2503 C C . GLY A 1 330 ? -9.774 -12.290 -13.267 1.00 93.75 330 GLY A C 1
ATOM 2504 O O . GLY A 1 330 ? -9.661 -11.714 -14.350 1.00 93.75 330 GLY A O 1
ATOM 2505 N N . SER A 1 331 ? -9.033 -11.954 -12.209 1.00 93.69 331 SER A N 1
ATOM 2506 C CA . SER A 1 331 ? -8.015 -10.908 -12.284 1.00 93.69 331 SER A CA 1
ATOM 2507 C C . SER A 1 331 ? -6.792 -11.289 -13.120 1.00 93.69 331 SER A C 1
ATOM 2509 O O . SER A 1 331 ? -6.200 -10.395 -13.720 1.00 93.69 331 SER A O 1
ATOM 2511 N N . LEU A 1 332 ? -6.440 -12.578 -13.230 1.00 92.38 332 LEU A N 1
ATOM 2512 C CA . LEU A 1 332 ? -5.379 -13.034 -14.135 1.00 92.38 332 LEU A CA 1
ATOM 2513 C C . LEU A 1 332 ? -5.768 -12.771 -15.584 1.00 92.38 332 LEU A C 1
ATOM 2515 O O . LEU A 1 332 ? -4.987 -12.192 -16.337 1.00 92.38 332 LEU A O 1
ATOM 2519 N N . PHE A 1 333 ? -7.004 -13.115 -15.952 1.00 93.06 333 PHE A N 1
ATOM 2520 C CA . PHE A 1 333 ? -7.508 -12.831 -17.291 1.00 93.06 333 PHE A CA 1
ATOM 2521 C C . PHE A 1 333 ? -7.558 -11.329 -17.563 1.00 93.06 333 PHE A C 1
ATOM 2523 O O . PHE A 1 333 ? -7.106 -10.880 -18.613 1.00 93.06 333 PHE A O 1
ATOM 2530 N N . ALA A 1 334 ? -8.059 -10.544 -16.605 1.00 94.00 334 ALA A N 1
ATOM 2531 C CA . ALA A 1 334 ? -8.102 -9.093 -16.737 1.00 94.00 334 ALA A CA 1
ATOM 2532 C C . ALA A 1 334 ? -6.700 -8.491 -16.897 1.00 94.00 334 ALA A C 1
ATOM 2534 O O . ALA A 1 334 ? -6.522 -7.599 -17.719 1.00 94.00 334 ALA A O 1
ATOM 2535 N N . LEU A 1 335 ? -5.702 -8.969 -16.150 1.00 93.06 335 LEU A N 1
ATOM 2536 C CA . LEU A 1 335 ? -4.342 -8.453 -16.244 1.00 93.06 335 LEU A CA 1
ATOM 2537 C C . LEU A 1 335 ? -3.704 -8.808 -17.591 1.00 93.06 335 LEU A C 1
ATOM 2539 O O . LEU A 1 335 ? -3.272 -7.903 -18.296 1.00 93.06 335 LEU A O 1
ATOM 2543 N N . TYR A 1 336 ? -3.665 -10.095 -17.948 1.00 91.69 336 TYR A N 1
ATOM 2544 C CA . TYR A 1 336 ? -2.886 -10.598 -19.086 1.00 91.69 336 TYR A CA 1
ATOM 2545 C C . TYR A 1 336 ? -3.590 -10.467 -20.444 1.00 91.69 336 TYR A C 1
ATOM 2547 O O . TYR A 1 336 ? -2.910 -10.365 -21.454 1.00 91.69 336 TYR A O 1
ATOM 2555 N N . PHE A 1 337 ? -4.925 -10.443 -20.513 1.00 90.50 337 PHE A N 1
ATOM 2556 C CA . PHE A 1 337 ? -5.650 -10.298 -21.792 1.00 90.50 337 PHE A CA 1
ATOM 2557 C C . PHE A 1 337 ? -6.156 -8.874 -22.047 1.00 90.50 337 PHE A C 1
ATOM 2559 O O . PHE A 1 337 ? -7.000 -8.648 -22.914 1.00 90.50 337 PHE A O 1
ATOM 2566 N N . THR A 1 338 ? -5.643 -7.894 -21.306 1.00 90.81 338 THR A N 1
ATOM 2567 C CA . THR A 1 338 ? -5.881 -6.473 -21.571 1.00 90.81 338 THR A CA 1
ATOM 2568 C C . THR A 1 338 ? -4.554 -5.710 -21.542 1.00 90.81 338 THR A C 1
ATOM 2570 O O . THR A 1 338 ? -3.551 -6.237 -21.058 1.00 90.81 338 THR A O 1
ATOM 2573 N N . PRO A 1 339 ? -4.521 -4.436 -21.972 1.00 89.06 339 PRO A N 1
ATOM 2574 C CA . PRO A 1 339 ? -3.318 -3.611 -21.852 1.00 89.06 339 PRO A CA 1
ATOM 2575 C C . PRO A 1 339 ? -2.846 -3.366 -20.404 1.00 89.06 339 PRO A C 1
ATOM 2577 O O . PRO A 1 339 ? -1.818 -2.721 -20.209 1.00 89.06 339 PRO A O 1
ATOM 2580 N N . LEU A 1 340 ? -3.575 -3.839 -19.380 1.00 90.25 340 LEU A N 1
ATOM 2581 C CA . LEU A 1 340 ? -3.195 -3.683 -17.974 1.00 90.25 340 LEU A CA 1
ATOM 2582 C C . LEU A 1 340 ? -1.823 -4.286 -17.670 1.00 90.25 340 LEU A C 1
ATOM 2584 O O . LEU A 1 340 ? -1.059 -3.647 -16.952 1.00 90.25 340 LEU A O 1
ATOM 2588 N N . PHE A 1 341 ? -1.492 -5.461 -18.216 1.00 89.00 341 PHE A N 1
ATOM 2589 C CA . PHE A 1 341 ? -0.189 -6.086 -17.980 1.00 89.00 341 PHE A CA 1
ATOM 2590 C C . PHE A 1 341 ? 0.958 -5.190 -18.453 1.00 89.00 341 PHE A C 1
ATOM 2592 O O . PHE A 1 341 ? 1.795 -4.805 -17.643 1.00 89.00 341 PHE A O 1
ATOM 2599 N N . SER A 1 342 ? 0.954 -4.780 -19.725 1.00 85.25 342 SER A N 1
ATOM 2600 C CA . SER A 1 342 ? 2.005 -3.918 -20.286 1.00 85.25 342 SER A CA 1
ATOM 2601 C C . SER A 1 342 ? 2.100 -2.573 -19.545 1.00 85.25 342 SER A C 1
ATOM 2603 O O . SER A 1 342 ? 3.187 -2.152 -19.151 1.00 85.25 342 SER A O 1
ATOM 2605 N N . ASN A 1 343 ? 0.955 -1.949 -19.233 1.00 84.69 343 ASN A N 1
ATOM 2606 C CA . ASN A 1 343 ? 0.901 -0.669 -18.515 1.00 84.69 343 ASN A CA 1
ATOM 2607 C C . ASN A 1 343 ? 1.401 -0.749 -17.062 1.00 84.69 343 ASN A C 1
ATOM 2609 O O . ASN A 1 343 ? 1.983 0.210 -16.558 1.00 84.69 343 ASN A O 1
ATOM 2613 N N . LEU A 1 344 ? 1.130 -1.850 -16.353 1.00 86.88 344 LEU A N 1
ATOM 2614 C CA . LEU A 1 344 ? 1.568 -2.029 -14.964 1.00 86.88 344 LEU A CA 1
ATOM 2615 C C . LEU A 1 344 ? 3.001 -2.565 -14.882 1.00 86.88 344 LEU A C 1
ATOM 2617 O O . LEU A 1 344 ? 3.711 -2.268 -13.925 1.00 86.88 344 LEU A O 1
ATOM 2621 N N . MET A 1 345 ? 3.448 -3.335 -15.871 1.00 84.69 345 MET A N 1
ATOM 2622 C CA . MET A 1 345 ? 4.807 -3.872 -15.914 1.00 84.69 345 MET A CA 1
ATOM 2623 C C . MET A 1 345 ? 5.843 -2.812 -16.321 1.00 84.69 345 MET A C 1
ATOM 2625 O O . MET A 1 345 ? 7.027 -2.997 -16.072 1.00 84.69 345 MET A O 1
ATOM 2629 N N . SER A 1 346 ? 5.427 -1.677 -16.893 1.00 78.38 346 SER A N 1
ATOM 2630 C CA . SER A 1 346 ? 6.344 -0.620 -17.339 1.00 78.38 346 SER A CA 1
ATOM 2631 C C . SER A 1 346 ? 6.946 0.238 -16.213 1.00 78.38 346 SER A C 1
ATOM 2633 O O . SER A 1 346 ? 7.629 1.217 -16.506 1.00 78.38 346 SER A O 1
ATOM 2635 N N . GLY A 1 347 ? 6.648 -0.031 -14.938 1.00 75.06 347 GLY A N 1
ATOM 2636 C CA . GLY A 1 347 ? 7.240 0.729 -13.838 1.00 75.06 347 GLY A CA 1
ATOM 2637 C C . GLY A 1 347 ? 6.915 0.206 -12.441 1.00 75.06 347 GLY A C 1
ATOM 2638 O O . GLY A 1 347 ? 5.944 -0.517 -12.217 1.00 75.06 347 GLY A O 1
ATOM 2639 N N . HIS A 1 348 ? 7.705 0.641 -11.456 1.00 75.00 348 HIS A N 1
ATOM 2640 C CA . HIS A 1 348 ? 7.659 0.119 -10.083 1.00 75.00 348 HIS A CA 1
ATOM 2641 C C . HIS A 1 348 ? 6.303 0.248 -9.385 1.00 75.00 348 HIS A C 1
ATOM 2643 O O . HIS A 1 348 ? 5.905 -0.651 -8.644 1.00 75.00 348 HIS A O 1
ATOM 2649 N N . PHE A 1 349 ? 5.572 1.340 -9.623 1.00 75.94 349 PHE A N 1
ATOM 2650 C CA . PHE A 1 349 ? 4.244 1.522 -9.037 1.00 75.94 349 PHE A CA 1
ATOM 2651 C C . PHE A 1 349 ? 3.237 0.487 -9.561 1.00 75.94 349 PHE A C 1
ATOM 2653 O O . PHE A 1 349 ? 2.392 0.002 -8.809 1.00 75.94 349 PHE A O 1
ATOM 2660 N N . GLY A 1 350 ? 3.344 0.092 -10.830 1.00 80.38 350 GLY A N 1
ATOM 2661 C CA . GLY A 1 350 ? 2.506 -0.966 -11.377 1.00 80.38 350 GLY A CA 1
ATOM 2662 C C . GLY A 1 350 ? 2.925 -2.351 -10.876 1.00 80.38 350 GLY A C 1
ATOM 2663 O O . GLY A 1 350 ? 2.055 -3.128 -10.475 1.00 80.38 350 GLY A O 1
ATOM 2664 N N . HIS A 1 351 ? 4.233 -2.626 -10.746 1.00 80.19 351 HIS A N 1
ATOM 2665 C CA . HIS A 1 351 ? 4.727 -3.833 -10.063 1.00 80.19 351 HIS A CA 1
ATOM 2666 C C . HIS A 1 351 ? 4.203 -3.939 -8.627 1.00 80.19 351 HIS A C 1
ATOM 2668 O O . HIS A 1 351 ? 3.823 -5.024 -8.186 1.00 80.19 351 HIS A O 1
ATOM 2674 N N . LEU A 1 352 ? 4.131 -2.820 -7.897 1.00 76.38 352 LEU A N 1
ATOM 2675 C CA . LEU A 1 352 ? 3.501 -2.772 -6.580 1.00 76.38 352 LEU A CA 1
ATOM 2676 C C . LEU A 1 352 ? 2.040 -3.224 -6.652 1.00 76.38 352 LEU A C 1
ATOM 2678 O O . LEU A 1 352 ? 1.645 -4.107 -5.892 1.00 76.38 352 LEU A O 1
ATOM 2682 N N . ILE A 1 353 ? 1.239 -2.598 -7.518 1.00 80.94 353 ILE A N 1
ATOM 2683 C CA . ILE A 1 353 ? -0.194 -2.898 -7.628 1.00 80.94 353 ILE A CA 1
ATOM 2684 C C . ILE A 1 353 ? -0.394 -4.386 -7.909 1.00 80.94 353 ILE A C 1
ATOM 2686 O O . ILE A 1 353 ? -1.204 -5.020 -7.236 1.00 80.94 353 ILE A O 1
ATOM 2690 N N . MET A 1 354 ? 0.384 -4.951 -8.836 1.00 86.75 354 MET A N 1
ATOM 2691 C CA . MET A 1 354 ? 0.341 -6.378 -9.154 1.00 86.75 354 MET A CA 1
ATOM 2692 C C . MET A 1 354 ? 0.712 -7.242 -7.943 1.00 86.75 354 MET A C 1
ATOM 2694 O O . MET A 1 354 ? -0.062 -8.120 -7.568 1.00 86.75 354 MET A O 1
ATOM 2698 N N . ASN A 1 355 ? 1.838 -6.965 -7.277 1.00 81.62 355 ASN A N 1
ATOM 2699 C CA . ASN A 1 355 ? 2.279 -7.721 -6.099 1.00 81.62 355 ASN A CA 1
ATOM 2700 C C . ASN A 1 355 ? 1.251 -7.673 -4.961 1.00 81.62 355 ASN A C 1
ATOM 2702 O O . ASN A 1 355 ? 0.896 -8.707 -4.396 1.00 81.62 355 ASN A O 1
ATOM 2706 N N . PHE A 1 356 ? 0.751 -6.479 -4.633 1.00 78.56 356 PHE A N 1
ATOM 2707 C CA . PHE A 1 356 ? -0.275 -6.298 -3.611 1.00 78.56 356 PHE A CA 1
ATOM 2708 C C . PHE A 1 356 ? -1.547 -7.064 -3.974 1.00 78.56 356 PHE A C 1
ATOM 2710 O O . PHE A 1 356 ? -2.074 -7.799 -3.141 1.00 78.56 356 PHE A O 1
ATOM 2717 N N . HIS A 1 357 ? -2.023 -6.914 -5.212 1.00 85.81 357 HIS A N 1
ATOM 2718 C CA . HIS A 1 357 ? -3.234 -7.567 -5.692 1.00 85.81 357 HIS A CA 1
ATOM 2719 C C . HIS A 1 357 ? -3.118 -9.090 -5.635 1.00 85.81 357 HIS A C 1
ATOM 2721 O O . HIS A 1 357 ? -3.992 -9.726 -5.057 1.00 85.81 357 HIS A O 1
ATOM 2727 N N . PHE A 1 358 ? -2.041 -9.683 -6.156 1.00 87.06 358 PHE A N 1
ATOM 2728 C CA . PHE A 1 358 ? -1.886 -11.141 -6.174 1.00 87.06 358 PHE A CA 1
ATOM 2729 C C . PHE A 1 358 ? -1.745 -11.739 -4.775 1.00 87.06 358 PHE A C 1
ATOM 2731 O O . PHE A 1 358 ? -2.372 -12.759 -4.481 1.00 87.06 358 PHE A O 1
ATOM 2738 N N . VAL A 1 359 ? -1.009 -11.077 -3.876 1.00 84.38 359 VAL A N 1
ATOM 2739 C CA . VAL A 1 359 ? -0.933 -11.496 -2.469 1.00 84.38 359 VAL A CA 1
ATOM 2740 C C . VAL A 1 359 ? -2.301 -11.365 -1.797 1.00 84.38 359 VAL A C 1
ATOM 2742 O O . VAL A 1 359 ? -2.755 -12.307 -1.151 1.00 84.38 359 VAL A O 1
ATOM 2745 N N . ALA A 1 360 ? -2.995 -10.238 -1.968 1.00 81.44 360 ALA A N 1
ATOM 2746 C CA . ALA A 1 360 ? -4.308 -10.015 -1.368 1.00 81.44 360 ALA A CA 1
ATOM 2747 C C . ALA A 1 360 ? -5.374 -10.983 -1.907 1.00 81.44 360 ALA A C 1
ATOM 2749 O O . ALA A 1 360 ? -6.165 -11.514 -1.128 1.00 81.44 360 ALA A O 1
ATOM 2750 N N . ALA A 1 361 ? -5.380 -11.245 -3.215 1.00 87.69 361 ALA A N 1
ATOM 2751 C CA . ALA A 1 361 ? -6.282 -12.185 -3.871 1.00 87.69 361 ALA A CA 1
ATOM 2752 C C . ALA A 1 361 ? -6.037 -13.620 -3.386 1.00 87.69 361 ALA A C 1
ATOM 2754 O O . ALA A 1 361 ? -6.991 -14.305 -3.016 1.00 87.69 361 ALA A O 1
ATOM 2755 N N . GLY A 1 362 ? -4.772 -14.047 -3.308 1.00 87.69 362 GLY A N 1
ATOM 2756 C CA . GLY A 1 362 ? -4.399 -15.353 -2.763 1.00 87.69 362 GLY A CA 1
ATOM 2757 C C . GLY A 1 362 ? -4.798 -15.500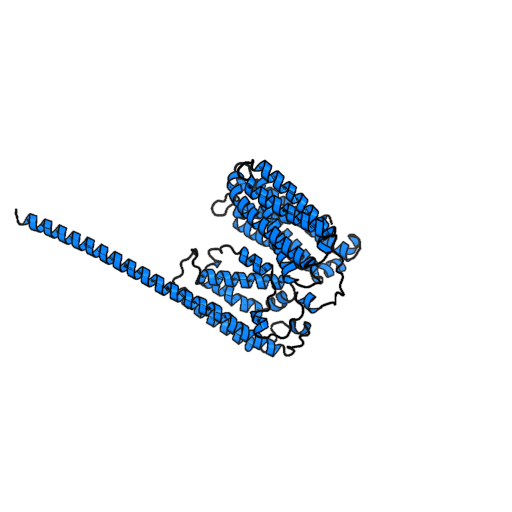 -1.294 1.00 87.69 362 GLY A C 1
ATOM 2758 O O . GLY A 1 362 ? -5.491 -16.453 -0.934 1.00 87.69 362 GLY A O 1
ATOM 2759 N N . LEU A 1 363 ? -4.441 -14.528 -0.447 1.00 84.31 363 LEU A N 1
ATOM 2760 C CA . LEU A 1 363 ? -4.824 -14.517 0.970 1.00 84.31 363 LEU A CA 1
ATOM 2761 C C . LEU A 1 363 ? -6.342 -14.580 1.144 1.00 84.31 363 LEU A C 1
ATOM 2763 O O . LEU A 1 363 ? -6.830 -15.366 1.952 1.00 84.31 363 LEU A O 1
ATOM 2767 N N . LEU A 1 364 ? -7.095 -13.793 0.373 1.00 84.44 364 LEU A N 1
ATOM 2768 C CA . LEU A 1 364 ? -8.552 -13.809 0.395 1.00 84.44 364 LEU A CA 1
ATOM 2769 C C . LEU A 1 364 ? -9.108 -15.182 0.003 1.00 84.44 364 LEU A C 1
ATOM 2771 O O . LEU A 1 364 ? -9.949 -15.725 0.721 1.00 84.44 364 LEU A O 1
ATOM 2775 N N . PHE A 1 365 ? -8.658 -15.736 -1.123 1.00 88.44 365 PHE A N 1
ATOM 2776 C CA . PHE A 1 365 ? -9.148 -17.011 -1.638 1.00 88.44 365 PHE A CA 1
ATOM 2777 C C . PHE A 1 365 ? -8.901 -18.143 -0.639 1.00 88.44 365 PHE A C 1
ATOM 2779 O O . PHE A 1 365 ? -9.842 -18.822 -0.216 1.00 88.44 365 PHE A O 1
ATOM 2786 N N . PHE A 1 366 ? -7.664 -18.292 -0.162 1.00 87.75 366 PHE A N 1
ATOM 2787 C CA . PHE A 1 366 ? -7.330 -19.331 0.810 1.00 87.75 366 PHE A CA 1
ATOM 2788 C C . PHE A 1 366 ? -7.959 -19.079 2.186 1.00 87.75 366 PHE A C 1
ATOM 2790 O O . PHE A 1 366 ? -8.347 -20.040 2.851 1.00 87.75 366 PHE A O 1
ATOM 2797 N N . HIS A 1 367 ? -8.163 -17.826 2.602 1.00 84.19 367 HIS A N 1
ATOM 2798 C CA . HIS A 1 367 ? -8.934 -17.518 3.809 1.00 84.19 367 HIS A CA 1
ATOM 2799 C C . HIS A 1 367 ? -10.395 -17.977 3.687 1.00 84.19 367 HIS A C 1
ATOM 2801 O O . HIS A 1 367 ? -10.935 -18.569 4.620 1.00 84.19 367 HIS A O 1
ATOM 2807 N N . VAL A 1 368 ? -11.046 -17.757 2.541 1.00 84.62 368 VAL A N 1
ATOM 2808 C CA . VAL A 1 368 ? -12.446 -18.163 2.333 1.00 84.62 368 VAL A CA 1
ATOM 2809 C C . VAL A 1 368 ? -12.593 -19.685 2.253 1.00 84.62 368 VAL A C 1
ATOM 2811 O O . VAL A 1 368 ? -13.581 -20.233 2.749 1.00 84.62 368 VAL A O 1
ATOM 2814 N N . ILE A 1 369 ? -11.618 -20.367 1.652 1.00 84.62 369 ILE A N 1
ATOM 2815 C CA . ILE A 1 369 ? -11.685 -21.804 1.385 1.00 84.62 369 ILE A CA 1
ATOM 2816 C C . ILE A 1 369 ? -11.107 -22.646 2.528 1.00 84.62 369 ILE A C 1
ATOM 2818 O O . ILE A 1 369 ? -11.791 -23.528 3.051 1.00 84.62 369 ILE A O 1
ATOM 2822 N N . VAL A 1 370 ? -9.871 -22.380 2.946 1.00 80.81 370 VAL A N 1
ATOM 2823 C CA . VAL A 1 370 ? -9.159 -23.173 3.964 1.00 80.81 370 VAL A CA 1
ATOM 2824 C C . VAL A 1 370 ? -9.385 -22.625 5.371 1.00 80.81 370 VAL A C 1
ATOM 2826 O O . VAL A 1 370 ? -9.350 -23.406 6.322 1.00 80.81 370 VAL A O 1
ATOM 2829 N N . GLY A 1 371 ? -9.613 -21.312 5.494 1.00 68.69 371 GLY A N 1
ATOM 2830 C CA . GLY A 1 371 ? -9.572 -20.554 6.745 1.00 68.69 371 GLY A CA 1
ATOM 2831 C C . GLY A 1 371 ? -10.224 -21.247 7.941 1.00 68.69 371 GLY A C 1
ATOM 2832 O O . GLY A 1 371 ? -11.386 -21.659 7.901 1.00 68.69 371 GLY A O 1
ATOM 2833 N N . ILE A 1 372 ? -9.434 -21.351 9.011 1.00 61.06 372 ILE A N 1
ATOM 2834 C CA . ILE A 1 372 ? -9.832 -21.851 10.335 1.00 61.06 372 ILE A CA 1
ATOM 2835 C C . ILE A 1 372 ? -10.635 -20.773 11.085 1.00 61.06 372 ILE A C 1
ATOM 2837 O O . ILE A 1 372 ? -11.498 -21.092 11.906 1.00 61.06 372 ILE A O 1
ATOM 2841 N N . ASP A 1 373 ? -10.361 -19.503 10.776 1.00 59.78 373 ASP A N 1
ATOM 2842 C CA . ASP A 1 373 ? -10.987 -18.340 11.392 1.00 59.78 373 ASP A CA 1
ATOM 2843 C C . ASP A 1 373 ? -12.484 -18.243 11.072 1.00 59.78 373 ASP A C 1
ATOM 2845 O O . ASP A 1 373 ? -12.937 -18.682 10.008 1.00 59.78 373 ASP A O 1
ATOM 2849 N N . PRO A 1 374 ? -13.286 -17.648 11.974 1.00 60.00 374 PRO A N 1
ATOM 2850 C CA . PRO A 1 374 ? -14.715 -17.497 11.760 1.00 60.00 374 PRO A CA 1
ATOM 2851 C C . PRO A 1 374 ? -14.991 -16.550 10.586 1.00 60.00 374 PRO A C 1
ATOM 2853 O O . PRO A 1 374 ? -15.085 -15.333 10.739 1.00 60.00 374 PRO A O 1
ATOM 2856 N N . ASN A 1 375 ? -15.174 -17.128 9.400 1.00 66.06 375 ASN A N 1
ATOM 2857 C CA . ASN A 1 375 ? -15.690 -16.414 8.243 1.00 66.06 375 ASN A CA 1
ATOM 2858 C C . ASN A 1 375 ? -17.135 -15.970 8.551 1.00 66.06 375 ASN A C 1
ATOM 2860 O O . ASN A 1 375 ? -17.929 -16.778 9.055 1.00 66.06 375 ASN A O 1
ATOM 2864 N N . PRO A 1 376 ? -17.521 -14.720 8.228 1.00 66.12 376 PRO A N 1
ATOM 2865 C CA . PRO A 1 376 ? -18.906 -14.273 8.337 1.00 66.12 376 PRO A CA 1
ATOM 2866 C C . PRO A 1 376 ? -19.937 -15.212 7.697 1.00 66.12 376 PRO A C 1
ATOM 2868 O O . PRO A 1 376 ? -21.102 -15.191 8.096 1.00 66.12 376 PRO A O 1
ATOM 2871 N N . ARG A 1 377 ? -19.529 -16.024 6.710 1.00 68.81 377 ARG A N 1
ATOM 2872 C CA . ARG A 1 377 ? -20.339 -17.100 6.131 1.00 68.81 377 ARG A CA 1
ATOM 2873 C C . ARG A 1 377 ? -19.662 -18.453 6.324 1.00 68.81 377 ARG A C 1
ATOM 2875 O O . ARG A 1 377 ? -18.536 -18.671 5.887 1.00 68.81 377 ARG A O 1
ATOM 2882 N N . LYS A 1 378 ? -20.393 -19.405 6.906 1.00 72.69 378 LYS A N 1
ATOM 2883 C CA . LYS A 1 378 ? -19.972 -20.808 6.951 1.00 72.69 378 LYS A CA 1
ATOM 2884 C C . LYS A 1 378 ? -20.304 -21.470 5.617 1.00 72.69 378 LYS A C 1
ATOM 2886 O O . LYS A 1 378 ? -21.461 -21.772 5.347 1.00 72.69 378 LYS A O 1
ATOM 2891 N N . VAL A 1 379 ? -19.293 -21.674 4.778 1.00 81.38 379 VAL A N 1
ATOM 2892 C CA . VAL A 1 379 ? -19.437 -22.410 3.514 1.00 81.38 379 VAL A CA 1
ATOM 2893 C C . VAL A 1 379 ? -19.275 -23.905 3.786 1.00 81.38 379 VAL A C 1
ATOM 2895 O O . VAL A 1 379 ? -18.310 -24.297 4.449 1.00 81.38 379 VAL A O 1
ATOM 2898 N N . HIS A 1 380 ? -20.203 -24.722 3.281 1.00 85.50 380 HIS A N 1
ATOM 2899 C CA . HIS A 1 380 ? -20.155 -26.182 3.397 1.00 85.50 380 HIS A CA 1
ATOM 2900 C C . HIS A 1 380 ? -18.904 -26.758 2.714 1.00 85.50 380 HIS A C 1
ATOM 2902 O O . HIS A 1 380 ? -18.488 -26.264 1.664 1.00 85.50 380 HIS A O 1
ATOM 2908 N N . HIS A 1 381 ? -18.313 -27.814 3.278 1.00 87.06 381 HIS A N 1
ATOM 2909 C CA . HIS A 1 381 ? -17.050 -28.373 2.787 1.00 87.06 381 HIS A CA 1
ATOM 2910 C C . HIS A 1 381 ? -17.114 -28.847 1.330 1.00 87.06 381 HIS A C 1
ATOM 2912 O O . HIS A 1 381 ? -16.202 -28.558 0.562 1.00 87.06 381 HIS A O 1
ATOM 2918 N N . LEU A 1 382 ? -18.218 -29.479 0.917 1.00 87.25 382 LEU A N 1
ATOM 2919 C CA . LEU A 1 382 ? -18.417 -29.887 -0.480 1.00 87.25 382 LEU A CA 1
ATOM 2920 C C . LEU A 1 382 ? -18.339 -28.700 -1.451 1.00 87.25 382 LEU A C 1
ATOM 2922 O O . LEU A 1 382 ? -17.702 -28.790 -2.492 1.00 87.25 382 LEU A O 1
ATOM 2926 N N . VAL A 1 383 ? -18.941 -27.562 -1.089 1.00 89.50 383 VAL A N 1
ATOM 2927 C CA . VAL A 1 383 ? -18.912 -26.352 -1.923 1.00 89.50 383 VAL A CA 1
ATOM 2928 C C . VAL A 1 383 ? -17.479 -25.836 -2.051 1.00 89.50 383 VAL A C 1
ATOM 2930 O O . VAL A 1 383 ? -17.056 -25.488 -3.146 1.00 89.50 383 VAL A O 1
ATOM 2933 N N . ARG A 1 384 ? -16.701 -25.855 -0.960 1.00 90.12 384 ARG A N 1
ATOM 2934 C CA . ARG A 1 384 ? -15.273 -25.487 -0.973 1.00 90.12 384 ARG A CA 1
ATOM 2935 C C . ARG A 1 384 ? -14.457 -26.389 -1.904 1.00 90.12 384 ARG A C 1
ATOM 2937 O O . ARG A 1 384 ? -13.644 -25.878 -2.663 1.00 90.12 384 ARG A O 1
ATOM 2944 N N . VAL A 1 385 ? -14.703 -27.701 -1.873 1.00 90.88 385 VAL A N 1
ATOM 2945 C CA . VAL A 1 385 ? -14.067 -28.677 -2.776 1.00 90.88 385 VAL A CA 1
ATOM 2946 C C . VAL A 1 385 ? -14.409 -28.381 -4.236 1.00 90.88 385 VAL A C 1
ATOM 2948 O O . VAL A 1 385 ? -13.508 -28.302 -5.063 1.00 90.88 385 VAL A O 1
ATOM 2951 N N . VAL A 1 386 ? -15.688 -28.150 -4.548 1.00 92.25 386 VAL A N 1
ATOM 2952 C CA . VAL A 1 386 ? -16.127 -27.795 -5.909 1.00 92.25 386 VAL A CA 1
ATOM 2953 C C . VAL A 1 386 ? -15.458 -26.505 -6.387 1.00 92.25 386 VAL A C 1
ATOM 2955 O O . VAL A 1 386 ? -15.006 -26.442 -7.525 1.00 92.25 386 VAL A O 1
ATOM 2958 N N . ILE A 1 387 ? -15.343 -25.493 -5.524 1.00 92.50 387 ILE A N 1
ATOM 2959 C CA . ILE A 1 387 ? -14.673 -24.231 -5.868 1.00 92.50 387 ILE A CA 1
ATOM 2960 C C . ILE A 1 387 ? -13.177 -24.429 -6.098 1.00 92.50 387 ILE A C 1
ATOM 2962 O O . ILE A 1 387 ? -12.642 -23.827 -7.018 1.00 92.50 387 ILE A O 1
ATOM 2966 N N . LEU A 1 388 ? -12.502 -25.263 -5.303 1.00 92.50 388 LEU A N 1
ATOM 2967 C CA . LEU A 1 388 ? -11.088 -25.578 -5.526 1.00 92.50 388 LEU A CA 1
ATOM 2968 C C . LEU A 1 388 ? -10.884 -26.268 -6.875 1.00 92.50 388 LEU A C 1
ATOM 2970 O O . LEU A 1 388 ? -10.013 -25.856 -7.628 1.00 92.50 388 LEU A O 1
ATOM 2974 N N . LEU A 1 389 ? -11.723 -27.248 -7.219 1.00 92.56 389 LEU A N 1
ATOM 2975 C CA . LEU A 1 389 ? -11.669 -27.915 -8.526 1.00 92.56 389 LEU A CA 1
ATOM 2976 C C . LEU A 1 389 ? -11.971 -26.948 -9.681 1.00 92.56 389 LEU A C 1
ATOM 2978 O O . LEU A 1 389 ? -11.328 -27.017 -10.731 1.00 92.56 389 LEU A O 1
ATOM 2982 N N . ALA A 1 390 ? -12.921 -26.029 -9.488 1.00 93.19 390 ALA A N 1
ATOM 2983 C CA . ALA A 1 390 ? -13.196 -24.967 -10.448 1.00 93.19 390 ALA A CA 1
ATOM 2984 C C . ALA A 1 390 ? -11.983 -24.038 -10.612 1.00 93.19 390 ALA A C 1
ATOM 2986 O O . ALA A 1 390 ? -11.600 -23.764 -11.743 1.00 93.19 390 ALA A O 1
ATOM 2987 N N . ALA A 1 391 ? -11.342 -23.627 -9.511 1.00 92.75 391 ALA A N 1
ATOM 2988 C CA . ALA A 1 391 ? -10.146 -22.788 -9.531 1.00 92.75 391 ALA A CA 1
ATOM 2989 C C . ALA A 1 391 ? -8.987 -23.456 -10.280 1.00 92.75 391 ALA A C 1
ATOM 2991 O O . ALA A 1 391 ? -8.397 -22.825 -11.150 1.00 92.75 391 ALA A O 1
ATOM 2992 N N . MET A 1 392 ? -8.715 -24.744 -10.011 1.00 91.75 392 MET A N 1
ATOM 2993 C CA . MET A 1 392 ? -7.721 -25.533 -10.763 1.00 91.75 392 MET A CA 1
ATOM 2994 C C . MET A 1 392 ? -8.034 -25.511 -12.262 1.00 91.75 392 MET A C 1
ATOM 2996 O O . MET A 1 392 ? -7.189 -25.185 -13.087 1.00 91.75 392 MET A O 1
ATOM 3000 N N . SER A 1 393 ? -9.289 -25.794 -12.625 1.00 91.75 393 SER A N 1
ATOM 3001 C CA . SER A 1 393 ? -9.706 -25.866 -14.030 1.00 91.75 393 SER A CA 1
ATOM 3002 C C . SER A 1 393 ? -9.562 -24.519 -14.752 1.00 91.75 393 SER A C 1
ATOM 3004 O O . SER A 1 393 ? -9.098 -24.473 -15.892 1.00 91.75 393 SER A O 1
ATOM 3006 N N . ILE A 1 394 ? -9.945 -23.419 -14.097 1.00 93.00 394 ILE A N 1
ATOM 3007 C CA . ILE A 1 394 ? -9.858 -22.066 -14.661 1.00 93.00 394 ILE A CA 1
ATOM 3008 C C . ILE A 1 394 ? -8.390 -21.627 -14.787 1.00 93.00 394 ILE A C 1
ATOM 3010 O O . ILE A 1 394 ? -8.009 -21.098 -15.833 1.00 93.00 394 ILE A O 1
ATOM 3014 N N . HIS A 1 395 ? -7.553 -21.892 -13.779 1.00 89.75 395 HIS A N 1
ATOM 3015 C CA . HIS A 1 395 ? -6.109 -21.637 -13.830 1.00 89.75 395 HIS A CA 1
ATOM 3016 C C . HIS A 1 395 ? -5.416 -22.421 -14.947 1.00 89.75 395 HIS A C 1
ATOM 3018 O O . HIS A 1 395 ? -4.632 -21.854 -15.710 1.00 89.75 395 HIS A O 1
ATOM 3024 N N . ALA A 1 396 ? -5.724 -23.711 -15.081 1.00 90.19 396 ALA A N 1
ATOM 3025 C CA . ALA A 1 396 ? -5.185 -24.535 -16.154 1.00 90.19 396 ALA A CA 1
ATOM 3026 C C . ALA A 1 396 ? -5.567 -23.968 -17.531 1.00 90.19 396 ALA A C 1
ATOM 3028 O O . ALA A 1 396 ? -4.712 -23.841 -18.409 1.00 90.19 396 ALA A O 1
ATOM 3029 N N . PHE A 1 397 ? -6.827 -23.552 -17.712 1.00 92.31 397 PHE A N 1
ATOM 3030 C CA . PHE A 1 397 ? -7.274 -22.924 -18.956 1.00 92.31 397 PHE A CA 1
ATOM 3031 C C . PHE A 1 397 ? -6.549 -21.601 -19.239 1.00 92.31 397 PHE A C 1
ATOM 3033 O O . PHE A 1 397 ? -6.147 -21.361 -20.376 1.00 92.31 397 PHE A O 1
ATOM 3040 N N . PHE A 1 398 ? -6.329 -20.768 -18.217 1.00 93.00 398 PHE A N 1
ATOM 3041 C CA . PHE A 1 398 ? -5.539 -19.538 -18.328 1.00 93.00 398 PHE A CA 1
ATOM 3042 C C . PHE A 1 398 ? -4.123 -19.814 -18.861 1.00 93.00 398 PHE A C 1
ATOM 3044 O O . PHE A 1 398 ? -3.698 -19.207 -19.847 1.00 93.00 398 PHE A O 1
ATOM 3051 N N . SER A 1 399 ? -3.411 -20.773 -18.265 1.00 92.75 399 SER A N 1
ATOM 3052 C CA . SER A 1 399 ? -2.063 -21.140 -18.706 1.00 92.75 399 SER A CA 1
ATOM 3053 C C . SER A 1 399 ? -2.046 -21.721 -20.117 1.00 92.75 399 SER A C 1
ATOM 3055 O O . SER A 1 399 ? -1.195 -21.347 -20.922 1.00 92.75 399 SER A O 1
ATOM 3057 N N . VAL A 1 400 ? -3.004 -22.587 -20.459 1.00 92.06 400 VAL A N 1
ATOM 3058 C CA . VAL A 1 400 ? -3.132 -23.134 -21.820 1.00 92.06 400 VAL A CA 1
ATOM 3059 C C . VAL A 1 400 ? -3.403 -22.024 -22.837 1.00 92.06 400 VAL A C 1
ATOM 3061 O O . VAL A 1 400 ? -2.829 -22.045 -23.929 1.00 92.06 400 VAL A O 1
ATOM 3064 N N . ALA A 1 401 ? -4.221 -21.029 -22.491 1.00 93.00 401 ALA A N 1
ATOM 3065 C CA . ALA A 1 401 ? -4.472 -19.878 -23.351 1.00 93.00 401 ALA A CA 1
ATOM 3066 C C . ALA A 1 401 ? -3.186 -19.071 -23.608 1.00 93.00 401 ALA A C 1
ATOM 3068 O O . ALA A 1 401 ? -2.907 -18.735 -24.757 1.00 93.00 401 ALA A O 1
ATOM 3069 N N . LEU A 1 402 ? -2.354 -18.841 -22.584 1.00 92.88 402 LEU A N 1
ATOM 3070 C CA . LEU A 1 402 ? -1.046 -18.191 -22.748 1.00 92.88 402 LEU A CA 1
ATOM 3071 C C . LEU A 1 402 ? -0.056 -19.027 -23.575 1.00 92.88 402 LEU A C 1
ATOM 3073 O O . LEU A 1 402 ? 0.668 -18.476 -24.403 1.00 92.88 402 LEU A O 1
ATOM 3077 N N . MET A 1 403 ? -0.037 -20.353 -23.404 1.00 94.12 403 MET A N 1
ATOM 3078 C CA . MET A 1 403 ? 0.788 -21.251 -24.228 1.00 94.12 403 MET A CA 1
ATOM 3079 C C . MET A 1 403 ? 0.355 -21.267 -25.699 1.00 94.12 403 MET A C 1
ATOM 3081 O O . MET A 1 403 ? 1.175 -21.475 -26.596 1.00 94.12 403 MET A O 1
ATOM 3085 N N . SER A 1 404 ? -0.943 -21.084 -25.936 1.00 93.81 404 SER A N 1
ATOM 3086 C CA . SER A 1 404 ? -1.551 -21.089 -27.269 1.00 93.81 404 SER A CA 1
ATOM 3087 C C . SER A 1 404 ? -1.477 -19.725 -27.956 1.00 93.81 404 SER A C 1
ATOM 3089 O O . SER A 1 404 ? -1.745 -19.634 -29.154 1.00 93.81 404 SER A O 1
ATOM 3091 N N . ALA A 1 405 ? -1.112 -18.669 -27.224 1.00 91.94 405 ALA A N 1
ATOM 3092 C CA . ALA A 1 405 ? -0.921 -17.346 -27.788 1.00 91.94 405 ALA A CA 1
ATOM 3093 C C . ALA A 1 405 ? 0.226 -17.360 -28.812 1.00 91.94 405 ALA A C 1
ATOM 3095 O O . ALA A 1 405 ? 1.286 -17.955 -28.596 1.00 91.94 405 ALA A O 1
ATOM 3096 N N . ASN A 1 406 ? -0.007 -16.686 -29.938 1.00 91.88 406 ASN A N 1
ATOM 3097 C CA . ASN A 1 406 ? 0.979 -16.505 -31.007 1.00 91.88 406 ASN A CA 1
ATOM 3098 C C . ASN A 1 406 ? 1.565 -15.087 -31.027 1.00 91.88 406 ASN A C 1
ATOM 3100 O O . ASN A 1 406 ? 2.439 -14.795 -31.835 1.00 91.88 406 ASN A O 1
ATOM 3104 N N . GLU A 1 407 ? 1.093 -14.228 -30.126 1.00 90.75 407 GLU A N 1
ATOM 3105 C CA . GLU A 1 407 ? 1.558 -12.860 -29.944 1.00 90.75 407 GLU A CA 1
ATOM 3106 C C . GLU A 1 407 ? 2.139 -12.691 -28.539 1.00 90.75 407 GLU A C 1
ATOM 3108 O O . GLU A 1 407 ? 1.818 -13.442 -27.608 1.00 90.75 407 GLU A O 1
ATOM 3113 N N . LEU A 1 408 ? 3.014 -11.698 -28.404 1.00 90.44 408 LEU A N 1
ATOM 3114 C CA . LEU A 1 408 ? 3.632 -11.351 -27.135 1.00 90.44 408 LEU A CA 1
ATOM 3115 C C . LEU A 1 408 ? 2.666 -10.502 -26.305 1.00 90.44 408 LEU A C 1
ATOM 3117 O O . LEU A 1 408 ? 2.284 -9.403 -26.705 1.00 90.44 408 LEU A O 1
ATOM 3121 N N . ILE A 1 409 ? 2.284 -11.013 -25.137 1.00 89.56 409 ILE A N 1
ATOM 3122 C CA . ILE A 1 409 ? 1.304 -10.385 -24.238 1.00 89.56 409 ILE A CA 1
ATOM 3123 C C . ILE A 1 409 ? 1.847 -9.096 -23.603 1.00 89.56 409 ILE A C 1
ATOM 3125 O O . ILE A 1 409 ? 1.097 -8.197 -23.228 1.00 89.56 409 ILE A O 1
ATOM 3129 N N . ASP A 1 410 ? 3.166 -8.987 -23.495 1.00 86.00 410 ASP A N 1
ATOM 3130 C CA . ASP A 1 410 ? 3.860 -7.835 -22.926 1.00 86.00 410 ASP A CA 1
ATOM 3131 C C . ASP A 1 410 ? 3.919 -6.617 -23.869 1.00 86.00 410 ASP A C 1
ATOM 3133 O O . ASP A 1 410 ? 4.272 -5.519 -23.429 1.00 86.00 410 ASP A O 1
ATOM 3137 N N . GLY A 1 411 ? 3.578 -6.797 -25.150 1.00 83.38 411 GLY A N 1
ATOM 3138 C CA . GLY A 1 411 ? 3.709 -5.770 -26.183 1.00 83.38 411 GLY A CA 1
ATOM 3139 C C . GLY A 1 411 ? 5.160 -5.465 -26.581 1.00 83.38 411 GLY A C 1
ATOM 3140 O O . GLY A 1 411 ? 5.423 -4.378 -27.092 1.00 83.38 411 GLY A O 1
ATOM 3141 N N . GLY A 1 412 ? 6.104 -6.384 -26.337 1.00 82.62 412 GLY A N 1
ATOM 3142 C CA . GLY A 1 412 ? 7.530 -6.220 -26.658 1.00 82.62 412 GLY A CA 1
ATOM 3143 C C . GLY A 1 412 ? 8.378 -5.583 -25.550 1.00 82.62 412 GLY A C 1
ATOM 3144 O O . GLY A 1 412 ? 9.544 -5.260 -25.777 1.00 82.62 412 GLY A O 1
ATOM 3145 N N . LEU A 1 413 ? 7.834 -5.416 -24.342 1.00 82.50 413 LEU A N 1
ATOM 3146 C CA . LEU A 1 413 ? 8.551 -4.895 -23.172 1.00 82.50 413 LEU A CA 1
ATOM 3147 C C . LEU A 1 413 ? 9.836 -5.686 -22.862 1.00 82.50 413 LEU A C 1
ATOM 3149 O O . LEU A 1 413 ? 10.891 -5.091 -22.649 1.00 82.50 413 LEU A O 1
ATOM 3153 N N . TYR A 1 414 ? 9.777 -7.018 -22.873 1.00 86.19 414 TYR A N 1
ATOM 3154 C CA . TYR A 1 414 ? 10.905 -7.908 -22.590 1.00 86.19 414 TYR A CA 1
ATOM 3155 C C . TYR A 1 414 ? 12.008 -7.824 -23.650 1.00 86.19 414 TYR A C 1
ATOM 3157 O O . TYR A 1 414 ? 13.154 -8.170 -23.360 1.00 86.19 414 TYR A O 1
ATOM 3165 N N . GLN A 1 415 ? 11.710 -7.303 -24.846 1.00 86.38 415 GLN A N 1
ATOM 3166 C CA . GLN A 1 415 ? 12.725 -7.016 -25.860 1.00 86.38 415 GLN A CA 1
ATOM 3167 C C . GLN A 1 415 ? 13.665 -5.883 -25.423 1.00 86.38 415 GLN A C 1
ATOM 3169 O O . GLN A 1 415 ? 14.842 -5.888 -25.773 1.00 86.38 415 GLN A O 1
ATOM 3174 N N . LEU A 1 416 ? 13.173 -4.932 -24.620 1.00 83.25 416 LEU A N 1
ATOM 3175 C CA . LEU A 1 416 ? 13.967 -3.806 -24.115 1.00 83.25 416 LEU A CA 1
ATOM 3176 C C . LEU A 1 416 ? 14.999 -4.222 -23.066 1.00 83.25 416 LEU A C 1
ATOM 3178 O O . LEU A 1 416 ? 15.900 -3.440 -22.764 1.00 83.25 416 LEU A O 1
ATOM 3182 N N . LEU A 1 417 ? 14.843 -5.417 -22.496 1.00 83.62 417 LEU A N 1
ATOM 3183 C CA . LEU A 1 417 ? 15.674 -5.895 -21.404 1.00 83.62 417 LEU A CA 1
ATOM 3184 C C . LEU A 1 417 ? 16.984 -6.547 -21.869 1.00 83.62 417 LEU A C 1
ATOM 3186 O O . LEU A 1 417 ? 17.809 -6.837 -21.022 1.00 83.62 417 LEU A O 1
ATOM 3190 N N . ASP A 1 418 ? 17.188 -6.789 -23.167 1.00 79.12 418 ASP A N 1
ATOM 3191 C CA . ASP A 1 418 ? 18.430 -7.371 -23.713 1.00 79.12 418 ASP A CA 1
ATOM 3192 C C . ASP A 1 418 ? 18.908 -8.644 -22.971 1.00 79.12 418 ASP A C 1
ATOM 3194 O O . ASP A 1 418 ? 20.017 -8.742 -22.447 1.00 79.12 418 ASP A O 1
ATOM 3198 N N . ARG A 1 419 ? 18.006 -9.631 -22.853 1.00 86.38 419 ARG A N 1
ATOM 3199 C CA . ARG A 1 419 ? 18.237 -10.880 -22.103 1.00 86.38 419 ARG A CA 1
ATOM 3200 C C . ARG A 1 419 ? 19.267 -11.774 -22.809 1.00 86.38 419 ARG A C 1
ATOM 3202 O O . ARG A 1 419 ? 18.950 -12.295 -23.880 1.00 86.38 419 ARG A O 1
ATOM 3209 N N . PRO A 1 420 ? 20.422 -12.086 -22.190 1.00 84.50 420 PRO A N 1
ATOM 3210 C CA . PRO A 1 420 ? 21.475 -12.854 -22.860 1.00 84.50 420 PRO A CA 1
ATOM 3211 C C . PRO A 1 420 ? 21.156 -14.353 -22.989 1.00 84.50 420 PRO A C 1
ATOM 3213 O O . PRO A 1 420 ? 21.695 -15.022 -23.865 1.00 84.50 420 PRO A O 1
ATOM 3216 N N . TRP A 1 421 ? 20.279 -14.890 -22.134 1.00 84.75 421 TRP A N 1
ATOM 3217 C CA . TRP A 1 421 ? 19.959 -16.324 -22.053 1.00 84.75 421 TRP A CA 1
ATOM 3218 C C . TRP A 1 421 ? 18.572 -16.701 -22.613 1.00 84.75 421 TRP A C 1
ATOM 3220 O O . TRP A 1 421 ? 18.270 -17.884 -22.742 1.00 84.75 421 TRP A O 1
ATOM 3230 N N . ALA A 1 422 ? 17.726 -15.728 -22.978 1.00 81.00 422 ALA A N 1
ATOM 3231 C CA . ALA A 1 422 ? 16.378 -15.976 -23.511 1.00 81.00 422 ALA A CA 1
ATOM 3232 C C . ALA A 1 422 ? 15.972 -14.937 -24.568 1.00 81.00 422 ALA A C 1
ATOM 3234 O O . ALA A 1 422 ? 15.235 -13.982 -24.293 1.00 81.00 422 ALA A O 1
ATOM 3235 N N . THR A 1 423 ? 16.446 -15.157 -25.796 1.00 83.62 423 THR A N 1
ATOM 3236 C CA . THR A 1 423 ? 16.203 -14.280 -26.953 1.00 83.62 423 THR A CA 1
ATOM 3237 C C . THR A 1 423 ? 14.893 -14.583 -27.690 1.00 83.62 423 THR A C 1
ATOM 3239 O O . THR A 1 423 ? 14.317 -13.687 -28.302 1.00 83.62 423 THR A O 1
ATOM 3242 N N . ASP A 1 424 ? 14.375 -15.812 -27.599 1.00 90.75 424 ASP A N 1
ATOM 3243 C CA . ASP A 1 424 ? 13.064 -16.185 -28.149 1.00 90.75 424 ASP A CA 1
ATOM 3244 C C . ASP A 1 424 ? 11.945 -15.851 -27.150 1.00 90.75 424 ASP A C 1
ATOM 3246 O O . ASP A 1 424 ? 11.627 -16.631 -26.249 1.00 90.75 424 ASP A O 1
ATOM 3250 N N . LEU A 1 425 ? 11.356 -14.663 -27.315 1.00 90.75 425 LEU A N 1
ATOM 3251 C CA . LEU A 1 425 ? 10.326 -14.124 -26.421 1.00 90.75 425 LEU A CA 1
ATOM 3252 C C . LEU A 1 425 ? 9.048 -14.978 -26.406 1.00 90.75 425 LEU A C 1
ATOM 3254 O O . LEU A 1 425 ? 8.430 -15.147 -25.355 1.00 90.75 425 LEU A O 1
ATOM 3258 N N . LEU A 1 426 ? 8.650 -15.536 -27.555 1.00 92.06 426 LEU A N 1
ATOM 3259 C CA . LEU A 1 426 ? 7.406 -16.300 -27.652 1.00 92.06 426 LEU A CA 1
ATOM 3260 C C . LEU A 1 426 ? 7.568 -17.674 -27.001 1.00 92.06 426 LEU A C 1
ATOM 3262 O O . LEU A 1 426 ? 6.679 -18.127 -26.278 1.00 92.06 426 LEU A O 1
ATOM 3266 N N . ARG A 1 427 ? 8.712 -18.332 -27.210 1.00 92.00 427 ARG A N 1
ATOM 3267 C CA . ARG A 1 427 ? 9.039 -19.576 -26.505 1.00 92.00 427 ARG A CA 1
ATOM 3268 C C . ARG A 1 427 ? 9.119 -19.361 -24.997 1.00 92.00 427 ARG A C 1
ATOM 3270 O O . ARG A 1 427 ? 8.618 -20.200 -24.249 1.00 92.00 427 ARG A O 1
ATOM 3277 N N . ASP A 1 428 ? 9.710 -18.255 -24.563 1.00 90.25 428 ASP A N 1
ATOM 3278 C CA . ASP A 1 428 ? 9.831 -17.903 -23.149 1.00 90.25 428 ASP A CA 1
ATOM 3279 C C . ASP A 1 428 ? 8.458 -17.648 -22.504 1.00 90.25 428 ASP A C 1
ATOM 3281 O O . ASP A 1 428 ? 8.166 -18.201 -21.448 1.00 90.25 428 ASP A O 1
ATOM 3285 N N . GLN A 1 429 ? 7.546 -16.944 -23.186 1.00 91.94 429 GLN A N 1
ATOM 3286 C CA . GLN A 1 429 ? 6.157 -16.780 -22.732 1.00 91.94 429 GLN A CA 1
ATOM 3287 C C . GLN A 1 429 ? 5.449 -18.131 -22.548 1.00 91.94 429 GLN A C 1
ATOM 3289 O O . GLN A 1 429 ? 4.783 -18.357 -21.534 1.00 91.94 429 GLN A O 1
ATOM 3294 N N . LYS A 1 430 ? 5.615 -19.056 -23.502 1.00 93.31 430 LYS A N 1
ATOM 3295 C CA . LYS A 1 430 ? 5.028 -20.404 -23.420 1.00 93.31 430 LYS A CA 1
ATOM 3296 C C . LYS A 1 430 ? 5.621 -21.215 -22.265 1.00 93.31 430 LYS A C 1
ATOM 3298 O O . LYS A 1 430 ? 4.884 -21.909 -21.565 1.00 93.31 430 LYS A O 1
ATOM 3303 N N . ALA A 1 431 ? 6.928 -21.101 -22.030 1.00 90.62 431 ALA A N 1
ATOM 3304 C CA . ALA A 1 431 ? 7.592 -21.724 -20.887 1.00 90.62 431 ALA A CA 1
ATOM 3305 C C . ALA A 1 431 ? 7.118 -21.120 -19.553 1.00 90.62 431 ALA A C 1
ATOM 3307 O O . ALA A 1 431 ? 6.776 -21.863 -18.633 1.00 90.62 431 ALA A O 1
ATOM 3308 N N . GLY A 1 432 ? 7.009 -19.792 -19.467 1.00 89.38 432 GLY A N 1
ATOM 3309 C CA . GLY A 1 432 ? 6.468 -19.082 -18.308 1.00 89.38 432 GLY A CA 1
ATOM 3310 C C . GLY A 1 432 ? 5.032 -19.496 -17.988 1.00 89.38 432 GLY A C 1
ATOM 3311 O O . GLY A 1 432 ? 4.710 -19.746 -16.828 1.00 89.38 432 GLY A O 1
ATOM 3312 N N . ALA A 1 433 ? 4.188 -19.680 -19.006 1.00 91.69 433 ALA A N 1
ATOM 3313 C CA . ALA A 1 433 ? 2.831 -20.200 -18.841 1.00 91.69 433 ALA A CA 1
ATOM 3314 C C . ALA A 1 433 ? 2.805 -21.640 -18.286 1.00 91.69 433 ALA A C 1
ATOM 3316 O O . ALA A 1 433 ? 1.955 -21.964 -17.451 1.00 91.69 433 ALA A O 1
ATOM 3317 N N . ALA A 1 434 ? 3.753 -22.491 -18.699 1.00 90.00 434 ALA A N 1
ATOM 3318 C CA . ALA A 1 434 ? 3.915 -23.854 -18.181 1.00 90.00 434 ALA A CA 1
ATOM 3319 C C . ALA A 1 434 ? 4.364 -23.887 -16.722 1.00 90.00 434 ALA A C 1
ATOM 3321 O O . ALA A 1 434 ? 3.802 -24.634 -15.920 1.00 90.00 434 ALA A O 1
ATOM 3322 N N . ILE A 1 435 ? 5.337 -23.049 -16.370 1.00 87.38 435 ILE A N 1
ATOM 3323 C CA . ILE A 1 435 ? 5.801 -22.899 -14.989 1.00 87.38 435 ILE A CA 1
ATOM 3324 C C . ILE A 1 435 ? 4.665 -22.356 -14.119 1.00 87.38 435 ILE A C 1
ATOM 3326 O O . ILE A 1 435 ? 4.392 -22.913 -13.057 1.00 87.38 435 ILE A O 1
ATOM 3330 N N . GLY A 1 436 ? 3.957 -21.326 -14.593 1.00 84.56 436 GLY A N 1
ATOM 3331 C CA . GLY A 1 436 ? 2.805 -20.744 -13.906 1.00 84.56 436 GLY A CA 1
ATOM 3332 C C . GLY A 1 436 ? 1.697 -21.763 -13.641 1.00 84.56 436 GLY A C 1
ATOM 3333 O O . GLY A 1 436 ? 1.143 -21.781 -12.545 1.00 84.56 436 GLY A O 1
ATOM 3334 N N . TRP A 1 437 ? 1.438 -22.669 -14.592 1.00 87.56 437 TRP A N 1
ATOM 3335 C CA . TRP A 1 437 ? 0.503 -23.777 -14.385 1.00 87.56 437 TRP A CA 1
ATOM 3336 C C . TRP A 1 437 ? 0.973 -24.706 -13.261 1.00 87.56 437 TRP A C 1
ATOM 3338 O O . TRP A 1 437 ? 0.275 -24.877 -12.265 1.00 87.56 437 TRP A O 1
ATOM 3348 N N . ALA A 1 438 ? 2.186 -25.256 -13.379 1.00 82.75 438 ALA A N 1
ATOM 3349 C CA . ALA A 1 438 ? 2.716 -26.210 -12.407 1.00 82.75 438 ALA A CA 1
ATOM 3350 C C . ALA A 1 438 ? 2.788 -25.623 -10.986 1.00 82.75 438 ALA A C 1
ATOM 3352 O O . ALA A 1 438 ? 2.440 -26.295 -10.014 1.00 82.75 438 ALA A O 1
ATOM 3353 N N . MET A 1 439 ? 3.207 -24.361 -10.858 1.00 83.50 439 MET A N 1
ATOM 3354 C CA . MET A 1 439 ? 3.301 -23.675 -9.568 1.00 83.50 439 MET A CA 1
ATOM 3355 C C . MET A 1 439 ? 1.934 -23.308 -8.982 1.00 83.50 439 MET A C 1
ATOM 3357 O O . MET A 1 439 ? 1.800 -23.298 -7.759 1.00 83.50 439 MET A O 1
ATOM 3361 N N . GLY A 1 440 ? 0.927 -23.028 -9.815 1.00 81.56 440 GLY A N 1
ATOM 3362 C CA . GLY A 1 440 ? -0.431 -22.705 -9.369 1.00 81.56 440 GLY A CA 1
ATOM 3363 C C . GLY A 1 440 ? -1.191 -23.909 -8.805 1.00 81.56 440 GLY A C 1
ATOM 3364 O O . GLY A 1 440 ? -1.905 -23.778 -7.810 1.00 81.56 440 GLY A O 1
ATOM 3365 N N . GLU A 1 441 ? -0.995 -25.098 -9.378 1.00 88.56 441 GLU A N 1
ATOM 3366 C CA . GLU A 1 441 ? -1.716 -26.310 -8.962 1.00 88.56 441 GLU A CA 1
ATOM 3367 C C . GLU A 1 441 ? -1.267 -26.834 -7.590 1.00 88.56 441 GLU A C 1
ATOM 3369 O O . GLU A 1 441 ? -2.087 -27.327 -6.812 1.00 88.56 441 GLU A O 1
ATOM 3374 N N . ILE A 1 442 ? 0.021 -26.705 -7.247 1.00 88.75 442 ILE A N 1
ATOM 3375 C CA . ILE A 1 442 ? 0.577 -27.255 -5.998 1.00 88.75 442 ILE A CA 1
ATOM 3376 C C . ILE A 1 442 ? -0.156 -26.704 -4.752 1.00 88.75 442 ILE A C 1
ATOM 3378 O O . ILE A 1 442 ? -0.654 -27.510 -3.957 1.00 88.75 442 ILE A O 1
ATOM 3382 N N . PRO A 1 443 ? -0.297 -25.374 -4.556 1.00 88.38 443 PRO A N 1
ATOM 3383 C CA . PRO A 1 443 ? -1.070 -24.826 -3.441 1.00 88.38 443 PRO A CA 1
ATOM 3384 C C . PRO A 1 443 ? -2.541 -25.254 -3.439 1.00 88.38 443 PRO A C 1
ATOM 3386 O O . PRO A 1 443 ? -3.102 -25.498 -2.367 1.00 88.38 443 PRO A O 1
ATOM 3389 N N . ILE A 1 444 ? -3.174 -25.365 -4.613 1.00 90.81 444 ILE A N 1
ATOM 3390 C CA . ILE A 1 444 ? -4.593 -25.729 -4.707 1.00 90.81 444 ILE A CA 1
ATOM 3391 C C . ILE A 1 444 ? -4.803 -27.193 -4.310 1.00 90.81 444 ILE A C 1
ATOM 3393 O O . ILE A 1 444 ? -5.712 -27.484 -3.532 1.00 90.81 444 ILE A O 1
ATOM 3397 N N . VAL A 1 445 ? -3.926 -28.103 -4.740 1.00 91.81 445 VAL A N 1
ATOM 3398 C CA . VAL A 1 445 ? -3.951 -29.514 -4.324 1.00 91.81 445 VAL A CA 1
ATOM 3399 C C . VAL A 1 445 ? -3.742 -29.643 -2.813 1.00 91.81 445 VAL A C 1
ATOM 3401 O O . VAL A 1 445 ? -4.484 -30.374 -2.152 1.00 91.81 445 VAL A O 1
ATOM 3404 N N . ILE A 1 446 ? -2.798 -28.895 -2.231 1.00 91.88 446 ILE A N 1
ATOM 3405 C CA . ILE A 1 446 ? -2.595 -28.863 -0.771 1.00 91.88 446 ILE A CA 1
ATOM 3406 C C . ILE A 1 446 ? -3.874 -28.395 -0.060 1.00 91.88 446 ILE A C 1
ATOM 3408 O O . ILE A 1 446 ? -4.318 -29.025 0.905 1.00 91.88 446 ILE A O 1
ATOM 3412 N N . ALA A 1 447 ? -4.504 -27.324 -0.547 1.00 90.62 447 ALA A N 1
ATOM 3413 C CA . ALA A 1 447 ? -5.752 -26.807 0.009 1.00 90.62 447 ALA A CA 1
ATOM 3414 C C . ALA A 1 447 ? -6.932 -27.777 -0.162 1.00 90.62 447 ALA A C 1
ATOM 3416 O O . ALA A 1 447 ? -7.773 -27.878 0.736 1.00 90.62 447 ALA A O 1
ATOM 3417 N N . LEU A 1 448 ? -6.984 -28.520 -1.268 1.00 91.62 448 LEU A N 1
ATOM 3418 C CA . LEU A 1 448 ? -7.980 -29.557 -1.534 1.00 91.62 448 LEU A CA 1
ATOM 3419 C C . LEU A 1 448 ? -7.855 -30.703 -0.535 1.00 91.62 448 LEU A C 1
ATOM 3421 O O . LEU A 1 448 ? -8.839 -31.044 0.125 1.00 91.62 448 LEU A O 1
ATOM 3425 N N . VAL A 1 449 ? -6.641 -31.226 -0.342 1.00 92.38 449 VAL A N 1
ATOM 3426 C CA . VAL A 1 449 ? -6.353 -32.259 0.665 1.00 92.38 449 VAL A CA 1
ATOM 3427 C C . VAL A 1 449 ? -6.703 -31.754 2.065 1.00 92.38 449 VAL A C 1
ATOM 3429 O O . VAL A 1 449 ? -7.403 -32.438 2.813 1.00 92.38 449 VAL A O 1
ATOM 3432 N N . ALA A 1 450 ? -6.292 -30.534 2.419 1.00 90.88 450 ALA A N 1
ATOM 3433 C CA . ALA A 1 450 ? -6.609 -29.940 3.714 1.00 90.88 450 ALA A CA 1
ATOM 3434 C C . ALA A 1 450 ? -8.126 -29.794 3.931 1.00 90.88 450 ALA A C 1
ATOM 3436 O O . ALA A 1 450 ? -8.634 -30.142 4.999 1.00 90.88 450 ALA A O 1
ATOM 3437 N N . THR A 1 451 ? -8.864 -29.319 2.926 1.00 89.25 451 THR A N 1
ATOM 3438 C CA . THR A 1 451 ? -10.326 -29.149 2.984 1.00 89.25 451 THR A CA 1
ATOM 3439 C C . THR A 1 451 ? -11.039 -30.493 3.103 1.00 89.25 451 THR A C 1
ATOM 3441 O O . THR A 1 451 ? -11.986 -30.615 3.881 1.00 89.25 451 THR A O 1
ATOM 3444 N N . PHE A 1 452 ? -10.556 -31.516 2.399 1.00 89.69 452 PHE A N 1
ATOM 3445 C CA . PHE A 1 452 ? -11.080 -32.876 2.490 1.00 89.69 452 PHE A CA 1
ATOM 3446 C C . PHE A 1 452 ? -10.855 -33.482 3.883 1.00 89.69 452 PHE A C 1
ATOM 3448 O O . PHE A 1 452 ? -11.786 -34.008 4.489 1.00 89.69 452 PHE A O 1
ATOM 3455 N N . ILE A 1 453 ? -9.657 -33.322 4.459 1.00 89.56 453 ILE A N 1
ATOM 3456 C CA . ILE A 1 453 ? -9.370 -33.747 5.841 1.00 89.56 453 ILE A CA 1
ATOM 3457 C C . ILE A 1 453 ? -10.290 -33.024 6.836 1.00 89.56 453 ILE A C 1
ATOM 3459 O O . ILE A 1 453 ? -10.798 -33.643 7.775 1.00 89.56 453 ILE A O 1
ATOM 3463 N N . GLN A 1 454 ? -10.515 -31.718 6.653 1.00 88.75 454 GLN A N 1
ATOM 3464 C CA . GLN A 1 454 ? -11.436 -30.944 7.492 1.00 88.75 454 GLN A CA 1
ATOM 3465 C C . GLN A 1 454 ? -12.876 -31.460 7.387 1.00 88.75 454 GLN A C 1
ATOM 3467 O O . GLN A 1 454 ? -13.541 -31.581 8.416 1.00 88.75 454 GLN A O 1
ATOM 3472 N N . TRP A 1 455 ? -13.325 -31.808 6.180 1.00 89.81 455 TRP A N 1
ATOM 3473 C CA . TRP A 1 455 ? -14.650 -32.368 5.935 1.00 89.81 455 TRP A CA 1
ATOM 3474 C C . TRP A 1 455 ? -14.850 -33.694 6.670 1.00 89.81 455 TRP A C 1
ATOM 3476 O O . TRP A 1 455 ? -15.726 -33.785 7.526 1.00 89.81 455 TRP A O 1
ATOM 3486 N N . VAL A 1 456 ? -13.967 -34.672 6.443 1.00 90.56 456 VAL A N 1
ATOM 3487 C CA . VAL A 1 456 ? -14.041 -35.998 7.082 1.00 90.56 456 VAL A CA 1
ATOM 3488 C C . VAL A 1 456 ? -14.040 -35.878 8.610 1.00 90.56 456 VAL A C 1
ATOM 3490 O O . VAL A 1 456 ? -14.799 -36.554 9.306 1.00 90.56 456 VAL A O 1
ATOM 3493 N N . ARG A 1 457 ? -13.218 -34.974 9.162 1.00 88.62 457 ARG A N 1
ATOM 3494 C CA . ARG A 1 457 ? -13.184 -34.708 10.608 1.00 88.62 457 ARG A CA 1
ATOM 3495 C C . ARG A 1 457 ? -14.463 -34.042 11.117 1.00 88.62 457 ARG A C 1
ATOM 3497 O O . ARG A 1 457 ? -14.849 -34.305 12.256 1.00 88.62 457 ARG A O 1
ATOM 3504 N N . SER A 1 458 ? -15.083 -33.157 10.337 1.00 87.12 458 SER A N 1
ATOM 3505 C CA . SER A 1 458 ? -16.346 -32.508 10.702 1.00 87.12 458 SER A CA 1
ATOM 3506 C C . SER A 1 458 ? -17.491 -33.515 10.729 1.00 87.12 458 SER A C 1
ATOM 3508 O O . SER A 1 458 ? -18.185 -33.603 11.744 1.00 87.12 458 SER A O 1
ATOM 3510 N N . ASP A 1 459 ? -17.612 -34.332 9.685 1.00 88.50 459 ASP A N 1
ATOM 3511 C CA . ASP A 1 459 ? -18.666 -35.339 9.546 1.00 88.50 459 ASP A CA 1
ATOM 3512 C C . ASP A 1 459 ? -18.576 -36.387 10.657 1.00 88.50 459 ASP A C 1
ATOM 3514 O O . ASP A 1 459 ? -19.569 -36.677 11.319 1.00 88.50 459 ASP A O 1
ATOM 3518 N N . ALA A 1 460 ? -17.370 -36.866 10.986 1.00 89.62 460 ALA A N 1
ATOM 3519 C CA . ALA A 1 460 ? -17.173 -37.782 12.111 1.00 89.62 460 ALA A CA 1
ATOM 3520 C C . ALA A 1 460 ? -17.607 -37.173 13.463 1.00 89.62 460 ALA A C 1
ATOM 3522 O O . ALA A 1 460 ? -18.157 -37.862 14.328 1.00 89.62 460 ALA A O 1
ATOM 3523 N N . ARG A 1 461 ? -17.381 -35.865 13.672 1.00 88.88 461 ARG A N 1
ATOM 3524 C CA . ARG A 1 461 ? -17.834 -35.154 14.885 1.00 88.88 461 ARG A CA 1
ATOM 3525 C C . ARG A 1 461 ? -19.342 -34.933 14.896 1.00 88.88 461 ARG A C 1
ATOM 3527 O O . ARG A 1 461 ? -19.914 -34.809 15.979 1.00 88.88 461 ARG A O 1
ATOM 3534 N N . GLU A 1 462 ? -19.965 -34.763 13.739 1.00 85.62 462 GLU A N 1
ATOM 3535 C CA . GLU A 1 462 ? -21.411 -34.590 13.611 1.00 85.62 462 GLU A CA 1
ATOM 3536 C C . GLU A 1 462 ? -22.142 -35.918 13.806 1.00 85.62 462 GLU A C 1
ATOM 3538 O O . GLU A 1 462 ? -23.035 -35.973 14.647 1.00 85.62 462 GLU A O 1
ATOM 3543 N N . ALA A 1 463 ? -21.659 -37.000 13.190 1.00 87.44 463 ALA A N 1
ATOM 3544 C CA . ALA A 1 463 ? -22.137 -38.363 13.417 1.00 87.44 463 ALA A CA 1
ATOM 3545 C C . ALA A 1 463 ? -22.093 -38.733 14.908 1.00 87.44 463 ALA A C 1
ATOM 3547 O O . ALA A 1 463 ? -23.112 -39.067 15.502 1.00 87.44 463 ALA A O 1
ATOM 3548 N N . LYS A 1 464 ? -20.955 -38.510 15.583 1.00 89.81 464 LYS A N 1
ATOM 3549 C CA . LYS A 1 464 ? -20.833 -38.765 17.031 1.00 89.81 464 LYS A CA 1
ATOM 3550 C C . LYS A 1 464 ? -21.782 -37.914 17.886 1.00 89.81 464 LYS A C 1
ATOM 3552 O O . LYS A 1 464 ? -22.163 -38.320 18.984 1.00 89.81 464 LYS A O 1
ATOM 3557 N N . ARG A 1 465 ? -22.128 -36.701 17.439 1.00 88.19 465 ARG A N 1
ATOM 3558 C CA . ARG A 1 465 ? -23.116 -35.845 18.119 1.00 88.19 465 ARG A CA 1
ATOM 3559 C C . ARG A 1 465 ? -24.542 -36.339 17.876 1.00 88.19 465 ARG A C 1
ATOM 3561 O O . ARG A 1 465 ? -25.340 -36.271 18.807 1.00 88.19 465 ARG A O 1
ATOM 3568 N N . ALA A 1 466 ? -24.840 -36.840 16.680 1.00 85.88 466 ALA A N 1
ATOM 3569 C CA . ALA A 1 466 ? -26.118 -37.455 16.344 1.00 85.88 466 ALA A CA 1
ATOM 3570 C C . ALA A 1 466 ? -26.345 -38.749 17.141 1.00 85.88 466 ALA A C 1
ATOM 3572 O O . ALA A 1 466 ? -27.384 -38.868 17.782 1.00 85.88 466 ALA A O 1
ATOM 3573 N N . ASP A 1 467 ? -25.345 -39.633 17.226 1.00 89.38 467 ASP A N 1
ATOM 3574 C CA . ASP A 1 467 ? -25.413 -40.865 18.029 1.00 89.38 467 ASP A CA 1
ATOM 3575 C C . ASP A 1 467 ? -25.695 -40.563 19.506 1.00 89.38 467 ASP A C 1
ATOM 3577 O O . ASP A 1 467 ? -26.544 -41.192 20.133 1.00 89.38 467 ASP A O 1
ATOM 3581 N N . ARG A 1 468 ? -25.024 -39.542 20.064 1.00 86.88 468 ARG A N 1
ATOM 3582 C CA . ARG A 1 468 ? -25.270 -39.089 21.442 1.00 86.88 468 ARG A CA 1
ATOM 3583 C C . ARG A 1 468 ? -26.700 -38.592 21.635 1.00 86.88 468 ARG A C 1
ATOM 3585 O O . ARG A 1 468 ? -27.324 -38.980 22.613 1.00 86.88 468 ARG A O 1
ATOM 3592 N N . ARG A 1 469 ? -27.221 -37.768 20.719 1.00 84.06 469 ARG A N 1
ATOM 3593 C CA . ARG A 1 469 ? -28.613 -37.290 20.786 1.00 84.06 469 ARG A CA 1
ATOM 3594 C C . ARG A 1 469 ? -29.599 -38.447 20.706 1.00 84.06 469 ARG A C 1
ATOM 3596 O O . ARG A 1 469 ? -30.436 -38.559 21.584 1.00 84.06 469 ARG A O 1
ATOM 3603 N N . SER A 1 470 ? -29.417 -39.359 19.751 1.00 86.56 470 SER A N 1
ATOM 3604 C CA . SER A 1 470 ? -30.260 -40.550 19.626 1.00 86.56 470 SER A CA 1
ATOM 3605 C C . SER A 1 470 ? -30.236 -41.406 20.893 1.00 86.56 470 SER A C 1
ATOM 3607 O O . SER A 1 470 ? -31.288 -41.863 21.327 1.00 86.56 470 SER A O 1
ATOM 3609 N N . SER A 1 471 ? -29.069 -41.591 21.521 1.00 85.94 471 SER A N 1
ATOM 3610 C CA . SER A 1 471 ? -28.978 -42.334 22.783 1.00 85.94 471 SER A CA 1
ATOM 3611 C C . SER A 1 471 ? -29.701 -41.638 23.941 1.00 85.94 471 SER A C 1
ATOM 3613 O O . SER A 1 471 ? -30.324 -42.316 24.756 1.00 85.94 471 SER A O 1
ATOM 3615 N N . THR A 1 472 ? -29.663 -40.302 23.997 1.00 87.38 472 THR A N 1
ATOM 3616 C CA . THR A 1 472 ? -30.414 -39.514 24.983 1.00 87.38 472 THR A CA 1
ATOM 3617 C C . THR A 1 472 ? -31.917 -39.600 24.729 1.00 87.38 472 THR A C 1
ATOM 3619 O O . THR A 1 472 ? -32.661 -39.910 25.653 1.00 87.38 472 THR A O 1
ATOM 3622 N N . ASP A 1 473 ? -32.359 -39.412 23.484 1.00 87.06 473 ASP A N 1
ATOM 3623 C CA . ASP A 1 473 ? -33.774 -39.467 23.097 1.00 87.06 473 ASP A CA 1
ATOM 3624 C C . ASP A 1 473 ? -34.370 -40.858 23.375 1.00 87.06 473 ASP A C 1
ATOM 3626 O O . ASP A 1 473 ? -35.481 -40.981 23.890 1.00 87.06 473 ASP A O 1
ATOM 3630 N N . LEU A 1 474 ? -33.608 -41.926 23.100 1.00 87.25 474 LEU A N 1
ATOM 3631 C CA . LEU A 1 474 ? -33.985 -43.300 23.444 1.00 87.25 474 LEU A CA 1
ATOM 3632 C C . LEU A 1 474 ? -34.099 -43.502 24.960 1.00 87.25 474 LEU A C 1
ATOM 3634 O O . LEU A 1 474 ? -35.027 -44.167 25.417 1.00 87.25 474 LEU A O 1
ATOM 3638 N N . ALA A 1 475 ? -33.179 -42.941 25.748 1.00 89.81 475 ALA A N 1
ATOM 3639 C CA . ALA A 1 475 ? -33.233 -43.030 27.205 1.00 89.81 475 ALA A CA 1
ATOM 3640 C C . ALA A 1 475 ? -34.449 -42.284 27.782 1.00 89.81 475 ALA A C 1
ATOM 3642 O O . ALA A 1 475 ? -35.137 -42.822 28.650 1.00 89.81 475 ALA A O 1
ATOM 3643 N N . GLU A 1 476 ? -34.753 -41.087 27.273 1.00 88.94 476 GLU A N 1
ATOM 3644 C CA . GLU A 1 476 ? -35.943 -40.317 27.657 1.00 88.94 476 GLU A CA 1
ATOM 3645 C C . GLU A 1 476 ? -37.238 -41.044 27.275 1.00 88.94 476 GLU A C 1
ATOM 3647 O O . GLU A 1 476 ? -38.161 -41.145 28.088 1.00 88.94 476 GLU A O 1
ATOM 3652 N N . TYR A 1 477 ? -37.295 -41.619 26.071 1.00 86.38 477 TYR A N 1
ATOM 3653 C CA . TYR A 1 477 ? -38.445 -42.397 25.616 1.00 86.38 477 TYR A CA 1
ATOM 3654 C C . TYR A 1 477 ? -38.668 -43.654 26.466 1.00 86.38 477 TYR A C 1
ATOM 3656 O O . TYR A 1 477 ? -39.791 -43.925 26.897 1.00 86.38 477 TYR A O 1
ATOM 3664 N N . ASN A 1 478 ? -37.601 -44.392 26.781 1.00 92.06 478 ASN A N 1
ATOM 3665 C CA . ASN A 1 478 ? -37.681 -45.558 27.659 1.00 92.06 478 ASN A CA 1
ATOM 3666 C C . ASN A 1 478 ? -38.152 -45.174 29.073 1.00 92.06 478 ASN A C 1
ATOM 3668 O O . ASN A 1 478 ? -39.007 -45.855 29.637 1.00 92.06 478 ASN A O 1
ATOM 3672 N N . ALA A 1 479 ? -37.673 -44.051 29.621 1.00 92.12 479 ALA A N 1
ATOM 3673 C CA . ALA A 1 479 ? -38.131 -43.541 30.915 1.00 92.12 479 ALA A CA 1
ATOM 3674 C C . ALA A 1 479 ? -39.628 -43.173 30.907 1.00 92.12 479 ALA A C 1
ATOM 3676 O O . ALA A 1 479 ? -40.345 -43.446 31.873 1.00 92.12 479 ALA A O 1
ATOM 3677 N N . TYR A 1 480 ? -40.127 -42.602 29.806 1.00 90.81 480 TYR A N 1
ATOM 3678 C CA . TYR A 1 480 ? -41.553 -42.322 29.622 1.00 90.81 480 TYR A CA 1
ATOM 3679 C C . TYR A 1 480 ? -42.400 -43.605 29.573 1.00 90.81 480 TYR A C 1
ATOM 3681 O O . TYR A 1 480 ? -43.444 -43.686 30.229 1.00 90.81 480 TYR A O 1
ATOM 3689 N N . LEU A 1 481 ? -41.942 -44.635 28.852 1.00 91.31 481 LEU A N 1
ATOM 3690 C CA . LEU A 1 481 ? -42.614 -45.938 28.811 1.00 91.31 481 LEU A CA 1
ATOM 3691 C C . LEU A 1 481 ? -42.645 -46.618 30.187 1.00 91.31 481 LEU A C 1
ATOM 3693 O O . LEU A 1 481 ? -43.685 -47.150 30.581 1.00 91.31 481 LEU A O 1
ATOM 3697 N N . GLU A 1 482 ? -41.554 -46.554 30.956 1.00 91.88 482 GLU A N 1
ATOM 3698 C CA . GLU A 1 482 ? -41.538 -47.037 32.342 1.00 91.88 482 GLU A CA 1
ATOM 3699 C C . GLU A 1 482 ? -42.551 -46.293 33.218 1.00 91.88 482 GLU A C 1
ATOM 3701 O O . GLU A 1 482 ? -43.259 -46.911 34.018 1.00 91.88 482 GLU A O 1
ATOM 3706 N N . GLN A 1 483 ? -42.660 -44.970 33.065 1.00 91.06 483 GLN A N 1
ATOM 3707 C CA . GLN A 1 483 ? -43.629 -44.170 33.809 1.00 91.06 483 GLN A CA 1
ATOM 3708 C C . GLN A 1 483 ? -45.072 -44.580 33.479 1.00 91.06 483 GLN A C 1
ATOM 3710 O O . GLN A 1 483 ? -45.887 -44.735 34.394 1.00 91.06 483 GLN A O 1
ATOM 3715 N N . LEU A 1 484 ? -45.388 -44.794 32.197 1.00 88.88 484 LEU A N 1
ATOM 3716 C CA . LEU A 1 484 ? -46.691 -45.306 31.762 1.00 88.88 484 LEU A CA 1
ATOM 3717 C C . LEU A 1 484 ? -46.972 -46.697 32.336 1.00 88.88 484 LEU A C 1
ATOM 3719 O O . LEU A 1 484 ? -48.059 -46.920 32.868 1.00 88.88 484 LEU A O 1
ATOM 3723 N N . SER A 1 485 ? -45.995 -47.607 32.293 1.00 88.94 485 SER A N 1
ATOM 3724 C CA . SER A 1 485 ? -46.128 -48.952 32.863 1.00 88.94 485 SER A CA 1
ATOM 3725 C C . SER A 1 485 ? -46.420 -48.913 34.366 1.00 88.94 485 SER A C 1
ATOM 3727 O O . SER A 1 485 ? -47.371 -49.550 34.820 1.00 88.94 485 SER A O 1
ATOM 3729 N N . ARG A 1 486 ? -45.674 -48.114 35.142 1.00 86.50 486 ARG A N 1
ATOM 3730 C CA . ARG A 1 486 ? -45.910 -47.954 36.590 1.00 86.50 486 ARG A CA 1
ATOM 3731 C C . ARG A 1 486 ? -47.303 -47.394 36.884 1.00 86.50 486 ARG A C 1
ATOM 3733 O O . ARG A 1 486 ? -47.965 -47.820 37.833 1.00 86.50 486 ARG A O 1
ATOM 3740 N N . LYS A 1 487 ? -47.772 -46.454 36.061 1.00 82.81 487 LYS A N 1
ATOM 3741 C CA . LYS A 1 487 ? -49.117 -45.879 36.186 1.00 82.81 487 LYS A CA 1
ATOM 3742 C C . LYS A 1 487 ? -50.205 -46.915 35.879 1.00 82.81 487 LYS A C 1
ATOM 3744 O O . LYS A 1 487 ? -51.200 -46.967 36.591 1.00 82.81 487 LYS A O 1
ATOM 3749 N N . ASN A 1 488 ? -49.996 -47.777 34.886 1.00 77.06 488 ASN A N 1
ATOM 3750 C CA . ASN A 1 488 ? -50.946 -48.837 34.543 1.00 77.06 488 ASN A CA 1
ATOM 3751 C C . ASN A 1 488 ? -51.016 -49.932 35.620 1.00 77.06 488 ASN A C 1
ATOM 3753 O O . ASN A 1 488 ? -52.109 -50.301 36.035 1.00 77.06 488 ASN A O 1
ATOM 3757 N N . ASN A 1 489 ? -49.874 -50.387 36.146 1.00 74.00 489 ASN A N 1
ATOM 3758 C CA . ASN A 1 489 ? -49.851 -51.411 37.201 1.00 74.00 489 ASN A CA 1
ATOM 3759 C C . ASN A 1 489 ? -50.493 -50.909 38.506 1.00 74.00 489 ASN A C 1
ATOM 3761 O O . ASN A 1 489 ? -51.286 -51.614 39.116 1.00 74.00 489 ASN A O 1
ATOM 3765 N N . SER A 1 490 ? -50.258 -49.647 38.885 1.00 67.19 490 SER A N 1
ATOM 3766 C CA . SER A 1 490 ? -50.943 -49.034 40.042 1.00 67.19 490 SER A CA 1
ATOM 3767 C C . SER A 1 490 ? -52.451 -48.813 39.849 1.00 67.19 490 SER A C 1
ATOM 3769 O O . SER A 1 490 ? -53.149 -48.512 40.817 1.00 67.19 490 SER A O 1
ATOM 3771 N N . SER A 1 491 ? -52.956 -48.961 38.620 1.00 59.69 491 SER A N 1
ATOM 3772 C CA . SER A 1 491 ? -54.389 -48.917 38.297 1.00 59.69 491 SER A CA 1
ATOM 3773 C C . SER A 1 491 ? -55.066 -50.292 38.359 1.00 59.69 491 SER A C 1
ATOM 3775 O O . SER A 1 491 ? -56.286 -50.336 38.422 1.00 59.69 491 SER A O 1
ATOM 3777 N N . GLN A 1 492 ? -54.301 -51.390 38.298 1.00 57.06 492 GLN A N 1
ATOM 3778 C CA . GLN A 1 492 ? -54.813 -52.767 38.366 1.00 57.06 492 GLN A CA 1
ATOM 3779 C C . GLN A 1 492 ? -54.819 -53.342 39.794 1.00 57.06 492 GLN A C 1
ATOM 3781 O O . GLN A 1 492 ? -55.581 -54.263 40.062 1.00 57.06 492 GLN A O 1
ATOM 3786 N N . ASP A 1 493 ? -54.014 -52.784 40.706 1.00 55.84 493 ASP A N 1
ATOM 3787 C CA . ASP A 1 493 ? -53.968 -53.156 42.134 1.00 55.84 493 ASP A CA 1
ATOM 3788 C C . ASP A 1 493 ? -54.999 -52.402 43.013 1.00 55.84 493 ASP A C 1
ATOM 3790 O O . ASP A 1 493 ? -54.949 -52.471 44.244 1.00 55.84 493 ASP A O 1
ATOM 3794 N N . LYS A 1 494 ? -55.931 -51.661 42.402 1.00 50.62 494 LYS A N 1
ATOM 3795 C CA . LYS A 1 494 ? -57.091 -51.032 43.055 1.00 50.62 494 LYS A CA 1
ATOM 3796 C C . LYS A 1 494 ? -58.371 -51.589 42.462 1.00 50.62 494 LYS A C 1
ATOM 3798 O O . LYS A 1 494 ? -59.326 -51.760 43.251 1.00 50.62 494 LYS A O 1
#

pLDDT: mean 83.93, std 10.05, range [50.62, 98.38]

Radius of gyration: 28.93 Å; chains: 1; bounding box: 90×85×74 Å

Sequence (494 aa):
MLFDLANTALAVLVIGLLISLAFLLPENHGHLEQSSATTLKVLKILSGVWFVVTIGYLLSSLAEIFGSGIGEILKVNILQSFITQVTLGKLLTYQVIVAFLVFIFSNLLKKNGGALVLLVLALSGIIAPLFQSHSSSLGGHSLAIGSLVIHVIGLSFWIGSVIALKVMPSQIQSFAFSRVSVIALWSSLAVVLSGVANAWTRLRFSPDWFTGYGALISLKIALTLIVFIIASRVRKNVSVNTLLSFEIGVMTVILGIGAILNRFTPVESGEIEFDRIRELIGISMPSEPTLSRVFFEYEANGLALGVLIFATAPSRVITHPISALAIFDGSLFALYFTPLFSNLMSGHFGHLIMNFHFVAAGLLFFHVIVGIDPNPRKVHHLVRVVILLAAMSIHAFFSVALMSANELIDGGLYQLLDRPWATDLLRDQKAGAAIGWAMGEIPIVIALVATFIQWVRSDAREAKRADRRSSTDLAEYNAYLEQLSRKNNSSQDK

Secondary structure (DSSP, 8-state):
-HHHHHHHHHHHHHHHHHHIIIIIS-EETTEEPGGGHHHHHHHHHHHHHHHHHHHHHHHHHHHHHHT--HHHHTSHHHHHHHHHH-HHHHHHHHHHHHHHHHHHHHHT--BHHHHHHHHHHHHHHHHGGGGG----SSS-HHHHHHHHHHHHHHHHHHHHHHHHHHHS-HHHHHHHHHHHHHHHHHHHHHHHHHHHHHHHHHHTTSGGGGSHHHHHHHHHHHHHHHHHHHHHHHTTTS-HHHHHHHHHHHHHHHHHHHHHHTT-PPP--S-----HHHHHHSSPPPPPP-HHHHHH-----HHHHHHHHH--PPPTTTTSHHHHHHHHTHHHHHHHTSTHHHHHHTSHHHHHHHHHHHHHHHHHHHHHHT--S--SS---HHHHHHHHHHHHHHHHHHHHHHHH--S-TTTTGGGGG--SS---HHHHHHHHHHHHHHHHHHHHHHHHHHHHHHHHHHHHHHHHHHHHHHHHHHHHHHHHHHHHHHHHHHHH--